Protein AF-A0A3N5N5E0-F1 (afdb_monomer)

Radius of gyration: 31.62 Å; Cα contacts (8 Å, |Δi|>4): 584; chains: 1; bounding box: 67×62×107 Å

Structure (mmCIF, N/CA/C/O backbone):
data_AF-A0A3N5N5E0-F1
#
_entry.id   AF-A0A3N5N5E0-F1
#
loop_
_atom_site.group_PDB
_atom_site.id
_atom_site.type_symbol
_atom_site.label_atom_id
_atom_site.label_alt_id
_atom_site.label_comp_id
_atom_site.label_asym_id
_atom_site.label_entity_id
_atom_site.label_seq_id
_atom_site.pdbx_PDB_ins_code
_atom_site.Cartn_x
_atom_site.Cartn_y
_atom_site.Cartn_z
_atom_site.occupancy
_atom_site.B_iso_or_equiv
_atom_site.auth_seq_id
_atom_site.auth_comp_id
_atom_site.auth_asym_id
_atom_site.auth_atom_id
_atom_site.pdbx_PDB_model_num
ATOM 1 N N . SER A 1 1 ? -25.313 -12.800 37.491 1.00 44.38 1 SER A N 1
ATOM 2 C CA . SER A 1 1 ? -25.465 -11.420 37.995 1.00 44.38 1 SER A CA 1
ATOM 3 C C . SER A 1 1 ? -24.892 -10.556 36.918 1.00 44.38 1 SER A C 1
ATOM 5 O O . SER A 1 1 ? -23.682 -10.343 36.860 1.00 44.38 1 SER A O 1
ATOM 7 N N . ASP A 1 2 ? -25.757 -10.240 35.976 1.00 50.78 2 ASP A N 1
ATOM 8 C CA . ASP A 1 2 ? -25.314 -9.967 34.625 1.00 50.78 2 ASP A CA 1
ATOM 9 C C . ASP A 1 2 ? -25.146 -8.459 34.544 1.00 50.78 2 ASP A C 1
ATOM 11 O O . ASP A 1 2 ? -26.066 -7.701 34.854 1.00 50.78 2 ASP A O 1
ATOM 15 N N . LEU A 1 3 ? -23.913 -8.036 34.278 1.00 52.44 3 LEU A N 1
ATOM 16 C CA . LEU A 1 3 ? -23.626 -6.629 34.055 1.00 52.44 3 LEU A CA 1
ATOM 17 C C . LEU A 1 3 ? -24.372 -6.211 32.779 1.00 52.44 3 LEU A C 1
ATOM 19 O O . LEU A 1 3 ? -24.419 -7.017 31.843 1.00 52.44 3 LEU A O 1
ATOM 23 N N . PRO A 1 4 ? -24.956 -5.001 32.724 1.00 64.19 4 PRO A N 1
ATOM 24 C CA . PRO A 1 4 ? -25.517 -4.497 31.478 1.00 64.19 4 PRO A CA 1
ATOM 25 C C . PRO A 1 4 ? -24.413 -4.513 30.420 1.00 64.19 4 PRO A C 1
ATOM 27 O O . PRO A 1 4 ? -23.311 -4.015 30.666 1.00 64.19 4 PRO A O 1
ATOM 30 N N . LEU A 1 5 ? -24.686 -5.134 29.272 1.00 68.12 5 LEU A N 1
ATOM 31 C CA . LEU A 1 5 ? -23.737 -5.114 28.168 1.00 68.12 5 LEU A CA 1
ATOM 32 C C . LEU A 1 5 ? -23.727 -3.723 27.538 1.00 68.12 5 LEU A C 1
ATOM 34 O O . LEU A 1 5 ? -24.764 -3.069 27.438 1.00 68.12 5 LEU A O 1
ATOM 38 N N . PHE A 1 6 ? -22.547 -3.307 27.098 1.00 80.94 6 PHE A N 1
ATOM 39 C CA . PHE A 1 6 ? -22.326 -2.078 26.355 1.00 80.94 6 PHE A CA 1
ATOM 40 C C . PHE A 1 6 ? -21.604 -2.428 25.056 1.00 80.94 6 PHE A C 1
ATOM 42 O O . PHE A 1 6 ? -20.565 -3.091 25.092 1.00 80.94 6 PHE A O 1
ATOM 49 N N . LEU A 1 7 ? -22.168 -2.010 23.924 1.00 80.31 7 LEU A N 1
ATOM 50 C CA . LEU A 1 7 ? -21.530 -2.099 22.612 1.00 80.31 7 LEU A CA 1
ATOM 51 C C . LEU A 1 7 ? -20.986 -0.719 22.242 1.00 80.31 7 LEU A C 1
ATOM 53 O O . LEU A 1 7 ? -21.734 0.123 21.745 1.00 80.31 7 LEU A O 1
ATOM 57 N N . SER A 1 8 ? -19.695 -0.500 22.498 1.00 83.69 8 SER A N 1
ATOM 58 C CA . SER A 1 8 ? -19.000 0.711 22.059 1.00 83.69 8 SER A CA 1
ATOM 59 C C . SER A 1 8 ? -18.765 0.719 20.549 1.00 83.69 8 SER A C 1
ATOM 61 O O . SER A 1 8 ? -18.654 -0.326 19.898 1.00 83.69 8 SER A O 1
ATOM 63 N N . SER A 1 9 ? -18.628 1.923 20.008 1.00 81.81 9 SER A N 1
ATOM 64 C CA . SER A 1 9 ? -18.068 2.197 18.685 1.00 81.81 9 SER A CA 1
ATOM 65 C C . SER A 1 9 ? -16.726 1.480 18.476 1.00 81.81 9 SER A C 1
ATOM 67 O O . SER A 1 9 ? -16.577 0.783 17.471 1.00 81.81 9 SER A O 1
ATOM 69 N N . ASP A 1 10 ? -15.814 1.524 19.458 1.00 76.56 10 ASP A N 1
ATOM 70 C CA . ASP A 1 10 ? -14.522 0.812 19.428 1.00 76.56 10 ASP A CA 1
ATOM 71 C C . ASP A 1 10 ? -14.670 -0.686 19.132 1.00 76.56 10 ASP A C 1
ATOM 73 O O . ASP A 1 10 ? -13.928 -1.243 18.325 1.00 76.56 10 ASP A O 1
ATOM 77 N N . PHE A 1 11 ? -15.629 -1.364 19.777 1.00 82.75 11 PHE A N 1
ATOM 78 C CA . PHE A 1 11 ? -15.836 -2.801 19.585 1.00 82.75 11 PHE A CA 1
ATOM 79 C C . PHE A 1 11 ? -16.288 -3.115 18.152 1.00 82.75 11 PHE A C 1
ATOM 81 O O . PHE A 1 11 ? -15.843 -4.105 17.564 1.00 82.75 11 PHE A O 1
ATOM 88 N N . ILE A 1 12 ? -17.135 -2.262 17.574 1.00 83.81 12 ILE A N 1
ATOM 89 C CA . ILE A 1 12 ? -17.619 -2.403 16.198 1.00 83.81 12 ILE A CA 1
ATOM 90 C C . ILE A 1 12 ? -16.506 -2.097 15.185 1.00 83.81 12 ILE A C 1
ATOM 92 O O . ILE A 1 12 ? -16.313 -2.875 14.249 1.00 83.81 12 ILE A O 1
ATOM 96 N N . LEU A 1 13 ? -15.730 -1.030 15.398 1.00 79.62 13 LEU A N 1
ATOM 97 C CA . LEU A 1 13 ? -14.600 -0.650 14.542 1.00 79.62 13 LEU A CA 1
ATOM 98 C C . LEU A 1 13 ? -13.456 -1.675 14.603 1.00 79.62 13 LEU A C 1
ATOM 100 O O . LEU A 1 13 ? -12.920 -2.055 13.567 1.00 79.62 13 LEU A O 1
ATOM 104 N N . ASN A 1 14 ? -13.142 -2.212 15.784 1.00 80.69 14 ASN A N 1
ATOM 105 C CA . ASN A 1 14 ? -12.187 -3.311 15.935 1.00 80.69 14 ASN A CA 1
ATOM 106 C C . ASN A 1 14 ? -12.689 -4.610 15.274 1.00 80.69 14 ASN A C 1
ATOM 108 O O . ASN A 1 14 ? -11.905 -5.341 14.671 1.00 80.69 14 ASN A O 1
ATOM 112 N N . SER A 1 15 ? -13.994 -4.898 15.349 1.00 82.00 15 SER A N 1
ATOM 113 C CA . SER A 1 15 ? -14.588 -6.054 14.659 1.00 82.00 15 SER A CA 1
ATOM 114 C C . SER A 1 15 ? -14.522 -5.906 13.135 1.00 82.00 15 SER A C 1
ATOM 116 O O . SER A 1 15 ? -14.235 -6.887 12.445 1.00 82.00 15 SER A O 1
ATOM 118 N N . LEU A 1 16 ? -14.723 -4.689 12.614 1.00 83.50 16 LEU A N 1
ATOM 119 C CA . LEU A 1 16 ? -14.482 -4.368 11.207 1.00 83.50 16 LEU A CA 1
ATOM 120 C C . LEU A 1 16 ? -13.003 -4.548 10.847 1.00 83.50 16 LEU A C 1
ATOM 122 O O . LEU A 1 16 ? -12.717 -5.279 9.909 1.00 83.50 16 LEU A O 1
ATOM 126 N N . HIS A 1 17 ? -12.072 -3.963 11.607 1.00 82.69 17 HIS A N 1
ATOM 127 C CA . HIS A 1 17 ? -10.628 -4.077 11.365 1.00 82.69 17 HIS A CA 1
ATOM 128 C C . HIS A 1 17 ? -10.161 -5.538 11.257 1.00 82.69 17 HIS A C 1
ATOM 130 O O . HIS A 1 17 ? -9.522 -5.896 10.270 1.00 82.69 17 HIS A O 1
ATOM 136 N N . ILE A 1 18 ? -10.519 -6.391 12.224 1.00 82.56 18 ILE A N 1
ATOM 137 C CA . ILE A 1 18 ? -10.147 -7.817 12.218 1.00 82.56 18 ILE A CA 1
ATOM 138 C C . ILE A 1 18 ? -10.719 -8.535 10.989 1.00 82.56 18 ILE A C 1
ATOM 140 O O . ILE A 1 18 ? -10.051 -9.375 10.389 1.00 82.56 18 ILE A O 1
ATOM 144 N N . SER A 1 19 ? -11.956 -8.208 10.610 1.00 86.06 19 SER A N 1
ATOM 145 C CA . SER A 1 19 ? -12.615 -8.839 9.463 1.00 86.06 19 SER A CA 1
ATOM 146 C C . SER A 1 19 ? -12.040 -8.339 8.136 1.00 86.06 19 SER A C 1
ATOM 148 O O . SER A 1 19 ? -11.884 -9.127 7.214 1.00 86.06 19 SER A O 1
ATOM 150 N N . TYR A 1 20 ? -11.667 -7.061 8.055 1.00 82.75 20 TYR A N 1
ATOM 151 C CA . TYR A 1 20 ? -11.003 -6.456 6.903 1.00 82.75 20 TYR A CA 1
ATOM 152 C C . TYR A 1 20 ? -9.589 -7.026 6.701 1.00 82.75 20 TYR A C 1
ATOM 154 O O . TYR A 1 20 ? -9.275 -7.428 5.587 1.00 82.75 20 TYR A O 1
ATOM 162 N N . ASP A 1 21 ? -8.776 -7.154 7.765 1.00 84.94 21 ASP A N 1
ATOM 163 C CA . ASP A 1 21 ? -7.447 -7.804 7.720 1.00 84.94 21 ASP A CA 1
ATOM 164 C C . ASP A 1 21 ? -7.563 -9.240 7.182 1.00 84.94 21 ASP A C 1
ATOM 166 O O . ASP A 1 21 ? -6.821 -9.635 6.287 1.00 84.94 21 ASP A O 1
ATOM 170 N N . ALA A 1 22 ? -8.549 -10.003 7.670 1.00 88.62 22 ALA A N 1
ATOM 171 C CA . ALA A 1 22 ? -8.792 -11.377 7.233 1.00 88.62 22 ALA A CA 1
ATOM 172 C C . ALA A 1 22 ? -9.351 -11.487 5.799 1.00 88.62 22 ALA A C 1
ATOM 174 O O . ALA A 1 22 ? -8.981 -12.412 5.073 1.00 88.62 22 ALA A O 1
ATOM 175 N N . ILE A 1 23 ? -10.236 -10.574 5.381 1.00 89.56 23 ILE A N 1
ATOM 176 C CA . ILE A 1 23 ? -10.806 -10.554 4.024 1.00 89.56 23 ILE A CA 1
ATOM 177 C C . ILE A 1 23 ? -9.738 -10.150 3.006 1.00 89.56 23 ILE A C 1
ATOM 179 O O . ILE A 1 23 ? -9.569 -10.873 2.027 1.00 89.56 23 ILE A O 1
ATOM 183 N N . LEU A 1 24 ? -8.977 -9.080 3.266 1.00 90.19 24 LEU A N 1
ATOM 184 C CA . LEU A 1 24 ? -7.860 -8.644 2.424 1.00 90.19 24 LEU A CA 1
ATOM 185 C C . LEU A 1 24 ? -6.827 -9.767 2.268 1.00 90.19 24 LEU A C 1
ATOM 187 O O . LEU A 1 24 ? -6.624 -10.233 1.150 1.00 90.19 24 LEU A O 1
ATOM 191 N N . GLN A 1 25 ? -6.316 -10.309 3.383 1.00 92.00 25 GLN A N 1
ATOM 192 C CA . GLN A 1 25 ? -5.363 -11.424 3.365 1.00 92.00 25 GLN A CA 1
ATOM 193 C C . GLN A 1 25 ? -5.886 -12.614 2.538 1.00 92.00 25 GLN A C 1
ATOM 195 O O . GLN A 1 25 ? -5.121 -13.264 1.828 1.00 92.00 25 GLN A O 1
ATOM 200 N N . THR A 1 26 ? -7.187 -12.925 2.621 1.00 91.81 26 THR A N 1
ATOM 201 C CA . THR A 1 26 ? -7.771 -14.067 1.897 1.00 91.81 26 THR A CA 1
ATOM 202 C C . THR A 1 26 ? -7.996 -13.787 0.411 1.00 91.81 26 THR A C 1
ATOM 204 O O . THR A 1 26 ? -7.828 -14.700 -0.395 1.00 91.81 26 THR A O 1
ATOM 207 N N . ILE A 1 27 ? -8.331 -12.551 0.029 1.00 92.31 27 ILE A N 1
ATOM 208 C CA . ILE A 1 27 ? -8.353 -12.116 -1.377 1.00 92.31 27 ILE A CA 1
ATOM 209 C C . ILE A 1 27 ? -6.934 -12.176 -1.962 1.00 92.31 27 ILE A C 1
ATOM 211 O O . ILE A 1 27 ? -6.751 -12.617 -3.096 1.00 92.31 27 ILE A O 1
ATOM 215 N N . GLU A 1 28 ? -5.922 -11.811 -1.176 1.00 94.44 28 GLU A N 1
ATOM 216 C CA . GLU A 1 28 ? -4.527 -11.844 -1.605 1.00 94.44 28 GLU A CA 1
ATOM 217 C C . GLU A 1 28 ? -4.046 -13.270 -1.891 1.00 94.44 28 GLU A C 1
ATOM 219 O O . GLU A 1 28 ? -3.716 -13.560 -3.041 1.00 94.44 28 GLU A O 1
ATOM 224 N N . TRP A 1 29 ? -4.098 -14.197 -0.924 1.00 92.88 29 TRP A N 1
ATOM 225 C CA . TRP A 1 29 ? -3.582 -15.560 -1.154 1.00 92.88 29 TRP A CA 1
ATOM 226 C C . TRP A 1 29 ? -4.458 -16.430 -2.075 1.00 92.88 29 TRP A C 1
ATOM 228 O O . TRP A 1 29 ? -3.954 -17.388 -2.658 1.00 92.88 29 TRP A O 1
ATOM 238 N N . GLN A 1 30 ? -5.761 -16.140 -2.233 1.00 92.44 30 GLN A N 1
ATOM 239 C CA . GLN A 1 30 ? -6.630 -16.909 -3.147 1.00 92.44 30 GLN A CA 1
ATOM 240 C C . GLN A 1 30 ? -6.727 -16.342 -4.567 1.00 92.44 30 GLN A C 1
ATOM 242 O O . GLN A 1 30 ? -7.196 -17.065 -5.446 1.00 92.44 30 GLN A O 1
ATOM 247 N N . PHE A 1 31 ? -6.346 -15.081 -4.803 1.00 93.81 31 PHE A N 1
ATOM 248 C CA . PHE A 1 31 ? -6.585 -14.423 -6.092 1.00 93.81 31 PHE A CA 1
ATOM 249 C C . PHE A 1 31 ? -5.458 -13.483 -6.523 1.00 93.81 31 PHE A C 1
ATOM 251 O O . PHE A 1 31 ? -4.919 -13.666 -7.610 1.00 93.81 31 PHE A O 1
ATOM 258 N N . LEU A 1 32 ? -5.058 -12.506 -5.702 1.00 95.44 32 LEU A N 1
ATOM 259 C CA . LEU A 1 32 ? -4.087 -11.496 -6.153 1.00 95.44 32 LEU A CA 1
ATOM 260 C C . LEU A 1 32 ? -2.662 -12.048 -6.298 1.00 95.44 32 LEU A C 1
ATOM 262 O O . LEU A 1 32 ? -1.991 -11.700 -7.264 1.00 95.44 32 LEU A O 1
ATOM 266 N N . GLU A 1 33 ? -2.216 -12.930 -5.400 1.00 96.06 33 GLU A N 1
ATOM 267 C CA . GLU A 1 33 ? -0.920 -13.617 -5.509 1.00 96.06 33 GLU A CA 1
ATOM 268 C C . GLU A 1 33 ? -0.872 -14.565 -6.730 1.00 96.06 33 GLU A C 1
ATOM 270 O O . GLU A 1 33 ? 0.043 -14.406 -7.542 1.00 96.06 33 GLU A O 1
ATOM 275 N N . PRO A 1 34 ? -1.858 -15.463 -6.962 1.00 95.69 34 PRO A N 1
ATOM 276 C CA . PRO A 1 34 ? -1.948 -16.243 -8.200 1.00 95.69 34 PRO A CA 1
ATOM 277 C C . PRO A 1 34 ? -1.981 -15.400 -9.485 1.00 95.69 34 PRO A C 1
ATOM 279 O O . PRO A 1 34 ? -1.170 -15.634 -10.380 1.00 95.69 34 PRO A O 1
ATOM 282 N N . ASN A 1 35 ? -2.865 -14.398 -9.572 1.00 96.38 35 ASN A N 1
ATOM 283 C CA . ASN A 1 35 ? -3.021 -13.572 -10.776 1.00 96.38 35 ASN A CA 1
ATOM 284 C C . ASN A 1 35 ? -1.742 -12.776 -11.087 1.00 96.38 35 ASN A C 1
ATOM 286 O O . ASN A 1 35 ? -1.358 -12.646 -12.252 1.00 96.38 35 ASN A O 1
ATOM 290 N N . LEU A 1 36 ? -1.069 -12.259 -10.049 1.00 98.12 36 LEU A N 1
ATOM 291 C CA . LEU A 1 36 ? 0.218 -11.575 -10.176 1.00 98.12 36 LEU A CA 1
ATOM 292 C C . LEU A 1 36 ? 1.308 -12.525 -10.681 1.00 98.12 36 LEU A C 1
ATOM 294 O O . LEU A 1 36 ? 2.105 -12.142 -11.534 1.00 98.12 36 LEU A O 1
ATOM 298 N N . LEU A 1 37 ? 1.346 -13.758 -10.171 1.00 98.19 37 LEU A N 1
ATOM 299 C CA . LEU A 1 37 ? 2.342 -14.745 -10.572 1.00 98.19 37 LEU A CA 1
ATOM 300 C C . LEU A 1 37 ? 2.159 -15.173 -12.037 1.00 98.19 37 LEU A C 1
ATOM 302 O O . LEU A 1 37 ? 3.135 -15.211 -12.785 1.00 98.19 37 LEU A O 1
ATOM 306 N N . GLU A 1 38 ? 0.919 -15.421 -12.473 1.00 98.44 38 GLU A N 1
ATOM 307 C CA . GLU A 1 38 ? 0.594 -15.696 -13.882 1.00 98.44 38 GLU A CA 1
ATOM 308 C C . GLU A 1 38 ? 1.004 -14.531 -14.800 1.00 98.44 38 GLU A C 1
ATOM 310 O O . GLU A 1 38 ? 1.672 -14.750 -15.813 1.00 98.44 38 GLU A O 1
ATOM 315 N N . LEU A 1 39 ? 0.693 -13.289 -14.405 1.00 98.69 39 LEU A N 1
ATOM 316 C CA . LEU A 1 39 ? 1.082 -12.076 -15.129 1.00 98.69 39 LEU A CA 1
ATOM 317 C C . LEU A 1 39 ? 2.609 -11.923 -15.241 1.00 98.69 39 LEU A C 1
ATOM 319 O O . LEU A 1 39 ? 3.126 -11.667 -16.328 1.00 98.69 39 LEU A O 1
ATOM 323 N N . LEU A 1 40 ? 3.349 -12.098 -14.142 1.00 98.69 40 LEU A N 1
ATOM 324 C CA . LEU A 1 40 ? 4.808 -11.957 -14.137 1.00 98.69 40 LEU A CA 1
ATOM 325 C C . LEU A 1 40 ? 5.499 -13.046 -14.972 1.00 98.69 40 LEU A C 1
ATOM 327 O O . LEU A 1 40 ? 6.450 -12.736 -15.694 1.00 98.69 40 LEU A O 1
ATOM 331 N N . HIS A 1 41 ? 5.000 -14.289 -14.949 1.00 98.69 41 HIS A N 1
ATOM 332 C CA . HIS A 1 41 ? 5.460 -15.344 -15.865 1.00 98.69 41 HIS A CA 1
ATOM 333 C C . HIS A 1 41 ? 5.176 -14.982 -17.326 1.00 98.69 41 HIS A C 1
ATOM 335 O O . HIS A 1 41 ? 6.085 -15.066 -18.154 1.00 98.69 41 HIS A O 1
ATOM 341 N N . ALA A 1 42 ? 3.962 -14.520 -17.647 1.00 98.69 42 ALA A N 1
ATOM 342 C CA . ALA A 1 42 ? 3.594 -14.114 -19.003 1.00 98.69 42 ALA A CA 1
ATOM 343 C C . ALA A 1 42 ? 4.472 -12.962 -19.522 1.00 98.69 42 ALA A C 1
ATOM 345 O O . ALA A 1 42 ? 4.967 -13.024 -20.648 1.00 98.69 42 ALA A O 1
ATOM 346 N N . MET A 1 43 ? 4.737 -11.942 -18.699 1.00 98.69 43 MET A N 1
ATOM 347 C CA . MET A 1 43 ? 5.636 -10.836 -19.050 1.00 98.69 43 MET A CA 1
ATOM 348 C C . MET A 1 43 ? 7.085 -11.305 -19.245 1.00 98.69 43 MET A C 1
ATOM 350 O O . MET A 1 43 ? 7.722 -10.921 -20.226 1.00 98.69 43 MET A O 1
ATOM 354 N N . TYR A 1 44 ? 7.603 -12.170 -18.366 1.00 98.50 44 TYR A N 1
ATOM 355 C CA . TYR A 1 44 ? 8.964 -12.713 -18.473 1.00 98.50 44 TYR A CA 1
ATOM 356 C C . TYR A 1 44 ? 9.151 -13.588 -19.723 1.00 98.50 44 TYR A C 1
ATOM 358 O O . TYR A 1 44 ? 10.185 -13.502 -20.395 1.00 98.50 44 TYR A O 1
ATOM 366 N N . ASP A 1 45 ? 8.151 -14.400 -20.081 1.00 98.25 45 ASP A N 1
ATOM 367 C CA . ASP A 1 45 ? 8.191 -15.215 -21.297 1.00 98.25 45 ASP A CA 1
ATOM 368 C C . ASP A 1 45 ? 7.919 -14.427 -22.581 1.00 98.25 45 ASP A C 1
ATOM 370 O O . ASP A 1 45 ? 8.524 -14.741 -23.612 1.00 98.25 45 ASP A O 1
ATOM 374 N N . HIS A 1 46 ? 7.103 -13.370 -22.528 1.00 98.06 46 HIS A N 1
ATOM 375 C CA . HIS A 1 46 ? 6.858 -12.500 -23.676 1.00 98.06 46 HIS A CA 1
ATOM 376 C C . HIS A 1 46 ? 8.018 -11.526 -23.947 1.00 98.06 46 HIS A C 1
ATOM 378 O O . HIS A 1 46 ? 8.297 -11.236 -25.111 1.00 98.06 46 HIS A O 1
ATOM 384 N N . PHE A 1 47 ? 8.743 -11.055 -22.923 1.00 97.81 47 PHE A N 1
ATOM 385 C CA . PHE A 1 47 ? 9.779 -10.016 -23.052 1.00 97.81 47 PHE A CA 1
ATOM 386 C C . PHE A 1 47 ? 10.747 -10.171 -24.256 1.00 97.81 47 PHE A C 1
ATOM 388 O O . PHE A 1 47 ? 10.959 -9.186 -24.969 1.00 97.81 47 PHE A O 1
ATOM 395 N N . PRO A 1 48 ? 11.288 -11.368 -24.588 1.00 96.94 48 PRO A N 1
ATOM 396 C CA . PRO A 1 48 ? 12.143 -11.560 -25.767 1.00 96.94 48 PRO A CA 1
ATOM 397 C C . PRO A 1 48 ? 11.509 -11.188 -27.117 1.00 96.94 48 PRO A C 1
ATOM 399 O O . PRO A 1 48 ? 12.244 -10.931 -28.073 1.00 96.94 48 PRO A O 1
ATOM 402 N N . VAL A 1 49 ? 10.175 -11.189 -27.224 1.00 96.38 49 VAL A N 1
ATOM 403 C CA . VAL A 1 49 ? 9.429 -10.807 -28.434 1.00 96.38 49 VAL A CA 1
ATOM 404 C C . VAL A 1 49 ? 9.479 -9.290 -28.622 1.00 96.38 49 VAL A C 1
ATOM 406 O O . VAL A 1 49 ? 9.918 -8.832 -29.678 1.00 96.38 49 VAL A O 1
ATOM 409 N N . VAL A 1 50 ? 9.146 -8.522 -27.579 1.00 95.44 50 VAL A N 1
ATOM 410 C CA . VAL A 1 50 ? 9.258 -7.051 -27.565 1.00 95.44 50 VAL A CA 1
ATOM 411 C C . VAL A 1 50 ? 10.716 -6.616 -27.738 1.00 95.44 50 VAL A C 1
ATOM 413 O O . VAL A 1 50 ? 11.036 -5.834 -28.635 1.00 95.44 50 VAL A O 1
ATOM 416 N N . ALA A 1 51 ? 11.647 -7.206 -26.981 1.00 94.44 51 ALA A N 1
ATOM 417 C CA . ALA A 1 51 ? 13.077 -6.917 -27.105 1.00 94.44 51 ALA A CA 1
ATOM 418 C C . ALA A 1 51 ? 13.626 -7.185 -28.523 1.00 94.44 51 ALA A C 1
ATOM 420 O O . ALA A 1 51 ? 14.544 -6.501 -28.983 1.00 94.44 51 ALA A O 1
ATOM 421 N N . ALA A 1 52 ? 13.059 -8.151 -29.259 1.00 94.75 52 ALA A N 1
ATOM 422 C CA . ALA A 1 52 ? 13.440 -8.418 -30.645 1.00 94.75 52 ALA A CA 1
ATOM 423 C C . ALA A 1 52 ? 12.986 -7.331 -31.639 1.00 94.75 52 ALA A C 1
ATOM 425 O O . ALA A 1 52 ? 13.629 -7.202 -32.684 1.00 94.75 52 ALA A O 1
ATOM 426 N N . GLN A 1 53 ? 11.949 -6.540 -31.327 1.00 94.19 53 GLN A N 1
ATOM 427 C CA . GLN A 1 53 ? 11.517 -5.403 -32.155 1.00 94.19 53 GLN A CA 1
ATOM 428 C C . GLN A 1 53 ? 12.579 -4.292 -32.154 1.00 94.19 53 GLN A C 1
ATOM 430 O O . GLN A 1 53 ? 12.980 -3.786 -33.205 1.00 94.19 53 GLN A O 1
ATOM 435 N N . TYR A 1 54 ? 13.096 -3.971 -30.966 1.00 94.12 54 TYR A N 1
ATOM 436 C CA . TYR A 1 54 ? 14.010 -2.849 -30.739 1.00 94.12 54 TYR A CA 1
ATOM 437 C C . TYR A 1 54 ? 15.482 -3.149 -31.063 1.00 94.12 54 TYR A C 1
ATOM 439 O O . TYR A 1 54 ? 16.240 -2.236 -31.383 1.00 94.12 54 TYR A O 1
ATOM 447 N N . ARG A 1 55 ? 15.875 -4.430 -31.111 1.00 90.62 55 ARG A N 1
ATOM 448 C CA . ARG A 1 55 ? 17.255 -4.935 -31.312 1.00 90.62 55 ARG A CA 1
ATOM 449 C C . ARG A 1 55 ? 18.021 -4.426 -32.551 1.00 90.62 55 ARG A C 1
ATOM 451 O O . ARG A 1 55 ? 19.198 -4.740 -32.721 1.00 90.62 55 ARG A O 1
ATOM 458 N N . SER A 1 56 ? 17.373 -3.707 -33.466 1.00 93.12 56 SER A N 1
ATOM 459 C CA . SER A 1 56 ? 18.036 -3.087 -34.624 1.00 93.12 56 SER A CA 1
ATOM 460 C C . SER A 1 56 ? 18.615 -1.692 -34.344 1.00 93.12 56 SER A C 1
ATOM 462 O O . SER A 1 56 ? 19.380 -1.187 -35.168 1.00 93.12 56 SER A O 1
ATOM 464 N N . ASP A 1 57 ? 18.298 -1.097 -33.192 1.00 95.56 57 ASP A N 1
ATOM 465 C CA . ASP A 1 57 ? 18.711 0.244 -32.783 1.00 95.56 57 ASP A CA 1
ATOM 466 C C . ASP A 1 57 ? 19.274 0.208 -31.353 1.00 95.56 57 ASP A C 1
ATOM 468 O O . ASP A 1 57 ? 18.536 0.135 -30.374 1.00 95.56 57 ASP A O 1
ATOM 472 N N . SER A 1 58 ? 20.602 0.277 -31.225 1.00 94.94 58 SER A N 1
ATOM 473 C CA . SER A 1 58 ? 21.305 0.123 -29.941 1.00 94.94 58 SER A CA 1
ATOM 474 C C . SER A 1 58 ? 21.022 1.234 -28.923 1.00 94.94 58 SER A C 1
ATOM 476 O O . SER A 1 58 ? 21.521 1.190 -27.803 1.00 94.94 58 SER A O 1
ATOM 478 N N . ARG A 1 59 ? 20.235 2.256 -29.285 1.00 95.69 59 ARG A N 1
ATOM 479 C CA . ARG A 1 59 ? 19.756 3.283 -28.347 1.00 95.69 59 ARG A CA 1
ATOM 480 C C . ARG A 1 59 ? 18.703 2.753 -27.365 1.00 95.69 59 ARG A C 1
ATOM 482 O O . ARG A 1 59 ? 18.417 3.428 -26.384 1.00 95.69 59 ARG A O 1
ATOM 489 N N . PHE A 1 60 ? 18.151 1.564 -27.616 1.00 96.38 60 PHE A N 1
ATOM 490 C CA . PHE A 1 60 ? 17.261 0.862 -26.688 1.00 96.38 60 PHE A CA 1
ATOM 491 C C . PHE A 1 60 ? 17.981 -0.140 -25.773 1.00 96.38 60 PHE A C 1
ATOM 493 O O . PHE A 1 60 ? 17.344 -0.627 -24.846 1.00 96.38 60 PHE A O 1
ATOM 500 N N . ASP A 1 61 ? 19.261 -0.467 -26.008 1.00 94.94 61 ASP A N 1
ATOM 501 C CA . ASP A 1 61 ? 19.930 -1.599 -25.339 1.00 94.94 61 ASP A CA 1
ATOM 502 C C . ASP A 1 61 ? 19.916 -1.468 -23.800 1.00 94.94 61 ASP A C 1
ATOM 504 O O . ASP A 1 61 ? 19.568 -2.426 -23.108 1.00 94.94 61 ASP A O 1
ATOM 508 N N . ASP A 1 62 ? 20.207 -0.272 -23.270 1.00 95.00 62 ASP A N 1
ATOM 509 C CA . ASP A 1 62 ? 20.166 0.019 -21.827 1.00 95.00 62 ASP A CA 1
ATOM 510 C C . ASP A 1 62 ? 18.740 -0.112 -21.254 1.00 95.00 62 ASP A C 1
ATOM 512 O O . ASP A 1 62 ? 18.525 -0.817 -20.270 1.00 95.00 62 ASP A O 1
ATOM 516 N N . ALA A 1 63 ? 17.750 0.519 -21.898 1.00 96.31 63 ALA A N 1
ATOM 517 C CA . ALA A 1 63 ? 16.356 0.514 -21.447 1.00 96.31 63 ALA A CA 1
ATOM 518 C C . ALA A 1 63 ? 15.715 -0.885 -21.531 1.00 96.31 63 ALA A C 1
ATOM 520 O O . ALA A 1 63 ? 14.948 -1.275 -20.654 1.00 96.31 63 ALA A O 1
ATOM 521 N N . ALA A 1 64 ? 16.059 -1.679 -22.548 1.00 96.94 64 ALA A N 1
ATOM 522 C CA . ALA A 1 64 ? 15.643 -3.075 -22.639 1.00 96.94 64 ALA A CA 1
ATOM 523 C C . ALA A 1 64 ? 16.281 -3.924 -21.524 1.00 96.94 64 ALA A C 1
ATOM 525 O O . ALA A 1 64 ? 15.602 -4.761 -20.934 1.00 96.94 64 ALA A O 1
ATOM 526 N N . GLY A 1 65 ? 17.556 -3.683 -21.193 1.00 96.81 65 GLY A N 1
ATOM 527 C CA . GLY A 1 65 ? 18.225 -4.321 -20.056 1.00 96.81 65 GLY A CA 1
ATOM 528 C C . GLY A 1 65 ? 17.591 -3.977 -18.702 1.00 96.81 65 GLY A C 1
ATOM 529 O O . GLY A 1 65 ? 17.520 -4.841 -17.828 1.00 96.81 65 GLY A O 1
ATOM 530 N N . ASP A 1 66 ? 17.082 -2.752 -18.545 1.00 97.25 66 ASP A N 1
ATOM 531 C CA . ASP A 1 66 ? 16.361 -2.306 -17.347 1.00 97.25 66 ASP A CA 1
ATOM 532 C C . ASP A 1 66 ? 14.998 -2.994 -17.186 1.00 97.25 66 ASP A C 1
ATOM 534 O O . ASP A 1 66 ? 14.659 -3.434 -16.087 1.00 97.25 66 ASP A O 1
ATOM 538 N N . VAL A 1 67 ? 14.233 -3.139 -18.273 1.00 98.25 67 VAL A N 1
ATOM 539 C CA . VAL A 1 67 ? 12.930 -3.832 -18.266 1.00 98.25 67 VAL A CA 1
ATOM 540 C C . VAL A 1 67 ? 13.094 -5.332 -17.997 1.00 98.25 67 VAL A C 1
ATOM 542 O O . VAL A 1 67 ? 12.377 -5.894 -17.169 1.00 98.25 67 VAL A O 1
ATOM 545 N N . ASP A 1 68 ? 14.083 -5.970 -18.629 1.00 98.31 68 ASP A N 1
ATOM 546 C CA . ASP A 1 68 ? 14.457 -7.370 -18.387 1.00 98.31 68 ASP A CA 1
ATOM 547 C C . ASP A 1 68 ? 14.841 -7.609 -16.916 1.00 98.31 68 ASP A C 1
ATOM 549 O O . ASP A 1 68 ? 14.381 -8.568 -16.292 1.00 98.31 68 ASP A O 1
ATOM 553 N N . LEU A 1 69 ? 15.630 -6.698 -16.332 1.00 98.44 69 LEU A N 1
ATOM 554 C CA . LEU A 1 69 ? 15.987 -6.702 -14.913 1.00 98.44 69 LEU A CA 1
ATOM 555 C C . LEU A 1 69 ? 14.756 -6.509 -14.011 1.00 98.44 69 LEU A C 1
ATOM 557 O O . LEU A 1 69 ? 14.593 -7.265 -13.055 1.00 98.44 69 LEU A O 1
ATOM 561 N N . TYR A 1 70 ? 13.887 -5.538 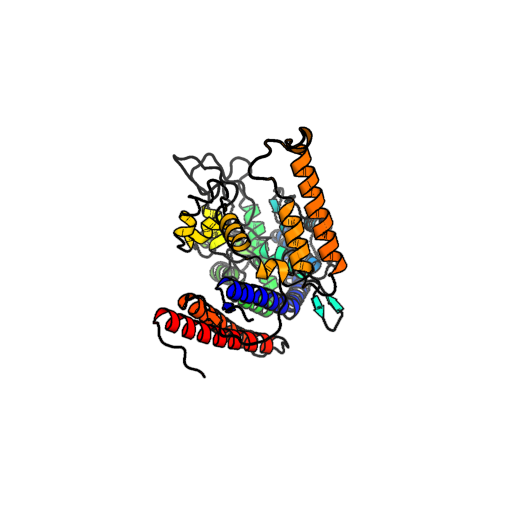-14.313 1.00 98.62 70 TYR A N 1
ATOM 562 C CA . TYR A 1 70 ? 12.690 -5.230 -13.522 1.00 98.62 70 TYR A CA 1
ATOM 563 C C . TYR A 1 70 ? 11.736 -6.424 -13.431 1.00 98.62 70 TYR A C 1
ATOM 565 O O . TYR A 1 70 ? 11.313 -6.785 -12.332 1.00 98.62 70 TYR A O 1
ATOM 573 N N . ILE A 1 71 ? 11.445 -7.068 -14.566 1.00 98.62 71 ILE A N 1
ATOM 574 C CA . ILE A 1 71 ? 10.566 -8.244 -14.627 1.00 98.62 71 ILE A CA 1
ATOM 575 C C . ILE A 1 71 ? 11.225 -9.444 -13.928 1.00 98.62 71 ILE A C 1
ATOM 577 O O . ILE A 1 71 ? 10.578 -10.132 -13.139 1.00 98.62 71 ILE A O 1
ATOM 581 N N . SER A 1 72 ? 12.523 -9.674 -14.162 1.00 98.69 72 SER A N 1
ATOM 582 C CA . SER A 1 72 ? 13.250 -10.809 -13.571 1.00 98.69 72 SER A CA 1
ATOM 583 C C . SER A 1 72 ? 13.356 -10.714 -12.047 1.00 98.69 72 SER A C 1
ATOM 585 O O . SER A 1 72 ? 13.205 -11.723 -11.359 1.00 98.69 72 SER A O 1
ATOM 587 N N . VAL A 1 73 ? 13.568 -9.512 -11.499 1.00 98.69 73 VAL A N 1
ATOM 588 C CA . VAL A 1 73 ? 13.563 -9.273 -10.045 1.00 98.69 73 VAL A CA 1
ATOM 589 C C . VAL A 1 73 ? 12.156 -9.444 -9.469 1.00 98.69 73 VAL A C 1
ATOM 591 O O . VAL A 1 73 ? 12.005 -10.162 -8.483 1.00 98.69 73 VAL A O 1
ATOM 594 N N . ALA A 1 74 ? 11.123 -8.871 -10.098 1.00 98.56 74 ALA A N 1
ATOM 595 C CA . ALA A 1 74 ? 9.737 -9.019 -9.645 1.00 98.56 74 ALA A CA 1
ATOM 596 C C . ALA A 1 74 ? 9.314 -10.496 -9.542 1.00 98.56 74 ALA A C 1
ATOM 598 O O . ALA A 1 74 ? 8.824 -10.934 -8.500 1.00 98.56 74 ALA A O 1
ATOM 599 N N . LEU A 1 75 ? 9.565 -11.278 -10.598 1.00 98.69 75 LEU A N 1
ATOM 600 C CA . LEU A 1 75 ? 9.225 -12.700 -10.646 1.00 98.69 75 LEU A CA 1
ATOM 601 C C . LEU A 1 75 ? 10.087 -13.538 -9.683 1.00 98.69 75 LEU A C 1
ATOM 603 O O . LEU A 1 75 ? 9.569 -14.446 -9.037 1.00 98.69 75 LEU A O 1
ATOM 607 N N . SER A 1 76 ? 11.369 -13.197 -9.506 1.00 98.69 76 SER A N 1
ATOM 608 C CA . SER A 1 76 ? 12.237 -13.855 -8.513 1.00 98.69 76 SER A CA 1
ATOM 609 C C . SER A 1 76 ? 11.763 -13.639 -7.074 1.00 98.69 76 SER A C 1
ATOM 611 O O . SER A 1 76 ? 11.852 -14.550 -6.253 1.00 98.69 76 SER A O 1
ATOM 613 N N . LEU A 1 77 ? 11.240 -12.449 -6.755 1.00 98.44 77 LEU A N 1
ATOM 614 C CA . LEU A 1 77 ? 10.672 -12.143 -5.437 1.00 98.44 77 LEU A CA 1
ATOM 615 C C . LEU A 1 77 ? 9.313 -12.828 -5.214 1.00 98.44 77 LEU A C 1
ATOM 617 O O . LEU A 1 77 ? 9.016 -13.208 -4.083 1.00 98.44 77 LEU A O 1
ATOM 621 N N . ALA A 1 78 ? 8.518 -13.019 -6.273 1.00 97.94 78 ALA A N 1
ATOM 622 C CA . ALA A 1 78 ? 7.243 -13.737 -6.216 1.00 97.94 78 ALA A CA 1
ATOM 623 C C . ALA A 1 78 ? 7.429 -15.258 -6.033 1.00 97.94 78 ALA A C 1
ATOM 625 O O . ALA A 1 78 ? 6.722 -15.874 -5.238 1.00 97.94 78 ALA A O 1
ATOM 626 N N . GLU A 1 79 ? 8.406 -15.864 -6.715 1.00 97.19 79 GLU A N 1
ATOM 627 C CA . GLU A 1 79 ? 8.697 -17.302 -6.601 1.00 97.19 79 GLU A CA 1
ATOM 628 C C . GLU A 1 79 ? 9.628 -17.655 -5.426 1.00 97.19 79 GLU A C 1
ATOM 630 O O . GLU A 1 79 ? 9.613 -18.796 -4.965 1.00 97.19 79 GLU A O 1
ATOM 635 N N . ASP A 1 80 ? 10.417 -16.710 -4.894 1.00 95.50 80 ASP A N 1
ATOM 636 C CA . ASP A 1 80 ? 11.591 -16.984 -4.030 1.00 95.50 80 ASP A CA 1
ATOM 637 C C . ASP A 1 80 ? 12.604 -17.934 -4.714 1.00 95.50 80 ASP A C 1
ATOM 639 O O . ASP A 1 80 ? 13.261 -18.769 -4.090 1.00 95.50 80 ASP A O 1
ATOM 643 N N . GLU A 1 81 ? 12.724 -17.809 -6.040 1.00 96.69 81 GLU A N 1
ATOM 644 C CA . GLU A 1 81 ? 13.686 -18.532 -6.876 1.00 96.69 81 GLU A CA 1
ATOM 645 C C . GLU A 1 81 ? 14.546 -17.551 -7.686 1.00 96.69 81 GLU A C 1
ATOM 647 O O . GLU A 1 81 ? 14.129 -16.444 -8.010 1.00 96.69 81 GLU A O 1
ATOM 652 N N . LYS A 1 82 ? 15.779 -17.946 -8.038 1.00 97.00 82 LYS A N 1
ATOM 653 C CA . LYS A 1 82 ? 16.696 -17.087 -8.805 1.00 97.00 82 LYS A CA 1
ATOM 654 C C . LYS A 1 82 ? 16.389 -17.148 -10.304 1.00 97.00 82 LYS A C 1
ATOM 656 O O . LYS A 1 82 ? 16.949 -17.984 -11.019 1.00 97.00 82 LYS A O 1
ATOM 661 N N . ILE A 1 83 ? 15.552 -16.229 -10.777 1.00 97.75 83 ILE A N 1
ATOM 662 C CA . ILE A 1 83 ? 15.144 -16.110 -12.179 1.00 97.75 83 ILE A CA 1
ATOM 663 C C . ILE A 1 83 ? 15.930 -14.955 -12.813 1.00 97.75 83 ILE A C 1
ATOM 665 O O . ILE A 1 83 ? 15.784 -13.793 -12.453 1.00 97.75 83 ILE A O 1
ATOM 669 N N . LEU A 1 84 ? 16.853 -15.299 -13.714 1.00 97.62 84 LEU A N 1
ATOM 670 C CA . LEU A 1 84 ? 17.848 -14.361 -14.239 1.00 97.62 84 LEU A CA 1
ATOM 671 C C . LEU A 1 84 ? 17.336 -13.522 -15.424 1.00 97.62 84 LEU A C 1
ATOM 673 O O . LEU A 1 84 ? 16.643 -14.077 -16.278 1.00 97.62 84 LEU A O 1
ATOM 677 N N . PRO A 1 85 ? 17.793 -12.259 -15.563 1.00 96.88 85 PRO A N 1
ATOM 678 C CA . PRO A 1 85 ? 17.634 -11.492 -16.798 1.00 96.88 85 PRO A CA 1
ATOM 679 C C . PRO A 1 85 ? 18.172 -12.256 -18.018 1.00 96.88 85 PRO A C 1
ATOM 681 O O . PRO A 1 85 ? 19.214 -12.920 -17.958 1.00 96.88 85 PRO A O 1
ATOM 684 N N . ARG A 1 86 ? 17.446 -12.167 -19.137 1.00 92.06 86 ARG A N 1
ATOM 685 C CA . ARG A 1 86 ? 17.747 -12.853 -20.407 1.00 92.06 86 ARG A CA 1
ATOM 686 C C . ARG A 1 86 ? 18.738 -12.062 -21.283 1.00 92.06 86 ARG A C 1
ATOM 688 O O . ARG A 1 86 ? 19.348 -12.640 -22.186 1.00 92.06 86 ARG A O 1
ATOM 695 N N . TYR A 1 87 ? 18.894 -10.764 -21.016 1.00 85.88 87 TYR A N 1
ATOM 696 C CA . TYR A 1 87 ? 19.685 -9.777 -21.764 1.00 85.88 87 TYR A CA 1
ATOM 697 C C . TYR A 1 87 ? 20.471 -8.816 -20.846 1.00 85.88 87 TYR A C 1
ATOM 699 O O . TYR A 1 87 ? 21.568 -8.395 -21.215 1.00 85.88 87 TYR A O 1
ATOM 707 N N . GLY A 1 88 ? 19.924 -8.471 -19.676 1.00 80.44 88 GLY A N 1
ATOM 708 C CA . GLY A 1 88 ? 20.534 -7.598 -18.672 1.00 80.44 88 GLY A CA 1
ATOM 709 C C . GLY A 1 88 ? 21.689 -8.240 -17.888 1.00 80.44 88 GLY A C 1
ATOM 710 O O . GLY A 1 88 ? 21.999 -9.425 -18.019 1.00 80.44 88 GLY A O 1
ATOM 711 N N . SER A 1 89 ? 22.354 -7.441 -17.047 1.00 88.69 89 SER A N 1
ATOM 712 C CA . SER A 1 89 ? 23.499 -7.896 -16.244 1.00 88.69 89 SER A CA 1
ATOM 713 C C . SER A 1 89 ? 23.065 -8.776 -15.067 1.00 88.69 89 SER A C 1
ATOM 715 O O . SER A 1 89 ? 22.284 -8.364 -14.206 1.00 88.69 89 SER A O 1
ATOM 717 N N . VAL A 1 90 ? 23.653 -9.974 -14.986 1.00 95.12 90 VAL A N 1
ATOM 718 C CA . VAL A 1 90 ? 23.507 -10.893 -13.844 1.00 95.12 90 VAL A CA 1
ATOM 719 C C . VAL A 1 90 ? 24.124 -10.293 -12.576 1.00 95.12 90 VAL A C 1
ATOM 721 O O . VAL A 1 90 ? 23.611 -10.498 -11.481 1.00 95.12 90 VAL A O 1
ATOM 724 N N . GLU A 1 91 ? 25.192 -9.509 -12.721 1.00 95.81 91 GLU A N 1
ATOM 725 C CA . GLU A 1 91 ? 25.848 -8.793 -11.628 1.00 95.81 91 GLU A CA 1
ATOM 726 C C . GLU A 1 91 ? 24.929 -7.721 -11.027 1.00 95.81 91 GLU A C 1
ATOM 728 O O . GLU A 1 91 ? 24.818 -7.643 -9.806 1.00 95.81 91 GLU A O 1
ATOM 733 N N . LYS A 1 92 ? 24.221 -6.945 -11.864 1.00 96.12 92 LYS A N 1
ATOM 734 C CA . LYS A 1 92 ? 23.231 -5.954 -11.408 1.00 96.12 92 LYS A CA 1
ATOM 735 C C . LYS A 1 92 ? 21.978 -6.619 -10.824 1.00 96.12 92 LYS A C 1
ATOM 737 O O . LYS A 1 92 ? 21.460 -6.134 -9.823 1.00 96.12 92 LYS A O 1
ATOM 742 N N . TYR A 1 93 ? 21.532 -7.749 -11.379 1.00 98.19 93 TYR A N 1
ATOM 743 C CA . TYR A 1 93 ? 20.495 -8.581 -10.752 1.00 98.19 93 TYR A CA 1
ATOM 744 C C . TYR A 1 93 ? 20.910 -9.015 -9.338 1.00 98.19 93 TYR A C 1
ATOM 746 O O . TYR A 1 93 ? 20.152 -8.829 -8.387 1.00 98.19 93 TYR A O 1
ATOM 754 N N . ASP A 1 94 ? 22.127 -9.543 -9.170 1.00 98.06 94 ASP A N 1
ATOM 755 C CA . ASP A 1 94 ? 22.606 -9.973 -7.856 1.00 98.06 94 ASP A CA 1
ATOM 756 C C . ASP A 1 94 ? 22.809 -8.782 -6.904 1.00 98.06 94 ASP A C 1
ATOM 758 O O . ASP A 1 94 ? 22.508 -8.900 -5.720 1.00 98.06 94 ASP A O 1
ATOM 762 N N . GLU A 1 95 ? 23.249 -7.619 -7.386 1.00 97.56 95 GLU A N 1
ATOM 763 C CA . GLU A 1 95 ? 23.311 -6.375 -6.604 1.00 97.56 95 GLU A CA 1
ATOM 764 C C . GLU A 1 95 ? 21.931 -5.970 -6.054 1.00 97.56 95 GLU A C 1
ATOM 766 O O . GLU A 1 95 ? 21.791 -5.732 -4.853 1.00 97.56 95 GLU A O 1
ATOM 771 N N . VAL A 1 96 ? 20.902 -5.962 -6.909 1.00 97.94 96 VAL A N 1
ATOM 772 C CA . VAL A 1 96 ? 19.522 -5.609 -6.540 1.00 97.94 96 VAL A CA 1
ATOM 773 C C . VAL A 1 96 ? 18.913 -6.626 -5.572 1.00 97.94 96 VAL A C 1
ATOM 775 O O . VAL A 1 96 ? 18.359 -6.231 -4.546 1.00 97.94 96 VAL A O 1
ATOM 778 N N . MET A 1 97 ? 19.057 -7.928 -5.832 1.00 98.19 97 MET A N 1
ATOM 779 C CA . MET A 1 97 ? 18.525 -8.968 -4.941 1.00 98.19 97 MET A CA 1
ATOM 780 C C . MET A 1 97 ? 19.223 -8.969 -3.573 1.00 98.19 97 MET A C 1
ATOM 782 O O . MET A 1 97 ? 18.563 -9.146 -2.549 1.00 98.19 97 MET A O 1
ATOM 786 N N . ASN A 1 98 ? 20.536 -8.705 -3.520 1.00 97.94 98 ASN A N 1
ATOM 787 C CA . ASN A 1 98 ? 21.242 -8.526 -2.248 1.00 97.94 98 ASN A CA 1
ATOM 788 C C . ASN A 1 98 ? 20.776 -7.264 -1.499 1.00 97.94 98 ASN A C 1
ATOM 790 O O . ASN A 1 98 ? 20.699 -7.296 -0.274 1.00 97.94 98 ASN A O 1
ATOM 794 N N . ALA A 1 99 ? 20.439 -6.174 -2.198 1.00 97.69 99 ALA A N 1
ATOM 795 C CA . ALA A 1 99 ? 19.905 -4.962 -1.574 1.00 97.69 99 ALA A CA 1
ATOM 796 C C . ALA A 1 99 ? 18.488 -5.172 -1.006 1.00 97.69 99 ALA A C 1
ATOM 798 O O . ALA A 1 99 ? 18.232 -4.813 0.145 1.00 97.69 99 ALA A O 1
ATOM 799 N N . ALA A 1 100 ? 17.604 -5.841 -1.755 1.00 96.62 100 ALA A N 1
ATOM 800 C CA . ALA A 1 100 ? 16.267 -6.221 -1.293 1.00 96.62 100 ALA A CA 1
ATOM 801 C C . ALA A 1 100 ? 16.307 -7.168 -0.077 1.00 96.62 100 ALA A C 1
ATOM 803 O O . ALA A 1 100 ? 15.506 -7.020 0.844 1.00 96.62 100 ALA A O 1
ATOM 804 N N . ALA A 1 101 ? 17.274 -8.091 -0.032 1.00 96.38 101 ALA A N 1
ATOM 805 C CA . ALA A 1 101 ? 17.506 -8.979 1.111 1.00 96.38 101 ALA A CA 1
ATOM 806 C C . ALA A 1 101 ? 18.238 -8.311 2.298 1.00 96.38 101 ALA A C 1
ATOM 808 O O . ALA A 1 101 ? 18.240 -8.858 3.400 1.00 96.38 101 ALA A O 1
ATOM 809 N N . ALA A 1 102 ? 18.874 -7.150 2.097 1.00 96.56 102 ALA A N 1
ATOM 810 C CA . ALA A 1 102 ? 19.550 -6.391 3.155 1.00 96.56 102 ALA A CA 1
ATOM 811 C C . ALA A 1 102 ? 18.609 -5.456 3.938 1.00 96.56 102 ALA A C 1
ATOM 813 O O . ALA A 1 102 ? 18.980 -5.008 5.028 1.00 96.56 102 ALA A O 1
ATOM 814 N N . GLU A 1 103 ? 17.424 -5.169 3.384 1.00 94.56 103 GLU A N 1
ATOM 815 C CA . GLU A 1 103 ? 16.329 -4.407 4.008 1.00 94.56 103 GLU A CA 1
ATOM 816 C C . GLU A 1 103 ? 16.769 -3.036 4.567 1.00 94.56 103 GLU A C 1
ATOM 818 O O . GLU A 1 103 ? 16.422 -2.636 5.679 1.00 94.56 103 GLU A O 1
ATOM 823 N N . GLN A 1 104 ? 17.581 -2.307 3.793 1.00 94.19 104 GLN A N 1
ATOM 824 C CA . GLN A 1 104 ? 18.227 -1.052 4.200 1.00 94.19 104 GLN A CA 1
ATOM 825 C C . GLN A 1 104 ? 18.170 0.025 3.108 1.00 94.19 104 GLN A C 1
ATOM 827 O O . GLN A 1 104 ? 17.857 -0.243 1.951 1.00 94.19 104 GLN A O 1
ATOM 832 N N . MET A 1 105 ? 18.509 1.262 3.478 1.00 92.06 105 MET A N 1
ATOM 833 C CA . MET A 1 105 ? 18.756 2.333 2.514 1.00 92.06 105 MET A CA 1
ATOM 834 C C . MET A 1 105 ? 20.035 2.030 1.720 1.00 92.06 105 MET A C 1
ATOM 836 O O . MET A 1 105 ? 21.096 1.850 2.321 1.00 92.06 105 MET A O 1
ATOM 840 N N . VAL A 1 106 ? 19.953 1.998 0.389 1.00 95.25 106 VAL A N 1
ATOM 841 C CA . VAL A 1 106 ? 21.091 1.721 -0.503 1.00 95.25 106 VAL A CA 1
ATOM 842 C C . VAL A 1 106 ? 21.215 2.818 -1.559 1.00 95.25 106 VAL A C 1
ATOM 844 O O . VAL A 1 106 ? 20.225 3.256 -2.140 1.00 95.25 106 VAL A O 1
ATOM 847 N N . GLU A 1 107 ? 22.447 3.254 -1.819 1.00 94.19 107 GLU A N 1
ATOM 848 C CA . GLU A 1 107 ? 22.786 4.081 -2.980 1.00 94.19 107 GLU A CA 1
ATOM 849 C C . GLU A 1 107 ? 23.277 3.179 -4.117 1.00 94.19 107 GLU A C 1
ATOM 851 O O . GLU A 1 107 ? 24.292 2.499 -3.959 1.00 94.19 107 GLU A O 1
ATOM 856 N N . MET A 1 108 ? 22.562 3.157 -5.247 1.00 94.88 108 MET A N 1
ATOM 857 C CA . MET A 1 108 ? 22.921 2.336 -6.412 1.00 94.88 108 MET A CA 1
ATOM 858 C C . MET A 1 108 ? 22.489 2.956 -7.743 1.00 94.88 108 MET A C 1
ATOM 860 O O . MET A 1 108 ? 21.470 3.640 -7.827 1.00 94.88 108 MET A O 1
ATOM 864 N N . GLU A 1 109 ? 23.239 2.681 -8.808 1.00 94.19 109 GLU A N 1
ATOM 865 C CA . GLU A 1 109 ? 22.813 2.966 -10.182 1.00 94.19 109 GLU A CA 1
ATOM 866 C C . GLU A 1 109 ? 21.714 1.967 -10.589 1.00 94.19 109 GLU A C 1
ATOM 868 O O . GLU A 1 109 ? 22.002 0.790 -10.823 1.00 94.19 109 GLU A O 1
ATOM 873 N N . LEU A 1 110 ? 20.456 2.415 -10.646 1.00 94.94 110 LEU A N 1
ATOM 874 C CA . LEU A 1 110 ? 19.304 1.617 -11.082 1.00 94.94 110 LEU A CA 1
ATOM 875 C C . LEU A 1 110 ? 18.517 2.404 -12.133 1.00 94.94 110 LEU A C 1
ATOM 877 O O . LEU A 1 110 ? 17.934 3.444 -11.824 1.00 94.94 110 LEU A O 1
ATOM 881 N N . PHE A 1 111 ? 18.513 1.889 -13.363 1.00 94.75 111 PHE A N 1
ATOM 882 C CA . PHE A 1 111 ? 17.924 2.520 -14.555 1.00 94.75 111 PHE A CA 1
ATOM 883 C C . PHE A 1 111 ? 18.580 3.870 -14.927 1.00 94.75 111 PHE A C 1
ATOM 885 O O . PHE A 1 111 ? 18.005 4.713 -15.611 1.00 94.75 111 PHE A O 1
ATOM 892 N N . THR A 1 112 ? 19.821 4.067 -14.474 1.00 92.19 112 THR A N 1
ATOM 893 C CA . THR A 1 112 ? 20.657 5.262 -14.662 1.00 92.19 112 THR A CA 1
ATOM 894 C C . THR A 1 112 ? 22.067 4.871 -15.121 1.00 92.19 112 THR A C 1
ATOM 896 O O . THR A 1 112 ? 22.467 3.709 -15.017 1.00 92.19 112 THR A O 1
ATOM 899 N N . SER A 1 113 ? 22.835 5.844 -15.625 1.00 85.44 113 SER A N 1
ATOM 900 C CA . SER A 1 113 ? 24.233 5.666 -16.049 1.00 85.44 113 SER A CA 1
ATOM 901 C C . SER A 1 113 ? 25.139 6.646 -15.294 1.00 85.44 113 SER A C 1
ATOM 903 O O . SER A 1 113 ? 25.265 7.801 -15.691 1.00 85.44 113 SER A O 1
ATOM 905 N N . GLY A 1 114 ? 25.772 6.207 -14.204 1.00 84.31 114 GLY A N 1
ATOM 906 C CA . GLY A 1 114 ? 26.660 7.033 -13.372 1.00 84.31 114 GLY A CA 1
ATOM 907 C C . GLY A 1 114 ? 25.982 7.835 -12.251 1.00 84.31 114 GLY A C 1
ATOM 908 O O . GLY A 1 114 ? 26.670 8.559 -11.528 1.00 84.31 114 GLY A O 1
ATOM 909 N N . ARG A 1 115 ? 24.656 7.713 -12.074 1.00 91.00 115 ARG A N 1
ATOM 910 C CA . ARG A 1 115 ? 23.894 8.335 -10.974 1.00 91.00 115 ARG A CA 1
ATOM 911 C C . ARG A 1 115 ? 23.408 7.287 -9.981 1.00 91.00 115 ARG A C 1
ATOM 913 O O . ARG A 1 115 ? 22.490 6.525 -10.285 1.00 91.00 115 ARG A O 1
ATOM 920 N N . ASN A 1 116 ? 23.945 7.328 -8.764 1.00 91.56 116 ASN A N 1
ATOM 921 C CA . ASN A 1 116 ? 23.384 6.592 -7.635 1.00 91.56 116 ASN A CA 1
ATOM 922 C C . ASN A 1 116 ? 22.018 7.171 -7.240 1.00 91.56 116 ASN A C 1
ATOM 924 O O . ASN A 1 116 ? 21.922 8.327 -6.828 1.00 91.56 116 ASN A O 1
ATOM 928 N N . ARG A 1 117 ? 20.971 6.349 -7.315 1.00 91.06 117 ARG A N 1
ATOM 929 C CA . ARG A 1 117 ? 19.656 6.614 -6.725 1.00 91.06 117 ARG A CA 1
ATOM 930 C C . ARG A 1 117 ? 19.662 6.156 -5.266 1.00 91.06 117 ARG A C 1
ATOM 932 O O . ARG A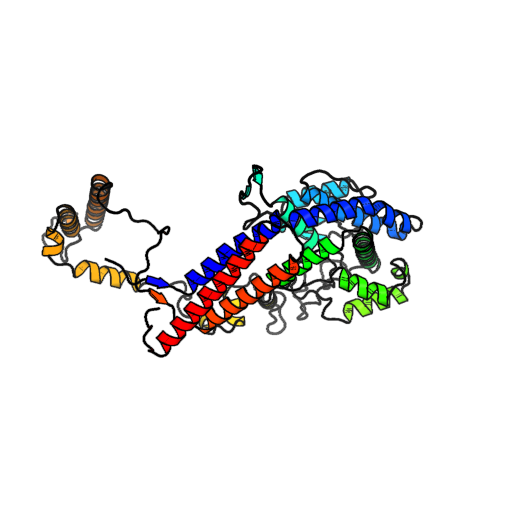 1 117 ? 20.240 5.118 -4.948 1.00 91.06 117 ARG A O 1
ATOM 939 N N . LYS A 1 118 ? 18.999 6.911 -4.387 1.00 90.19 118 LYS A N 1
ATOM 940 C CA . LYS A 1 118 ? 18.775 6.552 -2.978 1.00 90.19 118 LYS A CA 1
ATOM 941 C C . LYS A 1 118 ? 17.508 5.702 -2.874 1.00 90.19 118 LYS A C 1
ATOM 943 O O . LYS A 1 118 ? 16.406 6.237 -2.939 1.00 90.19 118 LYS A O 1
ATOM 948 N N . ILE A 1 119 ? 17.665 4.388 -2.729 1.00 92.50 119 ILE A N 1
ATOM 949 C CA . ILE A 1 119 ? 16.554 3.429 -2.714 1.00 92.50 119 ILE A CA 1
ATOM 950 C C . ILE A 1 119 ? 16.385 2.853 -1.309 1.00 92.50 119 ILE A C 1
ATOM 952 O O . ILE A 1 119 ? 17.318 2.313 -0.715 1.00 92.50 119 ILE A O 1
ATOM 956 N N . ASP A 1 120 ? 15.173 2.972 -0.781 1.00 90.19 120 ASP A N 1
ATOM 957 C CA . ASP A 1 120 ? 14.801 2.457 0.531 1.00 90.19 120 ASP A CA 1
ATOM 958 C C . ASP A 1 120 ? 14.269 1.021 0.427 1.00 90.19 120 ASP A C 1
ATOM 960 O O . ASP A 1 120 ? 13.062 0.800 0.267 1.00 90.19 120 ASP A O 1
ATOM 964 N N . PHE A 1 121 ? 15.172 0.043 0.552 1.00 93.62 121 PHE A N 1
ATOM 965 C CA . PHE A 1 121 ? 14.798 -1.368 0.623 1.00 93.62 121 PHE A CA 1
ATOM 966 C C . PHE A 1 121 ? 14.283 -1.788 2.012 1.00 93.62 121 PHE A C 1
ATOM 968 O O . PHE A 1 121 ? 13.815 -2.914 2.153 1.00 93.62 121 PHE A O 1
ATOM 975 N N . SER A 1 122 ? 14.268 -0.919 3.037 1.00 90.56 122 SER A N 1
ATOM 976 C CA . SER A 1 122 ? 13.685 -1.279 4.348 1.00 90.56 122 SER A CA 1
ATOM 977 C C . SER A 1 122 ? 12.163 -1.472 4.300 1.00 90.56 122 SER A C 1
ATOM 979 O O . SER A 1 122 ? 11.574 -2.108 5.173 1.00 90.56 122 SER A O 1
ATOM 981 N N . GLN A 1 123 ? 11.507 -1.013 3.228 1.00 88.62 123 GLN A N 1
ATOM 982 C CA . GLN A 1 123 ? 10.102 -1.335 2.978 1.00 88.62 123 GLN A CA 1
ATOM 983 C C . GLN A 1 123 ? 9.868 -2.785 2.530 1.00 88.62 123 GLN A C 1
ATOM 985 O O . GLN A 1 123 ? 8.726 -3.230 2.566 1.00 88.62 123 GLN A O 1
ATOM 990 N N . PHE A 1 124 ? 10.912 -3.535 2.156 1.00 93.81 124 PHE A N 1
ATOM 991 C CA . PHE A 1 124 ? 10.795 -4.944 1.761 1.00 93.81 124 PHE A CA 1
ATOM 992 C C . PHE A 1 124 ? 10.667 -5.892 2.966 1.00 93.81 124 PHE A C 1
ATOM 994 O O . PHE A 1 124 ? 10.325 -7.054 2.759 1.00 93.81 124 PHE A O 1
ATOM 1001 N N . THR A 1 125 ? 10.874 -5.419 4.206 1.00 92.88 125 THR A N 1
ATOM 1002 C CA . THR A 1 125 ? 10.647 -6.191 5.442 1.00 92.88 125 THR A CA 1
ATOM 1003 C C . THR A 1 125 ? 9.163 -6.572 5.601 1.00 92.88 125 THR A C 1
ATOM 1005 O O . THR A 1 125 ? 8.336 -5.683 5.848 1.00 92.88 125 THR A O 1
ATOM 1008 N N . PRO A 1 126 ? 8.791 -7.867 5.532 1.00 91.94 126 PRO A N 1
ATOM 1009 C CA . PRO A 1 126 ? 7.401 -8.300 5.638 1.00 91.94 126 PRO A CA 1
ATOM 1010 C C . PRO A 1 126 ? 6.827 -8.053 7.036 1.00 91.94 126 PRO A C 1
ATOM 1012 O O . PRO A 1 126 ? 7.449 -8.343 8.062 1.00 91.94 126 PRO A O 1
ATOM 1015 N N . ARG A 1 127 ? 5.615 -7.493 7.075 1.00 87.31 127 ARG A N 1
ATOM 1016 C CA . ARG A 1 127 ? 4.983 -6.922 8.277 1.00 87.31 127 ARG A CA 1
ATOM 1017 C C . ARG A 1 127 ? 3.465 -7.135 8.279 1.00 87.31 127 ARG A C 1
ATOM 1019 O O . ARG A 1 127 ? 2.929 -7.763 7.375 1.00 87.31 127 ARG A O 1
ATOM 1026 N N . GLY A 1 128 ? 2.755 -6.634 9.291 1.00 87.69 128 GLY A N 1
ATOM 1027 C CA . GLY A 1 128 ? 1.288 -6.726 9.347 1.00 87.69 128 GLY A CA 1
ATOM 1028 C C . GLY A 1 128 ? 0.794 -8.174 9.413 1.00 87.69 128 GLY A C 1
ATOM 1029 O O . GLY A 1 128 ? 1.076 -8.872 10.386 1.00 87.69 128 GLY A O 1
ATOM 1030 N N . HIS A 1 129 ? 0.043 -8.621 8.402 1.00 89.56 129 HIS A N 1
ATOM 1031 C CA . HIS A 1 129 ? -0.369 -10.020 8.263 1.00 89.56 129 HIS A CA 1
ATOM 1032 C C . HIS A 1 129 ? 0.510 -10.849 7.313 1.00 89.56 129 HIS A C 1
ATOM 1034 O O . HIS A 1 129 ? 0.391 -12.073 7.315 1.00 89.56 129 HIS A O 1
ATOM 1040 N N . TYR A 1 130 ? 1.389 -10.223 6.521 1.00 93.12 130 TYR A N 1
ATOM 1041 C CA . TYR A 1 130 ? 2.147 -10.905 5.464 1.00 93.12 130 TYR A CA 1
ATOM 1042 C C . TYR A 1 130 ? 3.143 -11.939 6.020 1.00 93.12 130 TYR A C 1
ATOM 1044 O O . TYR A 1 130 ? 3.378 -12.969 5.393 1.00 93.12 130 TYR A O 1
ATOM 1052 N N . ASN A 1 131 ? 3.654 -11.701 7.234 1.00 90.19 131 ASN A N 1
ATOM 1053 C CA . ASN A 1 131 ? 4.556 -12.591 7.980 1.00 90.19 131 ASN A CA 1
ATOM 1054 C C . ASN A 1 131 ? 3.842 -13.518 8.997 1.00 90.19 131 ASN A C 1
ATOM 1056 O O . ASN A 1 131 ? 4.487 -14.102 9.870 1.00 90.19 131 ASN A O 1
ATOM 1060 N N . LYS A 1 132 ? 2.506 -13.649 8.925 1.00 90.75 132 LYS A N 1
ATOM 1061 C CA . LYS A 1 132 ? 1.726 -14.595 9.747 1.00 90.75 132 LYS A CA 1
ATOM 1062 C C . LYS A 1 132 ? 1.577 -15.937 9.017 1.00 90.75 132 LYS A C 1
ATOM 1064 O O . LYS A 1 132 ? 1.347 -15.966 7.812 1.00 90.75 132 LYS A O 1
ATOM 1069 N N . GLU A 1 133 ? 1.618 -17.044 9.761 1.00 94.31 133 GLU A N 1
ATOM 1070 C CA . GLU A 1 133 ? 1.270 -18.375 9.242 1.00 94.31 133 GLU A CA 1
ATOM 1071 C C . GLU A 1 133 ? -0.221 -18.456 8.853 1.00 94.31 133 GLU A C 1
ATOM 1073 O O . GLU A 1 133 ? -1.102 -18.259 9.693 1.00 94.31 133 GLU A O 1
ATOM 1078 N N . ILE A 1 134 ? -0.505 -18.808 7.595 1.00 92.19 134 ILE A N 1
ATOM 1079 C CA . ILE A 1 134 ? -1.848 -19.097 7.076 1.00 92.19 134 ILE A CA 1
ATOM 1080 C C . ILE A 1 134 ? -1.990 -20.618 6.935 1.00 92.19 134 ILE A C 1
ATOM 1082 O O . ILE A 1 134 ? -1.264 -21.255 6.169 1.00 92.19 134 ILE A O 1
ATOM 1086 N N . TYR A 1 135 ? -2.936 -21.220 7.660 1.00 89.44 135 TYR A N 1
ATOM 1087 C CA . TYR A 1 135 ? -3.175 -22.668 7.624 1.00 89.44 135 TYR A CA 1
ATOM 1088 C C . TYR A 1 135 ? -4.189 -23.046 6.537 1.00 89.44 135 TYR A C 1
ATOM 1090 O O . TYR A 1 135 ? -5.394 -22.856 6.702 1.00 89.44 135 TYR A O 1
ATOM 1098 N N . THR A 1 136 ? -3.706 -23.631 5.440 1.00 86.50 136 THR A N 1
ATOM 1099 C CA . THR A 1 136 ? -4.535 -24.136 4.333 1.00 86.50 136 THR A CA 1
ATOM 1100 C C . THR A 1 136 ? -4.716 -25.657 4.411 1.00 86.50 136 THR A C 1
ATOM 1102 O O . THR A 1 136 ? -4.058 -26.353 5.186 1.00 86.50 136 THR A O 1
ATOM 1105 N N . THR A 1 137 ? -5.574 -26.217 3.554 1.00 83.06 137 THR A N 1
ATOM 1106 C CA . THR A 1 137 ? -5.691 -27.676 3.374 1.00 83.06 137 THR A CA 1
ATOM 1107 C C . THR A 1 137 ? -4.466 -28.319 2.711 1.00 83.06 137 THR A C 1
ATOM 1109 O O . THR A 1 137 ? -4.317 -29.538 2.800 1.00 83.06 137 THR A O 1
ATOM 1112 N N . GLY A 1 138 ? -3.594 -27.533 2.065 1.00 83.56 138 GLY A N 1
ATOM 1113 C CA . GLY A 1 138 ? -2.335 -27.996 1.468 1.00 83.56 138 GLY A CA 1
ATOM 1114 C C . GLY A 1 138 ? -1.127 -27.930 2.412 1.00 83.56 138 GLY A C 1
ATOM 1115 O O . GLY A 1 138 ? -0.140 -28.626 2.185 1.00 83.56 138 GLY A O 1
ATOM 1116 N N . GLY A 1 139 ? -1.207 -27.129 3.478 1.00 90.31 139 GLY A N 1
ATOM 1117 C CA . GLY A 1 139 ? -0.112 -26.863 4.413 1.00 90.31 139 GLY A CA 1
ATOM 1118 C C . GLY A 1 139 ? -0.144 -25.430 4.952 1.00 90.31 139 GLY A C 1
ATOM 1119 O O . GLY A 1 139 ? -1.107 -24.694 4.733 1.00 90.31 139 GLY A O 1
ATOM 1120 N N . THR A 1 140 ? 0.916 -25.033 5.653 1.00 92.44 140 THR A N 1
ATOM 1121 C CA . THR A 1 140 ? 1.114 -23.644 6.092 1.00 92.44 140 THR A CA 1
ATOM 1122 C C . THR A 1 140 ? 1.786 -22.829 4.988 1.00 92.44 140 THR A C 1
ATOM 1124 O O . THR A 1 140 ? 2.777 -23.292 4.424 1.00 92.44 140 THR A O 1
ATOM 1127 N N . ILE A 1 141 ? 1.282 -21.624 4.718 1.00 94.56 141 ILE A N 1
ATOM 1128 C CA . ILE A 1 141 ? 1.887 -20.632 3.810 1.00 94.56 141 ILE A CA 1
ATOM 1129 C C . ILE A 1 141 ? 2.067 -19.281 4.526 1.00 94.56 141 ILE A C 1
ATOM 1131 O O . ILE A 1 141 ? 1.516 -19.076 5.610 1.00 94.56 141 ILE A O 1
ATOM 1135 N N . THR A 1 142 ? 2.820 -18.363 3.922 1.00 95.75 142 THR A N 1
ATOM 1136 C CA . THR A 1 142 ? 2.904 -16.938 4.293 1.00 95.75 142 THR A CA 1
ATOM 1137 C C . THR A 1 142 ? 2.869 -16.099 3.012 1.00 95.75 142 THR A C 1
ATOM 1139 O O . THR A 1 142 ? 3.176 -16.617 1.941 1.00 95.75 142 THR A O 1
ATOM 1142 N N . LEU A 1 143 ? 2.523 -14.812 3.111 1.00 96.25 143 LEU A N 1
ATOM 1143 C CA . LEU A 1 143 ? 2.467 -13.884 1.967 1.00 96.25 143 LEU A CA 1
ATOM 1144 C C . LEU A 1 143 ? 3.747 -13.035 1.835 1.00 96.25 143 LEU A C 1
ATOM 1146 O O . LEU A 1 143 ? 3.735 -11.960 1.240 1.00 96.25 143 LEU A O 1
ATOM 1150 N N . GLU A 1 144 ? 4.873 -13.481 2.401 1.00 97.06 144 GLU A N 1
ATOM 1151 C CA . GLU A 1 144 ? 6.127 -12.712 2.369 1.00 97.06 144 GLU A CA 1
ATOM 1152 C C . GLU A 1 144 ? 6.688 -12.538 0.949 1.00 97.06 144 GLU A C 1
ATOM 1154 O O . GLU A 1 144 ? 7.297 -11.508 0.660 1.00 97.06 144 GLU A O 1
ATOM 1159 N N . LYS A 1 145 ? 6.450 -13.512 0.059 1.00 96.81 145 LYS A N 1
ATOM 1160 C CA . LYS A 1 145 ? 6.856 -13.454 -1.354 1.00 96.81 145 LYS A CA 1
ATOM 1161 C C . LYS A 1 145 ? 6.043 -12.414 -2.120 1.00 96.81 145 LYS A C 1
ATOM 1163 O O . LYS A 1 145 ? 6.603 -11.444 -2.627 1.00 96.81 145 LYS A O 1
ATOM 1168 N N . TYR A 1 146 ? 4.715 -12.563 -2.100 1.00 97.00 146 TYR A N 1
ATOM 1169 C CA . TYR A 1 146 ? 3.765 -11.589 -2.636 1.00 97.00 146 TYR A CA 1
ATOM 1170 C C . TYR A 1 146 ? 4.042 -10.171 -2.125 1.00 97.00 146 TYR A C 1
ATOM 1172 O O . TYR A 1 146 ? 4.149 -9.246 -2.927 1.00 97.00 146 TYR A O 1
ATOM 1180 N N . PHE A 1 147 ? 4.271 -9.999 -0.818 1.00 96.69 147 PHE A N 1
ATOM 1181 C CA . PHE A 1 147 ? 4.633 -8.704 -0.239 1.00 96.69 147 PHE A CA 1
ATOM 1182 C C . PHE A 1 147 ? 5.907 -8.119 -0.865 1.00 96.69 147 PHE A C 1
ATOM 1184 O O . PHE A 1 147 ? 5.905 -6.960 -1.272 1.00 96.69 147 PHE A O 1
ATOM 1191 N N . ARG A 1 148 ? 6.993 -8.897 -0.989 1.00 97.94 148 ARG A N 1
ATOM 1192 C CA . ARG A 1 148 ? 8.251 -8.416 -1.591 1.00 97.94 148 ARG A CA 1
ATOM 1193 C C . ARG A 1 148 ? 8.102 -8.106 -3.086 1.00 97.94 148 ARG A C 1
ATOM 1195 O O . ARG A 1 148 ? 8.665 -7.112 -3.542 1.00 97.94 148 ARG A O 1
ATOM 1202 N N . ALA A 1 149 ? 7.327 -8.897 -3.828 1.00 98.06 149 ALA A N 1
ATOM 1203 C CA . ALA A 1 149 ? 7.024 -8.645 -5.238 1.00 98.06 149 ALA A CA 1
ATOM 1204 C C . ALA A 1 149 ? 6.183 -7.368 -5.427 1.00 98.06 149 ALA A C 1
ATOM 1206 O O . ALA A 1 149 ? 6.558 -6.494 -6.207 1.00 98.06 149 ALA A O 1
ATOM 1207 N N . MET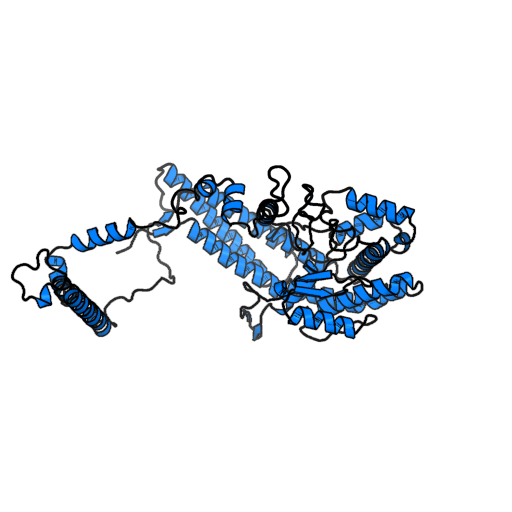 A 1 150 ? 5.109 -7.197 -4.649 1.00 96.50 150 MET A N 1
ATOM 1208 C CA . MET A 1 150 ? 4.301 -5.970 -4.635 1.00 96.50 150 MET A CA 1
ATOM 1209 C C . MET A 1 150 ? 5.121 -4.744 -4.216 1.00 96.50 150 MET A C 1
ATOM 1211 O O . MET A 1 150 ? 5.007 -3.684 -4.830 1.00 96.50 150 MET A O 1
ATOM 1215 N N . MET A 1 151 ? 6.001 -4.885 -3.219 1.00 94.94 151 MET A N 1
ATOM 1216 C CA . MET A 1 151 ? 6.898 -3.806 -2.800 1.00 94.94 151 MET A CA 1
ATOM 1217 C C . MET A 1 151 ? 7.907 -3.415 -3.884 1.00 94.94 151 MET A C 1
ATOM 1219 O O . MET A 1 151 ? 8.236 -2.236 -3.987 1.00 94.94 151 MET A O 1
ATOM 1223 N N . TRP A 1 152 ? 8.368 -4.351 -4.720 1.00 97.69 152 TRP A N 1
ATOM 1224 C CA . TRP A 1 152 ? 9.150 -4.018 -5.913 1.00 97.69 152 TRP A CA 1
ATOM 1225 C C . TRP A 1 152 ? 8.302 -3.230 -6.923 1.00 97.69 152 TRP A C 1
ATOM 1227 O O . TRP A 1 152 ? 8.661 -2.109 -7.284 1.00 97.69 152 TRP A O 1
ATOM 1237 N N . LEU A 1 153 ? 7.147 -3.773 -7.316 1.00 97.00 153 LEU A N 1
ATOM 1238 C CA . LEU A 1 153 ? 6.306 -3.238 -8.395 1.00 97.00 153 LEU A CA 1
ATOM 1239 C C . LEU A 1 153 ? 5.663 -1.872 -8.088 1.00 97.00 153 LEU A C 1
ATOM 1241 O O . LEU A 1 153 ? 5.449 -1.081 -9.009 1.00 97.00 153 LEU A O 1
ATOM 1245 N N . GLY A 1 154 ? 5.387 -1.585 -6.810 1.00 92.06 154 GLY A N 1
ATOM 1246 C CA . GLY A 1 154 ? 4.773 -0.331 -6.357 1.00 92.06 154 GLY A CA 1
ATOM 1247 C C . GLY A 1 154 ? 5.729 0.732 -5.814 1.00 92.06 154 GLY A C 1
ATOM 1248 O O . GLY A 1 154 ? 5.305 1.874 -5.607 1.00 92.06 154 GLY A O 1
ATOM 1249 N N . ARG A 1 155 ? 7.011 0.402 -5.597 1.00 90.69 155 ARG A N 1
ATOM 1250 C CA . ARG A 1 155 ? 8.030 1.351 -5.100 1.00 90.69 155 ARG A CA 1
ATOM 1251 C C . ARG A 1 155 ? 9.101 1.688 -6.129 1.00 90.69 155 ARG A C 1
ATOM 1253 O O . ARG A 1 155 ? 9.540 2.835 -6.170 1.00 90.69 155 ARG A O 1
ATOM 1260 N N . ILE A 1 156 ? 9.526 0.717 -6.936 1.00 95.19 156 ILE A N 1
ATOM 1261 C CA . ILE A 1 156 ? 10.561 0.928 -7.949 1.00 95.19 156 ILE A CA 1
ATOM 1262 C C . ILE A 1 156 ? 9.925 1.516 -9.201 1.00 95.19 156 ILE A C 1
ATOM 1264 O O . ILE A 1 156 ? 9.055 0.909 -9.823 1.00 95.19 156 ILE A O 1
ATOM 1268 N N . ASP A 1 157 ? 10.382 2.713 -9.548 1.00 94.00 157 ASP A N 1
ATOM 1269 C CA . ASP A 1 157 ? 9.775 3.566 -10.553 1.00 94.00 157 ASP A CA 1
ATOM 1270 C C . ASP A 1 157 ? 10.735 3.984 -11.670 1.00 94.00 157 ASP A C 1
ATOM 1272 O O . ASP A 1 157 ? 11.959 4.106 -11.496 1.00 94.00 157 ASP A O 1
ATOM 1276 N N . PHE A 1 158 ? 10.117 4.266 -12.816 1.00 96.88 158 PHE A N 1
ATOM 1277 C CA . PHE A 1 158 ? 10.721 4.973 -13.934 1.00 96.88 158 PHE A CA 1
ATOM 1278 C C . PHE A 1 158 ? 10.305 6.447 -13.844 1.00 96.88 158 PHE A C 1
ATOM 1280 O O . PHE A 1 158 ? 9.124 6.778 -13.957 1.00 96.88 158 PHE A O 1
ATOM 1287 N N . LEU A 1 159 ? 11.267 7.339 -13.601 1.00 94.94 159 LEU A N 1
ATOM 1288 C CA . LEU A 1 159 ? 11.005 8.777 -13.488 1.00 94.94 159 LEU A CA 1
ATOM 1289 C C . LEU A 1 159 ? 10.862 9.384 -14.884 1.00 94.94 159 LEU A C 1
ATOM 1291 O O . LEU A 1 159 ? 11.813 9.385 -15.664 1.00 94.94 159 LEU A O 1
ATOM 1295 N N . LEU A 1 160 ? 9.672 9.894 -15.197 1.00 95.31 160 LEU A N 1
ATOM 1296 C CA . LEU A 1 160 ? 9.373 10.487 -16.500 1.00 95.31 160 LEU A CA 1
ATOM 1297 C C . LEU A 1 160 ? 9.693 11.986 -16.538 1.00 95.31 160 LEU A C 1
ATOM 1299 O O . LEU A 1 160 ? 9.998 12.509 -17.607 1.00 95.31 160 LEU A O 1
ATOM 1303 N N . THR A 1 161 ? 9.682 12.662 -15.386 1.00 94.00 161 THR A N 1
ATOM 1304 C CA . THR A 1 161 ? 10.205 14.028 -15.214 1.00 94.00 161 THR A CA 1
ATOM 1305 C C . THR A 1 161 ? 11.239 14.075 -14.083 1.00 94.00 161 THR A C 1
ATOM 1307 O O . THR A 1 161 ? 11.376 13.126 -13.308 1.00 94.00 161 THR A O 1
ATOM 1310 N N . ALA A 1 162 ? 12.021 15.157 -14.011 1.00 90.81 162 ALA A N 1
ATOM 1311 C CA . ALA A 1 162 ? 13.046 15.317 -12.981 1.00 90.81 162 ALA A CA 1
ATOM 1312 C C . ALA A 1 162 ? 12.426 15.508 -11.577 1.00 90.81 162 ALA A C 1
ATOM 1314 O O . ALA A 1 162 ? 11.405 16.190 -11.461 1.00 90.81 162 ALA A O 1
ATOM 1315 N N . PRO A 1 163 ? 13.033 14.948 -10.512 1.00 87.38 163 PRO A N 1
ATOM 1316 C CA . PRO A 1 163 ? 12.700 15.297 -9.130 1.00 87.38 163 PRO A CA 1
ATOM 1317 C C . PRO A 1 163 ? 13.148 16.734 -8.789 1.00 87.38 163 PRO A C 1
ATOM 1319 O O . PRO A 1 163 ? 13.893 17.329 -9.572 1.00 87.38 163 PRO A O 1
ATOM 1322 N N . PRO A 1 164 ? 12.753 17.281 -7.619 1.00 82.19 164 PRO A N 1
ATOM 1323 C CA . PRO A 1 164 ? 13.177 18.605 -7.166 1.00 82.19 164 PRO A CA 1
ATOM 1324 C C . PRO A 1 164 ? 14.688 18.858 -7.283 1.00 82.19 164 PRO A C 1
ATOM 1326 O O . PRO A 1 164 ? 15.508 18.035 -6.863 1.00 82.19 164 PRO A O 1
ATOM 1329 N N . GLU A 1 165 ? 15.049 20.031 -7.811 1.00 81.12 165 GLU A N 1
ATOM 1330 C CA . GLU A 1 165 ? 16.429 20.528 -7.807 1.00 81.12 165 GLU A CA 1
ATOM 1331 C C . GLU A 1 165 ? 16.936 20.672 -6.360 1.00 81.12 165 GLU A C 1
ATOM 1333 O O . GLU A 1 165 ? 16.216 21.139 -5.472 1.00 81.12 165 GLU A O 1
ATOM 1338 N N . ASN A 1 166 ? 18.188 20.279 -6.104 1.00 81.31 166 ASN A N 1
ATOM 1339 C CA . ASN A 1 166 ? 18.813 20.443 -4.792 1.00 81.31 166 ASN A CA 1
ATOM 1340 C C . ASN A 1 166 ? 20.324 20.722 -4.913 1.00 81.31 166 ASN A C 1
ATOM 1342 O O . ASN A 1 166 ? 20.981 20.175 -5.795 1.00 81.31 166 ASN A O 1
ATOM 1346 N N . PRO A 1 167 ? 20.924 21.533 -4.019 1.00 80.12 167 PRO A N 1
ATOM 1347 C CA . PRO A 1 167 ? 22.302 22.018 -4.164 1.00 80.12 167 PRO A CA 1
ATOM 1348 C C . PRO A 1 167 ? 23.399 20.975 -3.864 1.00 80.12 167 PRO A C 1
ATOM 1350 O O . PRO A 1 167 ? 24.573 21.343 -3.746 1.00 80.12 167 PRO A O 1
ATOM 1353 N N . TRP A 1 168 ? 23.049 19.694 -3.699 1.00 83.62 168 TRP A N 1
ATOM 1354 C CA . TRP A 1 168 ? 23.974 18.622 -3.306 1.00 83.62 168 TRP A CA 1
ATOM 1355 C C . TRP A 1 168 ? 24.097 17.487 -4.325 1.00 83.62 168 TRP A C 1
ATOM 1357 O O . TRP A 1 168 ? 25.060 16.720 -4.257 1.00 83.62 168 TRP A O 1
ATOM 1367 N N . GLU A 1 169 ? 23.170 17.391 -5.274 1.00 84.62 169 GLU A N 1
ATOM 1368 C CA . GLU A 1 169 ? 23.154 16.395 -6.343 1.00 84.62 169 GLU A CA 1
ATOM 1369 C C . GLU A 1 169 ? 23.136 17.113 -7.704 1.00 84.62 169 GLU A C 1
ATOM 1371 O O . GLU A 1 169 ? 22.618 18.222 -7.800 1.00 84.62 169 GLU A O 1
ATOM 1376 N N . PRO A 1 170 ? 23.732 16.545 -8.768 1.00 87.06 170 PRO A N 1
ATOM 1377 C CA . PRO A 1 170 ? 23.662 17.152 -10.094 1.00 87.06 170 PRO A CA 1
ATOM 1378 C C . PRO A 1 170 ? 22.242 17.043 -10.664 1.00 87.06 170 PRO A C 1
ATOM 1380 O O . PRO A 1 170 ? 21.582 16.020 -10.470 1.00 87.06 170 PRO A O 1
ATOM 1383 N N . ASP A 1 171 ? 21.809 18.038 -11.434 1.00 89.19 171 ASP A N 1
ATOM 1384 C CA . ASP A 1 171 ? 20.522 18.027 -12.143 1.00 89.19 171 ASP A CA 1
ATOM 1385 C C . ASP A 1 171 ? 20.371 16.765 -13.015 1.00 89.19 171 ASP A C 1
ATOM 1387 O O . ASP A 1 171 ? 21.365 16.216 -13.504 1.00 89.19 171 ASP A O 1
ATOM 1391 N N . TRP A 1 172 ? 19.145 16.268 -13.201 1.00 91.31 172 TRP A N 1
ATOM 1392 C CA . TRP A 1 172 ? 18.879 15.107 -14.065 1.00 91.31 172 TRP A CA 1
ATOM 1393 C C . TRP A 1 172 ? 19.041 15.480 -15.539 1.00 91.31 172 TRP A C 1
ATOM 1395 O O . TRP A 1 172 ? 18.432 16.446 -16.004 1.00 91.31 172 TRP A O 1
ATOM 1405 N N . THR A 1 173 ? 19.849 14.724 -16.289 1.00 92.12 173 THR A N 1
ATOM 1406 C CA . THR A 1 173 ? 20.075 15.043 -17.707 1.00 92.12 173 THR A CA 1
ATOM 1407 C C . THR A 1 173 ? 18.925 14.533 -18.590 1.00 92.12 173 THR A C 1
ATOM 1409 O O . THR A 1 173 ? 18.250 13.559 -18.233 1.00 92.12 173 THR A O 1
ATOM 1412 N N . PRO A 1 174 ? 18.695 15.142 -19.772 1.00 90.88 174 PRO A N 1
ATOM 1413 C CA . PRO A 1 174 ? 17.702 14.648 -20.724 1.00 90.88 174 PRO A CA 1
ATOM 1414 C C . PRO A 1 174 ? 17.928 13.187 -21.127 1.00 90.88 174 PRO A C 1
ATOM 1416 O O . PRO A 1 174 ? 16.963 12.466 -21.343 1.00 90.88 174 PRO A O 1
ATOM 1419 N N . GLU A 1 175 ? 19.181 12.728 -21.190 1.00 91.44 175 GLU A N 1
ATOM 1420 C CA . GLU A 1 175 ? 19.536 11.341 -21.508 1.00 91.44 175 GLU A CA 1
ATOM 1421 C C . GLU A 1 175 ? 19.147 10.355 -20.392 1.00 91.44 175 GLU A C 1
ATOM 1423 O O . GLU A 1 175 ? 18.711 9.242 -20.689 1.00 91.44 175 GLU A O 1
ATOM 1428 N N . GLU A 1 176 ? 19.256 10.755 -19.120 1.00 93.75 176 GLU A N 1
ATOM 1429 C CA . GLU A 1 176 ? 18.816 9.936 -17.979 1.00 93.75 176 GLU A CA 1
ATOM 1430 C C . GLU A 1 176 ? 17.289 9.788 -17.953 1.00 93.75 176 GLU A C 1
ATOM 1432 O O . GLU A 1 176 ? 16.773 8.679 -17.800 1.00 93.75 176 GLU A O 1
ATOM 1437 N N . LEU A 1 177 ? 16.564 10.892 -18.167 1.00 94.62 177 LEU A N 1
ATOM 1438 C CA . LEU A 1 177 ? 15.102 10.878 -18.275 1.00 94.62 177 LEU A CA 1
ATOM 1439 C C . LEU A 1 177 ? 14.636 10.106 -19.516 1.00 94.62 177 LEU A C 1
ATOM 1441 O O . LEU A 1 177 ? 13.694 9.326 -19.433 1.00 94.62 177 LEU A O 1
ATOM 1445 N N . LEU A 1 178 ? 15.320 10.253 -20.654 1.00 95.94 178 LEU A N 1
ATOM 1446 C CA . LEU A 1 178 ? 15.028 9.504 -21.876 1.00 95.94 178 LEU A CA 1
ATOM 1447 C C . LEU A 1 178 ? 15.178 7.990 -21.664 1.00 95.94 178 LEU A C 1
ATOM 1449 O O . LEU A 1 178 ? 14.292 7.240 -22.066 1.00 95.94 178 LEU A O 1
ATOM 1453 N N . ARG A 1 179 ? 16.248 7.527 -20.999 1.00 95.81 179 ARG A N 1
ATOM 1454 C CA . ARG A 1 179 ? 16.418 6.104 -20.649 1.00 95.81 179 ARG A CA 1
ATOM 1455 C C . ARG A 1 179 ? 15.247 5.597 -19.800 1.00 95.81 179 ARG A C 1
ATOM 1457 O O . ARG A 1 179 ? 14.678 4.553 -20.115 1.00 95.81 179 ARG A O 1
ATOM 1464 N N . MET A 1 180 ? 14.850 6.363 -18.784 1.00 96.69 180 MET A N 1
ATOM 1465 C CA . MET A 1 180 ? 13.717 6.037 -17.912 1.00 96.69 180 MET A CA 1
ATOM 1466 C C . MET A 1 180 ? 12.378 5.994 -18.664 1.00 96.69 180 MET A C 1
ATOM 1468 O O . MET A 1 180 ? 11.626 5.032 -18.520 1.00 96.69 180 MET A O 1
ATOM 1472 N N . GLN A 1 181 ? 12.094 6.986 -19.511 1.00 97.56 181 GLN A N 1
ATOM 1473 C CA . GLN A 1 181 ? 10.879 7.037 -20.333 1.00 97.56 181 GLN A CA 1
ATOM 1474 C C . GLN A 1 181 ? 10.812 5.880 -21.340 1.00 97.56 181 GLN A C 1
ATOM 1476 O O . GLN A 1 181 ? 9.752 5.284 -21.523 1.00 97.56 181 GLN A O 1
ATOM 1481 N N . LEU A 1 182 ? 11.937 5.522 -21.967 1.00 97.75 182 LEU A N 1
ATOM 1482 C CA . LEU A 1 182 ? 12.018 4.354 -22.846 1.00 97.75 182 LEU A CA 1
ATOM 14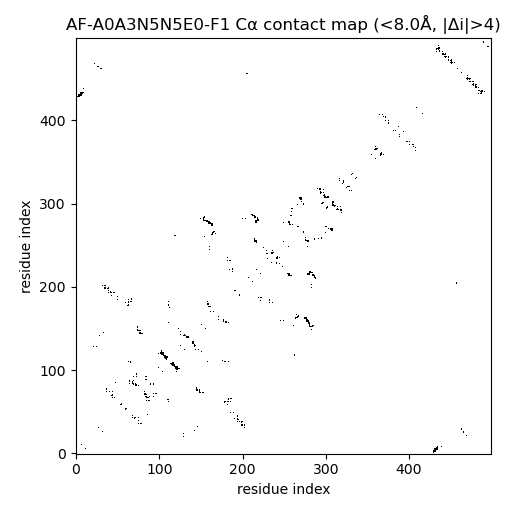83 C C . LEU A 1 182 ? 11.781 3.054 -22.065 1.00 97.75 182 LEU A C 1
ATOM 1485 O O . LEU A 1 182 ? 11.031 2.206 -22.540 1.00 97.75 182 LEU A O 1
ATOM 1489 N N . GLY A 1 183 ? 12.348 2.915 -20.862 1.00 97.62 183 GLY A N 1
ATOM 1490 C CA . GLY A 1 183 ? 12.098 1.772 -19.977 1.00 97.62 183 GLY A CA 1
ATOM 1491 C C . GLY A 1 183 ? 10.621 1.635 -19.596 1.00 97.62 183 GLY A C 1
ATOM 1492 O O . GLY A 1 183 ? 10.047 0.559 -19.741 1.00 97.62 183 GLY A O 1
ATOM 1493 N N . ALA A 1 184 ? 9.972 2.740 -19.217 1.00 98.25 184 ALA A N 1
ATOM 1494 C CA . ALA A 1 184 ? 8.539 2.781 -18.929 1.00 98.25 184 ALA A CA 1
ATOM 1495 C C . ALA A 1 184 ? 7.681 2.342 -20.129 1.00 98.25 184 ALA A C 1
ATOM 1497 O O . ALA A 1 184 ? 6.804 1.490 -19.985 1.00 98.25 184 ALA A O 1
ATOM 1498 N N . LEU A 1 185 ? 7.955 2.880 -21.325 1.00 98.25 185 LEU A N 1
ATOM 1499 C CA . LEU A 1 185 ? 7.217 2.530 -22.543 1.00 98.25 185 LEU A CA 1
ATOM 1500 C C . LEU A 1 185 ? 7.425 1.065 -22.953 1.00 98.25 185 LEU A C 1
ATOM 1502 O O . LEU A 1 185 ? 6.453 0.400 -23.301 1.00 98.25 185 LEU A O 1
ATOM 1506 N N . LEU A 1 186 ? 8.655 0.543 -22.879 1.00 97.94 186 LEU A N 1
ATOM 1507 C CA . LEU A 1 186 ? 8.948 -0.859 -23.201 1.00 97.94 186 LEU A CA 1
ATOM 1508 C C . LEU A 1 186 ? 8.335 -1.825 -22.173 1.00 97.94 186 LEU A C 1
ATOM 1510 O O . LEU A 1 186 ? 7.818 -2.868 -22.566 1.00 97.94 186 LEU A O 1
ATOM 1514 N N . LEU A 1 187 ? 8.335 -1.486 -20.878 1.00 98.50 187 LEU A N 1
ATOM 1515 C CA . LEU A 1 187 ? 7.643 -2.274 -19.850 1.00 98.50 187 LEU A CA 1
ATOM 1516 C C . LEU A 1 187 ? 6.127 -2.300 -20.095 1.00 98.50 187 LEU A C 1
ATOM 1518 O O . LEU A 1 187 ? 5.508 -3.357 -19.975 1.00 98.50 187 LEU A O 1
ATOM 1522 N N . ASN A 1 188 ? 5.541 -1.164 -20.487 1.00 98.06 188 ASN A N 1
ATOM 1523 C CA . ASN A 1 188 ? 4.115 -1.081 -20.797 1.00 98.06 188 ASN A CA 1
ATOM 1524 C C . ASN A 1 188 ? 3.756 -1.848 -22.088 1.00 98.06 188 ASN A C 1
ATOM 1526 O O . ASN A 1 188 ? 2.723 -2.507 -22.142 1.00 98.06 188 ASN A O 1
ATOM 1530 N N . GLU A 1 189 ? 4.623 -1.848 -23.106 1.00 98.00 189 GLU A N 1
ATOM 1531 C CA . GLU A 1 189 ? 4.452 -2.683 -24.309 1.00 98.00 189 GLU A CA 1
ATOM 1532 C C . GLU A 1 189 ? 4.428 -4.180 -23.955 1.00 98.00 189 GLU A C 1
ATOM 1534 O O . GLU A 1 189 ? 3.507 -4.892 -24.350 1.00 98.00 189 GLU A O 1
ATOM 1539 N N . VAL A 1 190 ? 5.374 -4.649 -23.129 1.00 98.31 190 VAL A N 1
ATOM 1540 C CA . VAL A 1 190 ? 5.419 -6.047 -22.651 1.00 98.31 190 VAL A CA 1
ATOM 1541 C C . VAL A 1 190 ? 4.163 -6.412 -21.862 1.00 98.31 190 VAL A C 1
ATOM 1543 O O . VAL A 1 190 ? 3.616 -7.494 -22.053 1.00 98.31 190 VAL A O 1
ATOM 1546 N N . LEU A 1 191 ? 3.695 -5.516 -20.992 1.00 98.31 191 LEU A N 1
ATOM 1547 C CA . LEU A 1 191 ? 2.484 -5.694 -20.192 1.00 98.31 191 LEU A CA 1
ATOM 1548 C C . LEU A 1 191 ? 1.224 -5.832 -21.064 1.00 98.31 191 LEU A C 1
ATOM 1550 O O . LEU A 1 191 ? 0.410 -6.721 -20.823 1.00 98.31 191 LEU A O 1
ATOM 1554 N N . TYR A 1 192 ? 1.075 -5.006 -22.103 1.00 98.00 192 TYR A N 1
ATOM 1555 C CA . TYR A 1 192 ? -0.075 -5.083 -23.008 1.00 98.00 192 TYR A CA 1
ATOM 1556 C C . TYR A 1 192 ? -0.021 -6.301 -23.949 1.00 98.00 192 TYR A C 1
ATOM 1558 O O . TYR A 1 192 ? -1.060 -6.920 -24.187 1.00 98.00 192 TYR A O 1
ATOM 1566 N N . ASP A 1 193 ? 1.162 -6.683 -24.442 1.00 97.75 193 ASP A N 1
ATOM 1567 C CA . ASP A 1 193 ? 1.312 -7.779 -25.413 1.00 97.75 193 ASP A CA 1
ATOM 1568 C C . ASP A 1 193 ? 1.475 -9.177 -24.768 1.00 97.75 193 ASP A C 1
ATOM 1570 O O . ASP A 1 193 ? 1.303 -10.190 -25.455 1.00 97.75 193 ASP A O 1
ATOM 1574 N N . CYS A 1 194 ? 1.745 -9.280 -23.455 1.00 97.88 194 CYS A N 1
ATOM 1575 C CA . CYS A 1 194 ? 1.930 -10.575 -22.776 1.00 97.88 194 CYS A CA 1
ATOM 1576 C C . CYS A 1 194 ? 0.685 -11.481 -22.769 1.00 97.88 194 CYS A C 1
ATOM 1578 O O . CYS A 1 194 ? 0.826 -12.699 -22.668 1.00 97.88 194 CYS A O 1
ATOM 1580 N N . GLY A 1 195 ? -0.511 -10.901 -22.909 1.00 97.94 195 GLY A N 1
ATOM 1581 C CA . GLY A 1 195 ? -1.798 -11.604 -22.933 1.00 97.94 195 GLY A CA 1
ATOM 1582 C C . GLY A 1 195 ? -2.578 -11.576 -21.615 1.00 97.94 195 GLY A C 1
ATOM 1583 O O . GLY A 1 195 ? -3.801 -11.664 -21.658 1.00 97.94 195 GLY A O 1
ATOM 1584 N N . GLU A 1 196 ? -1.912 -11.360 -20.477 1.00 97.88 196 GLU A N 1
ATOM 1585 C CA . GLU A 1 196 ? -2.518 -11.419 -19.132 1.00 97.88 196 GLU A CA 1
ATOM 1586 C C . GLU A 1 196 ? -2.831 -10.032 -18.528 1.00 97.88 196 GLU A C 1
ATOM 1588 O O . GLU A 1 196 ? -2.964 -9.878 -17.315 1.00 97.88 196 GLU A O 1
ATOM 1593 N N . LEU A 1 197 ? -2.989 -8.997 -19.364 1.00 97.19 197 LEU A N 1
ATOM 1594 C CA . LEU A 1 197 ? -3.306 -7.623 -18.933 1.00 97.19 197 LEU A CA 1
ATOM 1595 C C . LEU A 1 197 ? -4.561 -7.541 -18.038 1.00 97.19 197 LEU A C 1
ATOM 1597 O O . LEU A 1 197 ? -4.637 -6.698 -17.145 1.00 97.19 197 LEU A O 1
ATOM 1601 N N . ASP A 1 198 ? -5.537 -8.428 -18.233 1.00 96.44 198 ASP A N 1
ATOM 1602 C CA . ASP A 1 198 ? -6.750 -8.450 -17.411 1.00 96.44 198 ASP A CA 1
ATOM 1603 C C . ASP A 1 198 ? -6.488 -8.951 -15.972 1.00 96.44 198 ASP A C 1
ATOM 1605 O O . ASP A 1 198 ? -7.238 -8.586 -15.065 1.00 96.44 198 ASP A O 1
ATOM 1609 N N . ASN A 1 199 ? -5.398 -9.689 -15.714 1.00 96.94 199 ASN A N 1
ATOM 1610 C CA . ASN A 1 199 ? -4.957 -10.008 -14.349 1.00 96.94 199 ASN A CA 1
ATOM 1611 C C . ASN A 1 199 ? -4.406 -8.765 -13.628 1.00 96.94 199 ASN A C 1
ATOM 1613 O O . ASN A 1 199 ? -4.688 -8.592 -12.441 1.00 96.94 199 ASN A O 1
ATOM 1617 N N . LEU A 1 200 ? -3.714 -7.860 -14.340 1.00 96.38 200 LEU A N 1
ATOM 1618 C CA . LEU A 1 200 ? -3.347 -6.546 -13.796 1.00 96.38 200 LEU A CA 1
ATOM 1619 C C . LEU A 1 200 ? -4.604 -5.722 -13.490 1.00 96.38 200 LEU A C 1
ATOM 1621 O O . LEU A 1 200 ? -4.748 -5.227 -12.378 1.00 96.38 200 LEU A O 1
ATOM 1625 N N . ARG A 1 201 ? -5.540 -5.618 -14.445 1.00 96.00 201 ARG A N 1
ATOM 1626 C CA . ARG A 1 201 ? -6.779 -4.839 -14.262 1.00 96.00 201 ARG A CA 1
ATOM 1627 C C . ARG A 1 201 ? -7.599 -5.300 -13.065 1.00 96.00 201 ARG A C 1
ATOM 1629 O O . ARG A 1 201 ? -8.074 -4.460 -12.316 1.00 96.00 201 ARG A O 1
ATOM 1636 N N . LYS A 1 202 ? -7.738 -6.613 -12.860 1.00 94.12 202 LYS A N 1
ATOM 1637 C CA . LYS A 1 202 ? -8.424 -7.180 -11.685 1.00 94.12 202 LYS A CA 1
ATOM 1638 C C . LYS A 1 202 ? -7.716 -6.837 -10.374 1.00 94.12 202 LYS A C 1
ATOM 1640 O O . LYS A 1 202 ? -8.385 -6.604 -9.371 1.00 94.12 202 LYS A O 1
ATOM 1645 N N . HIS A 1 203 ? -6.382 -6.827 -10.369 1.00 94.00 203 HIS A N 1
ATOM 1646 C CA . HIS A 1 203 ? -5.587 -6.431 -9.203 1.00 94.00 203 HIS A CA 1
ATOM 1647 C C . HIS A 1 203 ? -5.820 -4.952 -8.876 1.00 94.00 203 HIS A C 1
ATOM 1649 O O . HIS A 1 203 ? -6.252 -4.613 -7.775 1.00 94.00 203 HIS A O 1
ATOM 1655 N N . GLU A 1 204 ? -5.678 -4.101 -9.889 1.00 92.06 204 GLU A N 1
ATOM 1656 C CA . GLU A 1 204 ? -5.898 -2.660 -9.814 1.00 92.06 204 GLU A CA 1
ATOM 1657 C C . GLU A 1 204 ? -7.335 -2.279 -9.429 1.00 92.06 204 GLU A C 1
ATOM 1659 O O . GLU A 1 204 ? -7.519 -1.442 -8.549 1.00 92.06 204 GLU A O 1
ATOM 1664 N N . GLU A 1 205 ? -8.359 -2.927 -9.993 1.00 93.00 205 GLU A N 1
ATOM 1665 C CA . GLU A 1 205 ? -9.770 -2.705 -9.648 1.00 93.00 205 GLU A CA 1
ATOM 1666 C C . GLU A 1 205 ? -10.045 -3.028 -8.167 1.00 93.00 205 GLU A C 1
ATOM 1668 O O . GLU A 1 205 ? -10.690 -2.244 -7.465 1.00 93.00 205 GLU A O 1
ATOM 1673 N N . ILE A 1 206 ? -9.510 -4.147 -7.663 1.00 90.62 206 ILE A N 1
ATOM 1674 C CA . ILE A 1 206 ? -9.685 -4.579 -6.269 1.00 90.62 206 ILE A CA 1
ATOM 1675 C C . ILE A 1 206 ? -8.934 -3.665 -5.300 1.00 90.62 206 ILE A C 1
ATOM 1677 O O . ILE A 1 206 ? -9.532 -3.179 -4.338 1.00 90.62 206 ILE A O 1
ATOM 1681 N N . ILE A 1 207 ? -7.647 -3.398 -5.537 1.00 87.56 207 ILE A N 1
ATOM 1682 C CA . ILE A 1 207 ? -6.848 -2.553 -4.641 1.00 87.56 207 ILE A CA 1
ATOM 1683 C C . ILE A 1 207 ? -7.334 -1.098 -4.681 1.00 87.56 207 ILE A C 1
ATOM 1685 O O . ILE A 1 207 ? -7.425 -0.467 -3.627 1.00 87.56 207 ILE A O 1
ATOM 1689 N N . THR A 1 208 ? -7.746 -0.586 -5.845 1.00 86.75 208 THR A N 1
ATOM 1690 C CA . THR A 1 208 ? -8.317 0.766 -5.959 1.00 86.75 208 THR A CA 1
ATOM 1691 C C . THR A 1 208 ? -9.634 0.900 -5.200 1.00 86.75 208 THR A C 1
ATOM 1693 O O . THR A 1 208 ? -9.850 1.906 -4.523 1.00 86.75 208 THR A O 1
ATOM 1696 N N . PHE A 1 209 ? -10.501 -0.118 -5.245 1.00 86.44 209 PHE A N 1
ATOM 1697 C CA . PHE A 1 209 ? -11.735 -0.125 -4.459 1.00 86.44 209 PHE A CA 1
ATOM 1698 C C . PHE A 1 209 ? -11.480 -0.243 -2.946 1.00 86.44 209 PHE A C 1
ATOM 1700 O O . PHE A 1 209 ? -12.162 0.408 -2.154 1.00 86.44 209 PHE A O 1
ATOM 1707 N N . MET A 1 210 ? -10.522 -1.080 -2.533 1.00 82.12 210 MET A N 1
ATOM 1708 C CA . MET A 1 210 ? -10.254 -1.345 -1.114 1.00 82.12 210 MET A CA 1
ATOM 1709 C C . MET A 1 210 ? -9.441 -0.242 -0.422 1.00 82.12 210 MET A C 1
ATOM 1711 O O . MET A 1 210 ? -9.645 -0.007 0.769 1.00 82.12 210 MET A O 1
ATOM 1715 N N . VAL A 1 211 ? -8.521 0.418 -1.136 1.00 81.94 211 VAL A N 1
ATOM 1716 C CA . VAL A 1 211 ? -7.511 1.318 -0.548 1.00 81.94 211 VAL A CA 1
ATOM 1717 C C . VAL A 1 211 ? -7.655 2.763 -1.035 1.00 81.94 211 VAL A C 1
ATOM 1719 O O . VAL A 1 211 ? -7.660 3.679 -0.215 1.00 81.94 211 VAL A O 1
ATOM 1722 N N . GLY A 1 212 ? -7.784 2.975 -2.347 1.00 79.00 212 GLY A N 1
ATOM 1723 C CA . GLY A 1 212 ? -7.826 4.299 -2.977 1.00 79.00 212 GLY A CA 1
ATOM 1724 C C . GLY A 1 212 ? -7.153 4.319 -4.358 1.00 79.00 212 GLY A C 1
ATOM 1725 O O . GLY A 1 212 ? -6.535 3.328 -4.739 1.00 79.00 212 GLY A O 1
ATOM 1726 N N . PRO A 1 213 ? -7.257 5.425 -5.118 1.00 82.31 213 PRO A N 1
ATOM 1727 C CA . PRO A 1 213 ? -6.614 5.571 -6.429 1.00 82.31 213 PRO A CA 1
ATOM 1728 C C . PRO A 1 213 ? -5.087 5.662 -6.311 1.00 82.31 213 PRO A C 1
ATOM 1730 O O . PRO A 1 213 ? -4.556 5.882 -5.226 1.00 82.31 213 PRO A O 1
ATOM 1733 N N . ASP A 1 214 ? -4.367 5.534 -7.421 1.00 84.56 214 ASP A N 1
ATOM 1734 C CA . ASP A 1 214 ? -2.916 5.735 -7.473 1.00 84.56 214 ASP A CA 1
ATOM 1735 C C . ASP A 1 214 ? -2.459 7.158 -7.136 1.00 84.56 214 ASP A C 1
ATOM 1737 O O . ASP A 1 214 ? -3.192 8.136 -7.279 1.00 84.56 214 ASP A O 1
ATOM 1741 N N . ASP A 1 215 ? -1.189 7.254 -6.735 1.00 83.06 215 ASP A N 1
ATOM 1742 C CA . ASP A 1 215 ? -0.437 8.508 -6.615 1.00 83.06 215 ASP A CA 1
ATOM 1743 C C . ASP A 1 215 ? 0.787 8.517 -7.559 1.00 83.06 215 ASP A C 1
ATOM 1745 O O . ASP A 1 215 ? 1.887 8.941 -7.210 1.00 83.06 215 ASP A O 1
ATOM 1749 N N . ASN A 1 216 ? 0.628 7.932 -8.748 1.00 90.56 216 ASN A N 1
ATOM 1750 C CA . ASN A 1 216 ? 1.649 7.794 -9.791 1.00 90.56 216 ASN A CA 1
ATOM 1751 C C . ASN A 1 216 ? 0.987 7.531 -11.150 1.00 90.56 216 ASN A C 1
ATOM 1753 O O . ASN A 1 216 ? -0.096 6.952 -11.184 1.00 90.56 216 ASN A O 1
ATOM 1757 N N . LEU A 1 217 ? 1.674 7.838 -12.254 1.00 94.06 217 LEU A N 1
ATOM 1758 C CA . LEU A 1 217 ? 1.182 7.512 -13.593 1.00 94.06 217 LEU A CA 1
ATOM 1759 C C . LEU A 1 217 ? 1.039 5.990 -13.748 1.00 94.06 217 LEU A C 1
ATOM 1761 O O . LEU A 1 217 ? 2.012 5.248 -13.577 1.00 94.06 217 LEU A O 1
ATOM 1765 N N . THR A 1 218 ? -0.168 5.543 -14.086 1.00 95.00 218 THR A N 1
ATOM 1766 C CA . THR A 1 218 ? -0.519 4.124 -14.245 1.00 95.00 218 THR A CA 1
ATOM 1767 C C . THR A 1 218 ? -0.196 3.580 -15.647 1.00 95.00 218 THR A C 1
ATOM 1769 O O . THR A 1 218 ? 0.018 4.351 -16.592 1.00 95.00 218 THR A O 1
ATOM 1772 N N . PRO A 1 219 ? -0.201 2.244 -15.840 1.00 96.69 219 PRO A N 1
ATOM 1773 C CA . PRO A 1 219 ? -0.096 1.615 -17.160 1.00 96.69 219 PRO A CA 1
ATOM 1774 C C . PRO A 1 219 ? -1.132 2.089 -18.184 1.00 96.69 219 PRO A C 1
ATOM 1776 O O . PRO A 1 219 ? -0.773 2.304 -19.345 1.00 96.69 219 PRO A O 1
ATOM 1779 N N . GLU A 1 220 ? -2.389 2.305 -17.776 1.00 95.25 220 GLU A N 1
ATOM 1780 C CA . GLU A 1 220 ? -3.443 2.740 -18.702 1.00 95.25 220 GLU A CA 1
ATOM 1781 C C . GLU A 1 220 ? -3.301 4.220 -19.090 1.00 95.25 220 GLU A C 1
ATOM 1783 O O . GLU A 1 220 ? -3.447 4.560 -20.265 1.00 95.25 220 GLU A O 1
ATOM 1788 N N . GLU A 1 221 ? -2.916 5.096 -18.157 1.00 95.19 221 GLU A N 1
ATOM 1789 C CA . GLU A 1 221 ? -2.653 6.510 -18.458 1.00 95.19 221 GLU A CA 1
ATOM 1790 C C . GLU A 1 221 ? -1.393 6.697 -19.307 1.00 95.19 221 GLU A C 1
ATOM 1792 O O . GLU A 1 221 ? -1.407 7.476 -20.260 1.00 95.19 221 GLU A O 1
ATOM 1797 N N . LEU A 1 222 ? -0.314 5.950 -19.027 1.00 96.31 222 LEU A N 1
ATOM 1798 C CA . LEU A 1 222 ? 0.871 5.944 -19.888 1.00 96.31 222 LEU A CA 1
ATOM 1799 C C . LEU A 1 222 ? 0.524 5.433 -21.294 1.00 96.31 222 LEU A C 1
ATOM 1801 O O . LEU A 1 222 ? 1.085 5.927 -22.278 1.00 96.31 222 LEU A O 1
ATOM 1805 N N . LYS A 1 223 ? -0.406 4.476 -21.420 1.00 95.88 223 LYS A N 1
ATOM 1806 C CA . LYS A 1 223 ? -0.873 3.985 -22.723 1.00 95.88 223 LYS A CA 1
ATOM 1807 C C . LYS A 1 223 ? -1.670 5.049 -23.479 1.00 95.88 223 LYS A C 1
ATOM 1809 O O . LYS A 1 223 ? -1.351 5.305 -24.636 1.00 95.88 223 LYS A O 1
ATOM 1814 N N . ASP A 1 224 ? -2.635 5.709 -22.838 1.00 94.88 224 ASP A N 1
ATOM 1815 C CA . ASP A 1 224 ? -3.427 6.775 -23.471 1.00 94.88 224 ASP A CA 1
ATOM 1816 C C . ASP A 1 224 ? -2.558 7.981 -23.872 1.00 94.88 224 ASP A C 1
ATOM 1818 O O . ASP A 1 224 ? -2.630 8.462 -25.007 1.00 94.88 224 ASP A O 1
ATOM 1822 N N . LEU A 1 225 ? -1.662 8.414 -22.977 1.00 94.25 225 LEU A N 1
ATOM 1823 C CA . LEU A 1 225 ? -0.709 9.495 -23.225 1.00 94.25 225 LEU A CA 1
ATOM 1824 C C . LEU A 1 225 ? 0.228 9.173 -24.398 1.00 94.25 225 LEU A C 1
ATOM 1826 O O . LEU A 1 225 ? 0.478 10.038 -25.246 1.00 94.25 225 LEU A O 1
ATOM 1830 N N . SER A 1 226 ? 0.757 7.947 -24.457 1.00 94.62 226 SER A N 1
ATOM 1831 C CA . SER A 1 226 ? 1.671 7.536 -25.528 1.00 94.62 226 SER A CA 1
ATOM 1832 C C . SER A 1 226 ? 0.955 7.331 -26.863 1.00 94.62 226 SER A C 1
ATOM 1834 O O . SER A 1 226 ? 1.447 7.857 -27.858 1.00 94.62 226 SER A O 1
ATOM 1836 N N . ASP A 1 227 ? -0.228 6.708 -26.906 1.00 94.00 227 ASP A N 1
ATOM 1837 C CA . ASP A 1 227 ? -1.014 6.534 -28.141 1.00 94.00 227 ASP A CA 1
ATOM 1838 C C . ASP A 1 227 ? -1.451 7.876 -28.764 1.00 94.00 227 ASP A C 1
ATOM 1840 O O . ASP A 1 227 ? -1.545 7.999 -29.988 1.00 94.00 227 ASP A O 1
ATOM 1844 N N . HIS A 1 228 ? -1.690 8.905 -27.942 1.00 91.62 228 HIS A N 1
ATOM 1845 C CA . HIS A 1 228 ? -2.041 10.249 -28.413 1.00 91.62 228 HIS A CA 1
ATOM 1846 C C . HIS A 1 228 ? -0.838 11.131 -28.798 1.00 91.62 228 HIS A C 1
ATOM 1848 O O . HIS A 1 228 ? -1.035 12.156 -29.459 1.00 91.62 228 HIS A O 1
ATOM 1854 N N . THR A 1 229 ? 0.389 10.766 -28.404 1.00 90.25 229 THR A N 1
ATOM 1855 C CA . THR A 1 229 ? 1.586 11.626 -28.548 1.00 90.25 229 THR A CA 1
ATOM 1856 C C . THR A 1 229 ? 2.681 11.013 -29.427 1.00 90.25 229 THR A C 1
ATOM 1858 O O . THR A 1 229 ? 3.434 11.746 -30.070 1.00 90.25 229 THR A O 1
ATOM 1861 N N . LEU A 1 230 ? 2.779 9.683 -29.485 1.00 93.62 230 LEU A N 1
ATOM 1862 C CA . LEU A 1 230 ? 3.867 8.926 -30.105 1.00 93.62 230 LEU A CA 1
ATOM 1863 C C . LEU A 1 230 ? 3.313 7.918 -31.129 1.00 93.62 230 LEU A C 1
ATOM 1865 O O . LEU A 1 230 ? 2.208 7.408 -31.001 1.00 93.62 230 LEU A O 1
ATOM 1869 N N . SER A 1 231 ? 4.118 7.578 -32.137 1.00 89.88 231 SER A N 1
ATOM 1870 C CA . SER A 1 231 ? 3.871 6.438 -33.043 1.00 89.88 231 SER A CA 1
ATOM 1871 C C . SER A 1 231 ? 4.708 5.196 -32.693 1.00 89.88 231 SER A C 1
ATOM 1873 O O . SER A 1 231 ? 4.688 4.204 -33.418 1.00 89.88 231 SER A O 1
ATOM 1875 N N . GLY A 1 232 ? 5.465 5.274 -31.595 1.00 91.31 232 GLY A N 1
ATOM 1876 C CA . GLY A 1 232 ? 6.360 4.253 -31.056 1.00 91.31 232 GLY A CA 1
ATOM 1877 C C . GLY A 1 232 ? 7.448 4.899 -30.190 1.00 91.31 232 GLY A C 1
ATOM 1878 O O . GLY A 1 232 ? 7.781 6.071 -30.384 1.00 91.31 232 GLY A O 1
ATOM 1879 N N . ALA A 1 233 ? 8.034 4.150 -29.251 1.00 93.50 233 ALA A N 1
ATOM 1880 C CA . ALA A 1 233 ? 8.978 4.687 -28.260 1.00 93.50 233 ALA A CA 1
ATOM 1881 C C . ALA A 1 233 ? 10.184 5.429 -28.882 1.00 93.50 233 ALA A C 1
ATOM 1883 O O . ALA A 1 233 ? 10.643 6.443 -28.359 1.00 93.50 233 ALA A O 1
ATOM 1884 N N . GLY A 1 234 ? 10.631 5.006 -30.071 1.00 94.00 234 GLY A N 1
ATOM 1885 C CA . GLY A 1 234 ? 11.720 5.650 -30.819 1.00 94.00 234 GLY A CA 1
ATOM 1886 C C . GLY A 1 234 ? 11.444 7.082 -31.297 1.00 94.00 234 GLY A C 1
ATOM 1887 O O . GLY A 1 234 ? 12.357 7.735 -31.802 1.00 94.00 234 GLY A O 1
ATOM 1888 N N . ASN A 1 235 ? 10.222 7.603 -31.135 1.00 94.94 235 ASN A N 1
ATOM 1889 C CA . ASN A 1 235 ? 9.948 9.024 -31.338 1.00 94.94 235 ASN A CA 1
ATOM 1890 C C . ASN A 1 235 ? 10.585 9.919 -30.262 1.00 94.94 235 ASN A C 1
ATOM 1892 O O . ASN A 1 235 ? 10.883 11.070 -30.566 1.00 94.94 235 ASN A O 1
ATOM 1896 N N . LEU A 1 236 ? 10.873 9.410 -29.057 1.00 95.88 236 LEU A N 1
ATOM 1897 C CA . LEU A 1 236 ? 11.530 10.192 -27.997 1.00 95.88 236 LEU A CA 1
ATOM 1898 C C . LEU A 1 236 ? 12.999 10.544 -28.309 1.00 95.88 236 LEU A C 1
ATOM 1900 O O . LEU A 1 236 ? 13.598 11.361 -27.619 1.00 95.88 236 LEU A O 1
ATOM 1904 N N . PHE A 1 237 ? 13.581 9.989 -29.378 1.00 96.00 237 PHE A N 1
ATOM 1905 C CA . PHE A 1 237 ? 14.882 10.429 -29.897 1.00 96.00 237 PHE A CA 1
ATOM 1906 C C . PHE A 1 237 ? 14.822 11.717 -30.739 1.00 96.00 237 PHE A C 1
ATOM 1908 O O . PHE A 1 237 ? 15.870 12.208 -31.163 1.00 96.00 237 PHE A O 1
ATOM 1915 N N . ASP A 1 238 ? 13.628 12.232 -31.041 1.00 95.38 238 ASP A N 1
ATOM 1916 C CA . ASP A 1 238 ? 13.439 13.540 -31.665 1.00 95.38 238 ASP A CA 1
ATOM 1917 C C . ASP A 1 238 ? 13.192 14.602 -30.585 1.00 95.38 238 ASP A C 1
ATOM 1919 O O . ASP A 1 238 ? 12.235 14.511 -29.820 1.00 95.38 238 ASP A O 1
ATOM 1923 N N . GLU A 1 239 ? 14.039 15.632 -30.546 1.00 93.19 239 GLU A N 1
ATOM 1924 C CA . GLU A 1 239 ? 14.030 16.691 -29.523 1.00 93.19 239 GLU A CA 1
ATOM 1925 C C . GLU A 1 239 ? 12.680 17.430 -29.437 1.00 93.19 239 GLU A C 1
ATOM 1927 O O . GLU A 1 239 ? 12.235 17.793 -28.349 1.00 93.19 239 GLU A O 1
ATOM 1932 N N . THR A 1 240 ? 11.985 17.605 -30.570 1.00 94.12 240 THR A N 1
ATOM 1933 C CA . THR A 1 240 ? 10.666 18.264 -30.596 1.00 94.12 240 THR A CA 1
ATOM 1934 C C . THR A 1 240 ? 9.587 17.365 -29.994 1.00 94.12 240 THR A C 1
ATOM 1936 O O . THR A 1 240 ? 8.732 17.835 -29.244 1.00 94.12 240 THR A O 1
ATOM 1939 N N . THR A 1 241 ? 9.634 16.067 -30.291 1.00 94.12 241 THR A N 1
ATOM 1940 C CA . THR A 1 241 ? 8.657 15.087 -29.807 1.00 94.12 241 THR A CA 1
ATOM 1941 C C . THR A 1 241 ? 8.890 14.729 -28.336 1.00 94.12 241 THR A C 1
ATOM 1943 O O . THR A 1 241 ? 7.928 14.635 -27.579 1.00 94.12 241 THR A O 1
ATOM 1946 N N . PHE A 1 242 ? 10.151 14.635 -27.898 1.00 94.12 242 PHE A N 1
ATOM 1947 C CA . PHE A 1 242 ? 10.530 14.549 -26.484 1.00 94.12 242 PHE A CA 1
ATOM 1948 C C . PHE A 1 242 ? 10.056 15.782 -25.701 1.00 94.12 242 PHE A C 1
ATOM 1950 O O . PHE A 1 242 ? 9.422 15.642 -24.658 1.00 94.12 242 PHE A O 1
ATOM 1957 N N . GLY A 1 243 ? 10.279 16.990 -26.235 1.00 92.88 243 GLY A N 1
ATOM 1958 C CA . GLY A 1 243 ? 9.790 18.234 -25.634 1.00 92.88 243 GLY A CA 1
ATOM 1959 C C . GLY A 1 243 ? 8.264 18.275 -25.493 1.00 92.88 243 GLY A C 1
ATOM 1960 O O . GLY A 1 243 ? 7.762 18.666 -24.443 1.00 92.88 243 GLY A O 1
ATOM 1961 N N . LEU A 1 244 ? 7.523 17.805 -26.503 1.00 92.56 244 LEU A N 1
ATOM 1962 C CA . LEU A 1 244 ? 6.062 17.690 -26.446 1.00 92.56 244 LEU A CA 1
ATOM 1963 C C . LEU A 1 244 ? 5.595 16.637 -25.426 1.00 92.56 244 LEU A C 1
ATOM 1965 O O . LEU A 1 244 ? 4.625 16.874 -24.711 1.00 92.56 244 LEU A O 1
ATOM 1969 N N . PHE A 1 245 ? 6.273 15.491 -25.332 1.00 93.88 245 PHE A N 1
ATOM 1970 C CA . PHE A 1 245 ? 5.969 14.459 -24.336 1.00 93.88 245 PHE A CA 1
ATOM 1971 C C . PHE A 1 245 ? 6.209 14.981 -22.909 1.00 93.88 245 PHE A C 1
ATOM 1973 O O . PHE A 1 245 ? 5.344 14.836 -22.047 1.00 93.88 245 PHE A O 1
ATOM 1980 N N . MET A 1 246 ? 7.313 15.702 -22.688 1.00 92.12 246 MET A N 1
ATOM 1981 C CA . MET A 1 246 ? 7.592 16.416 -21.437 1.00 92.12 246 MET A CA 1
ATOM 1982 C C . MET A 1 246 ? 6.551 17.502 -21.129 1.00 92.12 246 MET A C 1
ATOM 1984 O O . MET A 1 246 ? 6.113 17.603 -19.984 1.00 92.12 246 MET A O 1
ATOM 1988 N N . GLU A 1 247 ? 6.109 18.292 -22.115 1.00 91.00 247 GLU A N 1
ATOM 1989 C CA . GLU A 1 247 ? 5.015 19.259 -21.929 1.00 91.00 247 GLU A CA 1
ATOM 1990 C C . GLU A 1 247 ? 3.739 18.544 -21.462 1.00 91.00 247 GLU A C 1
ATOM 1992 O O . GLU A 1 247 ? 3.114 18.978 -20.500 1.00 91.00 247 GLU A O 1
ATOM 1997 N N . LYS A 1 248 ? 3.387 17.412 -22.087 1.00 91.25 248 LYS A N 1
ATOM 1998 C CA . LYS A 1 248 ? 2.192 16.630 -21.740 1.00 91.25 248 LYS A CA 1
ATOM 1999 C C . LYS A 1 248 ? 2.247 16.004 -20.349 1.00 91.25 248 LYS A C 1
ATOM 2001 O O . LYS A 1 248 ? 1.245 16.070 -19.643 1.00 91.25 248 LYS A O 1
ATOM 2006 N N . LEU A 1 249 ? 3.393 15.453 -19.946 1.00 90.44 249 LEU A N 1
ATOM 2007 C CA . LEU A 1 249 ? 3.598 14.910 -18.598 1.00 90.44 249 LEU A CA 1
ATOM 2008 C C . LEU A 1 249 ? 3.384 15.982 -17.516 1.00 90.44 249 LEU A C 1
ATOM 2010 O O . LEU A 1 249 ? 2.759 15.705 -16.502 1.00 90.44 249 LEU A O 1
ATOM 2014 N N . ASN A 1 250 ? 3.843 17.214 -17.755 1.00 85.38 250 ASN A N 1
ATOM 2015 C CA . ASN A 1 250 ? 3.695 18.337 -16.820 1.00 85.38 250 ASN A CA 1
ATOM 2016 C C . ASN A 1 250 ? 2.376 19.129 -16.994 1.00 85.38 250 ASN A C 1
ATOM 2018 O O . ASN A 1 250 ? 2.201 20.160 -16.348 1.00 85.38 250 ASN A O 1
ATOM 2022 N N . ALA A 1 251 ? 1.466 18.699 -17.877 1.00 81.25 251 ALA A N 1
ATOM 2023 C CA . ALA A 1 251 ? 0.223 19.418 -18.188 1.00 81.25 251 ALA A CA 1
ATOM 2024 C C . ALA A 1 251 ? -1.026 18.880 -17.465 1.00 81.25 251 ALA A C 1
ATOM 2026 O O . ALA A 1 251 ? -2.109 19.430 -17.679 1.00 81.25 251 ALA A O 1
ATOM 2027 N N . SER A 1 252 ? -0.901 17.832 -16.640 1.00 73.94 252 SER A N 1
ATOM 2028 C CA . SER A 1 252 ? -1.991 17.339 -15.790 1.00 73.94 252 SER A CA 1
ATOM 2029 C C . SER A 1 252 ? -1.527 17.043 -14.365 1.00 73.94 252 SER A C 1
ATOM 2031 O O . SER A 1 252 ? -0.583 16.280 -14.164 1.00 73.94 252 SER A O 1
ATOM 2033 N N . ASP A 1 253 ? -2.258 17.576 -13.384 1.00 70.12 253 ASP A N 1
ATOM 2034 C CA . ASP A 1 253 ? -2.097 17.264 -11.955 1.00 70.12 253 ASP A CA 1
ATOM 2035 C C . ASP A 1 253 ? -2.494 15.804 -11.626 1.00 70.12 253 ASP A C 1
ATOM 2037 O O . ASP A 1 253 ? -2.180 15.286 -10.548 1.00 70.12 253 ASP A O 1
ATOM 2041 N N . ASP A 1 254 ? -3.176 15.126 -12.557 1.00 70.06 254 ASP A N 1
ATOM 2042 C CA . ASP A 1 254 ? -3.562 13.715 -12.438 1.00 70.06 254 ASP A CA 1
ATOM 2043 C C . ASP A 1 254 ? -2.341 12.781 -12.556 1.00 70.06 254 ASP A C 1
ATOM 2045 O O . ASP A 1 254 ? -2.277 11.767 -11.871 1.00 70.06 254 ASP A O 1
ATOM 2049 N N . TYR A 1 255 ? -1.324 13.160 -13.344 1.00 78.06 255 TYR A N 1
ATOM 2050 C CA . TYR A 1 255 ? -0.095 12.370 -13.538 1.00 78.06 255 TYR A CA 1
ATOM 2051 C C . TYR A 1 255 ? 0.959 12.592 -12.435 1.00 78.06 255 TYR A C 1
ATOM 2053 O O . TYR A 1 255 ? 1.951 11.861 -12.355 1.00 78.06 255 TYR A O 1
ATOM 2061 N N . GLY A 1 256 ? 0.788 13.628 -11.609 1.00 69.31 256 GLY A N 1
ATOM 2062 C CA . GLY A 1 256 ? 1.720 13.997 -10.545 1.00 69.31 256 GLY A CA 1
ATOM 2063 C C . GLY A 1 256 ? 1.466 13.238 -9.241 1.00 69.31 256 GLY A C 1
ATOM 2064 O O . GLY A 1 256 ? 0.329 13.180 -8.760 1.00 69.31 256 GLY A O 1
ATOM 2065 N N . GLN A 1 257 ? 2.543 12.726 -8.631 1.00 79.62 257 GLN A N 1
ATOM 2066 C CA . GLN A 1 257 ? 2.498 12.214 -7.257 1.00 79.62 257 GLN A CA 1
ATOM 2067 C C . GLN A 1 257 ? 2.292 13.375 -6.272 1.00 79.62 257 GLN A C 1
ATOM 2069 O O . GLN A 1 257 ? 2.933 14.423 -6.393 1.00 79.62 257 GLN A O 1
ATOM 2074 N N . LYS A 1 258 ? 1.407 13.192 -5.294 1.00 77.56 258 LYS A N 1
ATOM 2075 C CA . LYS A 1 258 ? 1.043 14.188 -4.273 1.00 77.56 258 LYS A CA 1
ATOM 2076 C C . LYS A 1 258 ? 1.751 13.908 -2.945 1.00 77.56 258 LYS A C 1
ATOM 2078 O O . LYS A 1 258 ? 1.949 14.824 -2.155 1.00 77.56 258 LYS A O 1
ATOM 2083 N N . ILE A 1 259 ? 2.166 12.663 -2.714 1.00 76.94 259 ILE A N 1
ATOM 2084 C CA . ILE A 1 259 ? 2.848 12.186 -1.510 1.00 76.94 259 ILE A CA 1
ATOM 2085 C C . ILE A 1 259 ? 4.274 11.767 -1.884 1.00 76.94 259 ILE A C 1
ATOM 2087 O O . ILE A 1 259 ? 4.481 10.838 -2.668 1.00 76.94 259 ILE A O 1
ATOM 2091 N N . MET A 1 260 ? 5.279 12.410 -1.276 1.00 75.38 260 MET A N 1
ATOM 2092 C CA . MET A 1 260 ? 6.700 12.093 -1.483 1.00 75.38 260 MET A CA 1
ATOM 2093 C C . MET A 1 260 ? 7.050 10.701 -0.927 1.00 75.38 260 MET A C 1
ATOM 2095 O O . MET A 1 260 ? 7.534 10.543 0.192 1.00 75.38 260 MET A O 1
ATOM 2099 N N . SER A 1 261 ? 6.789 9.671 -1.732 1.00 73.00 261 SER A N 1
ATOM 2100 C CA . SER A 1 261 ? 6.933 8.263 -1.343 1.00 73.00 261 SER A CA 1
ATOM 2101 C C . SER A 1 261 ? 8.372 7.745 -1.477 1.00 73.00 261 SER A C 1
ATOM 2103 O O . SER A 1 261 ? 8.725 6.734 -0.862 1.00 73.00 261 SER A O 1
ATOM 2105 N N . ASN A 1 262 ? 9.206 8.441 -2.257 1.00 73.31 262 ASN A N 1
ATOM 2106 C CA . ASN A 1 262 ? 10.630 8.172 -2.472 1.00 73.31 262 ASN A CA 1
ATOM 2107 C C . ASN A 1 262 ? 11.503 9.240 -1.787 1.00 73.31 262 ASN A C 1
ATOM 2109 O O . ASN A 1 262 ? 11.080 10.378 -1.609 1.00 73.31 262 ASN A O 1
ATOM 2113 N N . PHE A 1 263 ? 12.731 8.878 -1.397 1.00 77.75 263 PHE A N 1
ATOM 2114 C CA . PHE A 1 263 ? 13.649 9.817 -0.746 1.00 77.75 263 PHE A CA 1
ATOM 2115 C C . PHE A 1 263 ? 14.295 10.754 -1.774 1.00 77.75 263 PHE A C 1
ATOM 2117 O O . PHE A 1 263 ? 15.107 10.317 -2.592 1.00 77.75 263 PHE A O 1
ATOM 2124 N N . PHE A 1 264 ? 14.003 12.048 -1.664 1.00 78.38 264 PHE A N 1
ATOM 2125 C CA . PHE A 1 264 ? 14.683 13.121 -2.388 1.00 78.38 264 PHE A CA 1
ATOM 2126 C C . PHE A 1 264 ? 15.296 14.115 -1.395 1.00 78.38 264 PHE A C 1
ATOM 2128 O O . PHE A 1 264 ? 14.771 14.311 -0.297 1.00 78.38 264 PHE A O 1
ATOM 2135 N N . TYR A 1 265 ? 16.398 14.767 -1.771 1.00 77.94 265 TYR A N 1
ATOM 2136 C CA . TYR A 1 265 ? 16.810 15.989 -1.085 1.00 77.94 265 TYR A CA 1
ATOM 2137 C C . TYR A 1 265 ? 15.987 17.170 -1.605 1.00 77.94 265 TYR A C 1
ATOM 2139 O O . TYR A 1 265 ? 15.789 17.314 -2.807 1.00 77.94 265 TYR A O 1
ATOM 2147 N N . VAL A 1 266 ? 15.565 18.037 -0.687 1.00 78.06 266 VAL A N 1
ATOM 2148 C CA . VAL A 1 266 ? 14.916 19.322 -0.974 1.00 78.06 266 VAL A CA 1
ATOM 2149 C C . VAL A 1 266 ? 15.817 20.422 -0.418 1.00 78.06 266 VAL A C 1
ATOM 2151 O O . VAL A 1 266 ? 16.339 20.279 0.691 1.00 78.06 266 VAL A O 1
ATOM 2154 N N . ASP A 1 267 ? 16.019 21.512 -1.160 1.00 80.06 267 ASP A N 1
ATOM 2155 C CA . ASP A 1 267 ? 16.824 22.640 -0.681 1.00 80.06 267 ASP A CA 1
ATOM 2156 C C . ASP A 1 267 ? 16.134 23.332 0.526 1.00 80.06 267 ASP A C 1
ATOM 2158 O O . ASP A 1 267 ? 14.986 23.777 0.411 1.00 80.06 267 ASP A O 1
ATOM 2162 N N . PRO A 1 268 ? 16.786 23.429 1.703 1.00 77.75 268 PRO A N 1
ATOM 2163 C CA . PRO A 1 268 ? 16.246 24.106 2.882 1.00 77.75 268 PRO A CA 1
ATOM 2164 C C . PRO A 1 268 ? 16.396 25.635 2.835 1.00 77.75 268 PRO A C 1
ATOM 2166 O O . PRO A 1 268 ? 15.870 26.318 3.711 1.00 77.75 268 PRO A O 1
ATOM 2169 N N . MET A 1 269 ? 17.138 26.170 1.859 1.00 78.94 269 MET A N 1
ATOM 2170 C CA . MET A 1 269 ? 17.455 27.596 1.710 1.00 78.94 269 MET A CA 1
ATOM 2171 C C . MET A 1 269 ? 16.445 28.349 0.823 1.00 78.94 269 MET A C 1
ATOM 2173 O O . MET A 1 269 ? 16.584 29.559 0.638 1.00 78.94 269 MET A O 1
ATOM 2177 N N . THR A 1 270 ? 15.449 27.643 0.280 1.00 80.56 270 THR A N 1
ATOM 2178 C CA . THR A 1 270 ? 14.333 28.175 -0.519 1.00 80.56 270 THR A CA 1
ATOM 2179 C C . THR A 1 270 ? 12.995 27.855 0.150 1.00 80.56 270 THR A C 1
ATOM 2181 O O . THR A 1 270 ? 12.861 26.821 0.812 1.00 80.56 270 THR A O 1
ATOM 2184 N N . ASP A 1 271 ? 11.997 28.719 -0.033 1.00 75.94 271 ASP A N 1
ATOM 2185 C CA . ASP A 1 271 ? 10.614 28.505 0.403 1.00 75.94 271 ASP A CA 1
ATOM 2186 C C . ASP A 1 271 ? 9.789 27.650 -0.578 1.00 75.94 271 ASP A C 1
ATOM 2188 O O . ASP A 1 271 ? 8.732 27.150 -0.203 1.00 75.94 271 ASP A O 1
ATOM 2192 N N . ASP A 1 272 ? 10.303 27.399 -1.786 1.00 80.69 272 ASP A N 1
ATOM 2193 C CA . ASP A 1 272 ? 9.736 26.440 -2.743 1.00 80.69 272 ASP A CA 1
ATOM 2194 C C . ASP A 1 272 ? 9.925 24.985 -2.248 1.00 80.69 272 ASP A C 1
ATOM 2196 O O . ASP A 1 272 ? 11.066 24.558 -2.038 1.00 80.69 272 ASP A O 1
ATOM 2200 N N . PRO A 1 273 ? 8.860 24.193 -2.020 1.00 66.94 273 PRO A N 1
ATOM 2201 C CA . PRO A 1 273 ? 8.983 22.788 -1.625 1.00 66.94 273 PRO A CA 1
ATOM 2202 C C . PRO A 1 273 ? 9.372 21.854 -2.789 1.00 66.94 273 PRO A C 1
ATOM 2204 O O . PRO A 1 273 ? 9.709 20.695 -2.546 1.00 66.94 273 PRO A O 1
ATOM 2207 N N . GLY A 1 274 ? 9.343 22.346 -4.032 1.00 75.06 274 GLY A N 1
ATOM 2208 C CA . GLY A 1 274 ? 9.634 21.594 -5.247 1.00 75.06 274 GLY A CA 1
ATOM 2209 C C . GLY A 1 274 ? 8.459 20.746 -5.743 1.00 75.06 274 GLY A C 1
ATOM 2210 O O . GLY A 1 274 ? 7.724 20.127 -4.967 1.00 75.06 274 GLY A O 1
ATOM 2211 N N . ASN A 1 275 ? 8.315 20.679 -7.069 1.00 81.00 275 ASN A N 1
ATOM 2212 C CA . ASN A 1 275 ? 7.383 19.766 -7.728 1.00 81.00 275 ASN A CA 1
ATOM 2213 C C . ASN A 1 275 ? 7.920 18.332 -7.649 1.00 81.00 275 ASN A C 1
ATOM 2215 O O . ASN A 1 275 ? 9.059 18.070 -8.039 1.00 81.00 275 ASN A O 1
ATOM 2219 N N . LEU A 1 276 ? 7.100 17.397 -7.170 1.00 85.00 276 LEU A N 1
ATOM 2220 C CA . LEU A 1 276 ? 7.444 15.976 -7.179 1.00 85.00 276 LEU A CA 1
ATOM 2221 C C . LEU A 1 276 ? 7.382 15.429 -8.622 1.00 85.00 276 LEU A C 1
ATOM 2223 O O . LEU A 1 276 ? 6.561 15.896 -9.415 1.00 85.00 276 LEU A O 1
ATOM 2227 N N . PRO A 1 277 ? 8.236 14.458 -8.996 1.00 89.88 277 PRO A N 1
ATOM 2228 C CA . PRO A 1 277 ? 8.330 14.005 -10.380 1.00 89.88 277 PRO A CA 1
ATOM 2229 C C . PRO A 1 277 ? 7.116 13.170 -10.798 1.00 89.88 277 PRO A C 1
ATOM 2231 O O . PRO A 1 277 ? 6.546 12.425 -9.994 1.00 89.88 277 PRO A O 1
ATOM 2234 N N . VAL A 1 278 ? 6.792 13.194 -12.092 1.00 93.44 278 VAL A N 1
ATOM 2235 C CA . VAL A 1 278 ? 5.911 12.191 -12.697 1.00 93.44 278 VAL A CA 1
ATOM 2236 C C . VAL A 1 278 ? 6.660 10.861 -12.684 1.00 93.44 278 VAL A C 1
ATOM 2238 O O . VAL A 1 278 ? 7.716 10.707 -13.302 1.00 93.44 278 VAL A O 1
ATOM 2241 N N . SER A 1 279 ? 6.119 9.916 -11.927 1.00 92.81 279 SER A N 1
ATOM 2242 C CA . SER A 1 279 ? 6.695 8.606 -11.635 1.00 92.81 279 SER A CA 1
ATOM 2243 C C . SER A 1 279 ? 5.792 7.548 -12.263 1.00 92.81 279 SER A C 1
ATOM 2245 O O . SER A 1 279 ? 4.588 7.565 -12.016 1.00 92.81 279 SER A O 1
ATOM 2247 N N . PHE A 1 280 ? 6.347 6.665 -13.096 1.00 96.12 280 PHE A N 1
ATOM 2248 C CA . PHE A 1 280 ? 5.627 5.518 -13.652 1.00 96.12 280 PHE A CA 1
ATOM 2249 C C . PHE A 1 280 ? 5.916 4.256 -12.840 1.00 96.12 280 PHE A C 1
ATOM 2251 O O . PHE A 1 280 ? 7.084 3.925 -12.596 1.00 96.12 280 PHE A O 1
ATOM 2258 N N . LYS A 1 281 ? 4.850 3.540 -12.465 1.00 94.69 281 LYS A N 1
ATOM 2259 C CA . LYS A 1 281 ? 4.901 2.273 -11.722 1.00 94.69 281 LYS A CA 1
ATOM 2260 C C . LYS A 1 281 ? 3.861 1.296 -12.267 1.00 94.69 281 LYS A C 1
ATOM 2262 O O . LYS A 1 281 ? 2.834 1.714 -12.791 1.00 94.69 281 LYS A O 1
ATOM 2267 N N . MET A 1 282 ? 4.121 -0.003 -12.127 1.00 94.75 282 MET A N 1
ATOM 2268 C CA . MET A 1 282 ? 3.246 -1.045 -12.676 1.00 94.75 282 MET A CA 1
ATOM 2269 C C . MET A 1 282 ? 2.026 -1.339 -11.788 1.00 94.75 282 MET A C 1
ATOM 2271 O O . MET A 1 282 ? 0.939 -1.532 -12.318 1.00 94.75 282 MET A O 1
ATOM 2275 N N . LEU A 1 283 ? 2.206 -1.367 -10.462 1.00 92.06 283 LEU A N 1
ATOM 2276 C CA . LEU A 1 283 ? 1.144 -1.571 -9.462 1.00 92.06 283 LEU A CA 1
ATOM 2277 C C . LEU A 1 283 ? 1.368 -0.585 -8.312 1.00 92.06 283 LEU A C 1
ATOM 2279 O O . LEU A 1 283 ? 2.050 -0.900 -7.335 1.00 92.06 283 LEU A O 1
ATOM 2283 N N . GLY A 1 284 ? 0.908 0.653 -8.482 1.00 86.75 284 GLY A N 1
ATOM 2284 C CA . GLY A 1 284 ? 1.321 1.778 -7.645 1.00 86.75 284 GLY A CA 1
ATOM 2285 C C . GLY A 1 284 ? 0.885 1.696 -6.181 1.00 86.75 284 GLY A C 1
ATOM 2286 O O . GLY A 1 284 ? -0.136 1.107 -5.824 1.00 86.75 284 GLY A O 1
ATOM 2287 N N . GLN A 1 285 ? 1.662 2.346 -5.308 1.00 84.94 285 GLN A N 1
ATOM 2288 C CA . GLN A 1 285 ? 1.208 2.639 -3.947 1.00 84.94 285 GLN A CA 1
ATOM 2289 C C . GLN A 1 285 ? 0.088 3.687 -4.014 1.00 84.94 285 GLN A C 1
ATOM 2291 O O . GLN A 1 285 ? 0.264 4.752 -4.607 1.00 84.94 285 GLN A O 1
ATOM 2296 N N . LYS A 1 286 ? -1.065 3.364 -3.424 1.00 82.69 286 LYS A N 1
ATOM 2297 C CA . LYS A 1 286 ? -2.288 4.165 -3.535 1.00 82.69 286 LYS A CA 1
ATOM 2298 C C . LYS A 1 286 ? -2.260 5.415 -2.652 1.00 82.69 286 LYS A C 1
ATOM 2300 O O . LYS A 1 286 ? -1.702 5.403 -1.554 1.00 82.69 286 LYS A O 1
ATOM 2305 N N . PHE A 1 287 ? -2.898 6.479 -3.130 1.00 78.19 287 PHE A N 1
ATOM 2306 C CA . PHE A 1 287 ? -3.101 7.737 -2.427 1.00 78.19 287 PHE A CA 1
ATOM 2307 C C . PHE A 1 287 ? -3.967 7.527 -1.179 1.00 78.19 287 PHE A C 1
ATOM 2309 O O . PHE A 1 287 ? -5.133 7.135 -1.263 1.00 78.19 287 PHE A O 1
ATOM 2316 N N . LEU A 1 288 ? -3.409 7.860 -0.016 1.00 74.62 288 LEU A N 1
ATOM 2317 C CA . LEU A 1 288 ? -4.109 7.857 1.264 1.00 74.62 288 LEU A CA 1
ATOM 2318 C C . LEU A 1 288 ? -4.201 9.293 1.791 1.00 74.62 288 LEU A C 1
ATOM 2320 O O . LEU A 1 288 ? -3.189 9.970 1.967 1.00 74.62 288 LEU A O 1
ATOM 2324 N N . VAL A 1 289 ? -5.423 9.772 2.038 1.00 71.25 289 VAL A N 1
ATOM 2325 C CA . VAL A 1 289 ? -5.683 11.186 2.376 1.00 71.25 289 VAL A CA 1
ATOM 2326 C C . VAL A 1 289 ? -5.069 11.612 3.716 1.00 71.25 289 VAL A C 1
ATOM 2328 O O . VAL A 1 289 ? -4.640 12.754 3.860 1.00 71.25 289 VAL A O 1
ATOM 2331 N N . ASP A 1 290 ? -4.972 10.698 4.681 1.00 63.28 290 ASP A N 1
ATOM 2332 C CA . ASP A 1 290 ? -4.272 10.908 5.951 1.00 63.28 290 ASP A CA 1
ATOM 2333 C C . ASP A 1 290 ? -2.748 10.944 5.765 1.00 63.28 290 ASP A C 1
ATOM 2335 O O . ASP A 1 290 ? -2.076 11.780 6.360 1.00 63.28 290 ASP A O 1
ATOM 2339 N N . SER A 1 291 ? -2.207 10.118 4.867 1.00 71.81 291 SER A N 1
ATOM 2340 C CA . SER A 1 291 ? -0.790 10.147 4.485 1.00 71.81 291 SER A CA 1
ATOM 2341 C C . SER A 1 291 ? -0.418 11.422 3.719 1.00 71.81 291 SER A C 1
ATOM 2343 O O . SER A 1 291 ? 0.681 11.937 3.908 1.00 71.81 291 SER A O 1
ATOM 2345 N N . TYR A 1 292 ? -1.342 11.987 2.933 1.00 75.12 292 TYR A N 1
ATOM 2346 C CA . TYR A 1 292 ? -1.176 13.312 2.329 1.00 75.12 292 TYR A CA 1
ATOM 2347 C C . TYR A 1 292 ? -1.207 14.438 3.376 1.00 75.12 292 TYR A C 1
ATOM 2349 O O . TYR A 1 292 ? -0.343 15.316 3.368 1.00 75.12 292 TYR A O 1
ATOM 2357 N N . VAL A 1 293 ? -2.136 14.383 4.341 1.00 73.56 293 VAL A N 1
ATOM 2358 C CA . VAL A 1 293 ? -2.118 15.285 5.509 1.00 73.56 293 VAL A CA 1
ATOM 2359 C C . VAL A 1 293 ? -0.781 15.179 6.245 1.00 73.56 293 VAL A C 1
ATOM 2361 O O . VAL A 1 293 ? -0.196 16.203 6.581 1.00 73.56 293 VAL A O 1
ATOM 2364 N N . PHE A 1 294 ? -0.260 13.966 6.442 1.00 77.69 294 PHE A N 1
ATOM 2365 C CA . PHE A 1 294 ? 1.034 13.730 7.078 1.00 77.69 294 PHE A CA 1
ATOM 2366 C C . PHE A 1 294 ? 2.228 14.298 6.292 1.00 77.69 294 PHE A C 1
ATOM 2368 O O . PHE A 1 294 ? 3.152 14.803 6.932 1.00 77.69 294 PHE A O 1
ATOM 2375 N N . SER A 1 295 ? 2.229 14.267 4.952 1.00 75.81 295 SER A N 1
ATOM 2376 C CA . SER A 1 295 ? 3.285 14.916 4.157 1.00 75.81 295 SER A CA 1
ATOM 2377 C C . SER A 1 295 ? 3.208 16.445 4.209 1.00 75.81 295 SER A C 1
ATOM 2379 O O . SER A 1 295 ? 4.243 17.094 4.322 1.00 75.81 295 SER A O 1
ATOM 2381 N N . GLU A 1 296 ? 2.011 17.036 4.227 1.00 79.38 296 GLU A N 1
ATOM 2382 C CA . GLU A 1 296 ? 1.837 18.500 4.291 1.00 79.38 296 GLU A CA 1
ATOM 2383 C C . GLU A 1 296 ? 2.176 19.121 5.665 1.00 79.38 296 GLU A C 1
ATOM 2385 O O . GLU A 1 296 ? 2.288 20.341 5.791 1.00 79.38 296 GLU A O 1
ATOM 2390 N N . VAL A 1 297 ? 2.395 18.304 6.704 1.00 77.94 297 VAL A N 1
ATOM 2391 C CA . VAL A 1 297 ? 2.712 18.762 8.073 1.00 77.94 297 VAL A CA 1
ATOM 2392 C C . VAL A 1 297 ? 4.118 18.373 8.555 1.00 77.94 297 VAL A C 1
ATOM 2394 O O . VAL A 1 297 ? 4.342 18.254 9.764 1.00 77.94 297 VAL A O 1
ATOM 2397 N N . VAL A 1 298 ? 5.079 18.207 7.637 1.00 76.44 298 VAL A N 1
ATOM 2398 C CA . VAL A 1 298 ? 6.505 17.941 7.933 1.00 76.44 298 VAL A CA 1
ATOM 2399 C C . VAL A 1 298 ? 7.470 18.939 7.257 1.00 76.44 298 VAL A C 1
ATOM 2401 O O . VAL A 1 298 ? 7.061 19.914 6.630 1.00 76.44 298 VAL A O 1
ATOM 2404 N N . PHE A 1 299 ? 8.774 18.751 7.493 1.00 71.94 299 PHE A N 1
ATOM 2405 C CA . PHE A 1 299 ? 9.857 19.720 7.271 1.00 71.94 299 PHE A CA 1
ATOM 2406 C C . PHE A 1 299 ? 9.839 20.524 5.961 1.00 71.94 299 PHE A C 1
ATOM 2408 O O . PHE A 1 299 ? 10.029 21.740 6.009 1.00 71.94 299 PHE A O 1
ATOM 2415 N N . ASP A 1 300 ? 9.667 19.881 4.808 1.00 71.31 300 ASP A N 1
ATOM 2416 C CA . ASP A 1 300 ? 9.771 20.542 3.503 1.00 71.31 300 ASP A CA 1
ATOM 2417 C C . ASP A 1 300 ? 8.541 21.395 3.152 1.00 71.31 300 ASP A C 1
ATOM 2419 O O . ASP A 1 300 ? 8.660 22.297 2.322 1.00 71.31 300 ASP A O 1
ATOM 2423 N N . ARG A 1 301 ? 7.400 21.166 3.822 1.00 78.00 301 ARG A N 1
ATOM 2424 C CA . ARG A 1 301 ? 6.119 21.860 3.588 1.00 78.00 301 ARG A CA 1
ATOM 2425 C C . ARG A 1 301 ? 5.837 22.983 4.597 1.00 78.00 301 ARG A C 1
ATOM 2427 O O . ARG A 1 301 ? 5.187 23.970 4.255 1.00 78.00 301 ARG A O 1
ATOM 2434 N N . ILE A 1 302 ? 6.354 22.900 5.830 1.00 76.19 302 ILE A N 1
ATOM 2435 C CA . ILE A 1 302 ? 6.136 23.945 6.851 1.00 76.19 302 ILE A CA 1
ATOM 2436 C C . ILE A 1 302 ? 7.065 25.150 6.617 1.00 76.19 302 ILE A C 1
ATOM 2438 O O . ILE A 1 302 ? 8.196 25.184 7.108 1.00 76.19 302 ILE A O 1
ATOM 2442 N N . ILE A 1 303 ? 6.556 26.187 5.947 1.00 76.56 303 ILE A N 1
ATOM 2443 C CA . ILE A 1 303 ? 7.244 27.479 5.782 1.00 76.56 303 ILE A CA 1
ATOM 2444 C C . ILE A 1 303 ? 6.829 28.474 6.878 1.00 76.56 303 ILE A C 1
ATOM 2446 O O . ILE A 1 303 ? 5.645 28.766 7.060 1.00 76.56 303 ILE A O 1
ATOM 2450 N N . TYR A 1 304 ? 7.800 29.077 7.571 1.00 74.94 304 TYR A N 1
ATOM 2451 C CA . TYR A 1 304 ? 7.561 30.166 8.526 1.00 74.94 304 TYR A CA 1
ATOM 2452 C C . TYR A 1 304 ? 8.606 31.278 8.380 1.00 74.94 304 TYR A C 1
ATOM 2454 O O . TYR A 1 304 ? 9.804 31.034 8.417 1.00 74.94 304 TYR A O 1
ATOM 2462 N N . GLN A 1 305 ? 8.147 32.523 8.200 1.00 81.62 305 GLN A N 1
ATOM 2463 C CA . GLN A 1 305 ? 8.988 33.712 7.947 1.00 81.62 305 GLN A CA 1
ATOM 2464 C C . GLN A 1 305 ? 9.957 33.604 6.741 1.00 81.62 305 GLN A C 1
ATOM 2466 O O . GLN A 1 305 ? 10.839 34.448 6.602 1.00 81.62 305 GLN A O 1
ATOM 2471 N N . GLY A 1 306 ? 9.748 32.634 5.842 1.00 76.12 306 GLY A N 1
ATOM 2472 C CA . GLY A 1 306 ? 10.627 32.346 4.699 1.00 76.12 306 GLY A CA 1
ATOM 2473 C C . GLY A 1 306 ? 11.665 31.246 4.958 1.00 76.12 306 GLY A C 1
ATOM 2474 O O . GLY A 1 306 ? 12.541 31.045 4.127 1.00 76.12 306 GLY A O 1
ATOM 2475 N N . GLU A 1 307 ? 11.580 30.537 6.088 1.00 72.62 307 GLU A N 1
ATOM 2476 C CA . GLU A 1 307 ? 12.454 29.411 6.443 1.00 72.62 307 GLU A CA 1
ATOM 2477 C C . GLU A 1 307 ? 11.628 28.115 6.607 1.00 72.62 307 GLU A C 1
ATOM 2479 O O . GLU A 1 307 ? 10.499 28.151 7.107 1.00 72.62 307 GLU A O 1
ATOM 2484 N N . LYS A 1 308 ? 12.189 26.965 6.201 1.00 78.31 308 LYS A N 1
ATOM 2485 C CA . LYS A 1 308 ? 11.589 25.627 6.384 1.00 78.31 308 LYS A CA 1
ATOM 2486 C C . LYS A 1 308 ? 11.771 25.129 7.822 1.00 78.31 308 LYS A C 1
ATOM 2488 O O . LYS A 1 308 ? 12.882 25.131 8.356 1.00 78.31 308 LYS A O 1
ATOM 2493 N N . ILE A 1 309 ? 10.688 24.687 8.463 1.00 76.38 309 ILE A N 1
ATOM 2494 C CA . ILE A 1 309 ? 10.658 24.351 9.896 1.00 76.38 309 ILE A CA 1
ATOM 2495 C C . ILE A 1 309 ? 10.739 22.841 10.118 1.00 76.38 309 ILE A C 1
ATOM 2497 O O . ILE A 1 309 ? 9.826 22.094 9.782 1.00 76.38 309 ILE A O 1
ATOM 2501 N N . TRP A 1 310 ? 11.825 22.382 10.747 1.00 77.38 310 TRP A N 1
ATOM 2502 C CA . TRP A 1 310 ? 12.091 20.956 10.964 1.00 77.38 310 TRP A CA 1
ATOM 2503 C C . TRP A 1 310 ? 11.085 20.276 11.913 1.00 77.38 310 TRP A C 1
ATOM 2505 O O . TRP A 1 310 ? 11.276 20.237 13.133 1.00 77.38 310 TRP A O 1
ATOM 2515 N N . ARG A 1 311 ? 10.052 19.658 11.329 1.00 76.12 311 ARG A N 1
ATOM 2516 C CA . ARG A 1 311 ? 9.242 18.595 11.938 1.00 76.12 311 ARG A CA 1
ATOM 2517 C C . ARG A 1 311 ? 9.567 17.266 11.232 1.00 76.12 311 ARG A C 1
ATOM 2519 O O . ARG A 1 311 ? 9.262 17.144 10.049 1.00 76.12 311 ARG A O 1
ATOM 2526 N N . PRO A 1 312 ? 10.199 16.287 11.913 1.00 72.12 312 PRO A N 1
ATOM 2527 C CA . PRO A 1 312 ? 10.691 15.062 11.272 1.00 72.12 312 PRO A CA 1
ATOM 2528 C C . PRO A 1 312 ? 9.636 13.962 11.103 1.00 72.12 312 PRO A C 1
ATOM 2530 O O . PRO A 1 312 ? 9.872 13.024 10.352 1.00 72.12 312 PRO A O 1
ATOM 2533 N N . MET A 1 313 ? 8.523 14.026 11.841 1.00 74.06 313 MET A N 1
ATOM 2534 C CA . MET A 1 313 ? 7.420 13.064 11.771 1.00 74.06 313 MET A CA 1
ATOM 2535 C C . MET A 1 313 ? 6.082 13.762 12.079 1.00 74.06 313 MET A C 1
ATOM 2537 O O . MET A 1 313 ? 6.070 14.699 12.893 1.00 74.06 313 MET A O 1
ATOM 2541 N N . PRO A 1 314 ? 4.974 13.300 11.473 1.00 75.56 314 PRO A N 1
ATOM 2542 C CA . PRO A 1 314 ? 3.614 13.689 11.840 1.00 75.56 314 PRO A CA 1
ATOM 2543 C C . PRO A 1 314 ? 3.202 13.079 13.193 1.00 75.56 314 PRO A C 1
ATOM 2545 O O . PRO A 1 314 ? 3.947 12.311 13.807 1.00 75.56 314 PRO A O 1
ATOM 2548 N N . ASP A 1 315 ? 1.994 13.402 13.642 1.00 80.19 315 ASP A N 1
ATOM 2549 C CA . ASP A 1 315 ? 1.296 12.785 14.768 1.00 80.19 315 ASP A CA 1
ATOM 2550 C C . ASP A 1 315 ? -0.069 12.251 14.276 1.00 80.19 315 ASP A C 1
ATOM 2552 O O . ASP A 1 315 ? -0.729 12.936 13.493 1.00 80.19 315 ASP A O 1
ATOM 2556 N N . PRO A 1 316 ? -0.550 11.069 14.709 1.00 79.00 316 PRO A N 1
ATOM 2557 C CA . PRO A 1 316 ? -1.881 10.574 14.340 1.00 79.00 316 PRO A CA 1
ATOM 2558 C C . PRO A 1 316 ? -3.039 11.551 14.622 1.00 79.00 316 PRO A C 1
ATOM 2560 O O . PRO A 1 316 ? -4.079 11.477 13.963 1.00 79.00 316 PRO A O 1
ATOM 2563 N N . LEU A 1 317 ? -2.870 12.489 15.562 1.00 77.94 317 LEU A N 1
ATOM 2564 C CA . LEU A 1 317 ? -3.833 13.560 15.820 1.00 77.94 317 LEU A CA 1
ATOM 2565 C C . LEU A 1 317 ? -3.937 14.581 14.671 1.00 77.94 317 LEU A C 1
ATOM 2567 O O . LEU A 1 317 ? -5.011 15.160 14.517 1.00 77.94 317 LEU A O 1
ATOM 2571 N N . ASP A 1 318 ? -2.909 14.756 13.823 1.00 70.88 318 ASP A N 1
ATOM 2572 C CA . ASP A 1 318 ? -2.992 15.607 12.619 1.00 70.88 318 ASP A CA 1
ATOM 2573 C C . ASP A 1 318 ? -4.112 15.105 11.686 1.00 70.88 318 ASP A C 1
ATOM 2575 O O . ASP A 1 318 ? -4.946 15.883 11.221 1.00 70.88 318 ASP A O 1
ATOM 2579 N N . ALA A 1 319 ? -4.180 13.786 11.464 1.00 65.69 319 ALA A N 1
ATOM 2580 C CA . ALA A 1 319 ? -5.209 13.161 10.634 1.00 65.69 319 ALA A CA 1
ATOM 2581 C C . ALA A 1 319 ? -6.603 13.276 11.271 1.00 65.69 319 ALA A C 1
ATOM 2583 O O . ALA A 1 319 ? -7.579 13.565 10.579 1.00 65.69 319 ALA A O 1
ATOM 2584 N N . MET A 1 320 ? -6.716 13.111 12.594 1.00 75.00 320 MET A N 1
ATOM 2585 C CA . MET A 1 320 ? -7.998 13.273 13.294 1.00 75.00 320 MET A CA 1
ATOM 2586 C C . MET A 1 320 ? -8.494 14.727 13.258 1.00 75.00 320 MET A C 1
ATOM 2588 O O . MET A 1 320 ? -9.686 14.961 13.056 1.00 75.00 320 MET A O 1
ATOM 2592 N N . ALA A 1 321 ? -7.593 15.704 13.391 1.00 69.12 321 ALA A N 1
ATOM 2593 C CA . ALA A 1 321 ? -7.912 17.121 13.245 1.00 69.12 321 ALA A CA 1
ATOM 2594 C C . ALA A 1 321 ? -8.334 17.465 11.804 1.00 69.12 321 ALA A C 1
ATOM 2596 O O . ALA A 1 321 ? -9.346 18.138 11.610 1.00 69.12 321 ALA A O 1
ATOM 2597 N N . ALA A 1 322 ? -7.632 16.944 10.790 1.00 68.06 322 ALA A N 1
ATOM 2598 C CA . ALA A 1 322 ? -7.998 17.116 9.381 1.00 68.06 322 ALA A CA 1
ATOM 2599 C C . ALA A 1 322 ? -9.357 16.478 9.024 1.00 68.06 322 ALA A C 1
ATOM 2601 O O . ALA A 1 322 ? -10.088 17.006 8.187 1.00 68.06 322 ALA A O 1
ATOM 2602 N N . LEU A 1 323 ? -9.737 15.391 9.705 1.00 67.56 323 LEU A N 1
ATOM 2603 C CA . LEU A 1 323 ? -11.068 14.774 9.623 1.00 67.56 323 LEU A CA 1
ATOM 2604 C C . LEU A 1 323 ? -12.153 15.519 10.436 1.00 67.56 323 LEU A C 1
ATOM 2606 O O . LEU A 1 323 ? -13.294 15.059 10.502 1.00 67.56 323 LEU A O 1
ATOM 2610 N N . GLY A 1 324 ? -11.833 16.682 11.016 1.00 59.44 324 GLY A N 1
ATOM 2611 C CA . GLY A 1 324 ? -12.787 17.579 11.677 1.00 59.44 324 GLY A CA 1
ATOM 2612 C C . GLY A 1 324 ? -12.986 17.336 13.175 1.00 59.44 324 GLY A C 1
ATOM 2613 O O . GLY A 1 324 ? -13.984 17.791 13.734 1.00 59.44 324 GLY A O 1
ATOM 2614 N N . ASN A 1 325 ? -12.075 16.618 13.840 1.00 67.00 325 ASN A N 1
ATOM 2615 C CA . ASN A 1 325 ? -12.144 16.416 15.284 1.00 67.00 325 ASN A CA 1
ATOM 2616 C C . ASN A 1 325 ? -11.506 17.594 16.050 1.00 67.00 325 ASN A C 1
ATOM 2618 O O . ASN A 1 325 ? -10.299 17.623 16.288 1.00 67.00 325 ASN A O 1
ATOM 2622 N N . GLU A 1 326 ? -12.329 18.549 16.488 1.00 70.75 326 GLU A N 1
ATOM 2623 C CA . GLU A 1 326 ? -11.915 19.678 17.346 1.00 70.75 326 GLU A CA 1
ATOM 2624 C C . GLU A 1 326 ? -11.342 19.214 18.707 1.00 70.75 326 GLU A C 1
ATOM 2626 O O . GLU A 1 326 ? -10.483 19.882 19.289 1.00 70.75 326 GLU A O 1
ATOM 2631 N N . ASP A 1 327 ? -11.740 18.034 19.203 1.00 63.84 327 ASP A N 1
ATOM 2632 C CA . ASP A 1 327 ? -11.137 17.443 20.403 1.00 63.84 327 ASP A CA 1
ATOM 2633 C C . ASP A 1 327 ? -9.743 16.857 20.114 1.00 63.84 327 ASP A C 1
ATOM 2635 O O . ASP A 1 327 ? -8.959 16.717 21.044 1.00 63.84 327 ASP A O 1
ATOM 2639 N N . ALA A 1 328 ? -9.360 16.597 18.854 1.00 66.62 328 ALA A N 1
ATOM 2640 C CA . ALA A 1 328 ? -7.970 16.276 18.499 1.00 66.62 328 ALA A CA 1
ATOM 2641 C C . ALA A 1 328 ? -7.069 17.523 18.546 1.00 66.62 328 ALA A C 1
ATOM 2643 O O . ALA A 1 328 ? -5.952 17.448 19.051 1.00 66.62 328 ALA A O 1
ATOM 2644 N N . LEU A 1 329 ? -7.585 18.693 18.141 1.00 62.81 329 LEU A N 1
ATOM 2645 C CA . LEU A 1 329 ? -6.936 19.989 18.407 1.00 62.81 329 LEU A CA 1
ATOM 2646 C C . LEU A 1 329 ? -6.891 20.317 19.910 1.00 62.81 329 LEU A C 1
ATOM 2648 O O . LEU A 1 329 ? -6.011 21.048 20.357 1.00 62.81 329 LEU A O 1
ATOM 2652 N N . THR A 1 330 ? -7.822 19.771 20.697 1.00 68.00 330 THR A N 1
ATOM 2653 C CA . THR A 1 330 ? -7.858 19.920 22.164 1.00 68.00 330 THR A CA 1
ATOM 2654 C C . THR A 1 330 ? -7.168 18.760 22.894 1.00 68.00 330 THR A C 1
ATOM 2656 O O . THR A 1 330 ? -7.020 18.787 24.114 1.00 68.00 330 THR A O 1
ATOM 2659 N N . LEU A 1 331 ? -6.596 17.796 22.171 1.00 58.34 331 LEU A N 1
ATOM 2660 C CA . LEU A 1 331 ? -5.601 16.878 22.709 1.00 58.34 331 LEU A CA 1
ATOM 2661 C C . LEU A 1 331 ? -4.215 17.546 22.633 1.00 58.34 331 LEU A C 1
ATOM 2663 O O . LEU A 1 331 ? -3.270 16.990 22.076 1.00 58.34 331 LEU A O 1
ATOM 2667 N N . LEU A 1 332 ? -4.112 18.737 23.263 1.00 61.78 332 LEU A N 1
ATOM 2668 C CA . LEU A 1 332 ? -2.898 19.563 23.314 1.00 61.78 332 LEU A CA 1
ATOM 2669 C C . LEU A 1 332 ? -2.383 20.080 24.689 1.00 61.78 332 LEU A C 1
ATOM 2671 O O . LEU A 1 332 ? -1.165 20.083 24.850 1.00 61.78 332 LEU A O 1
ATOM 2675 N N . GLU A 1 333 ? -3.060 20.600 25.730 1.00 52.50 333 GLU A N 1
ATOM 2676 C CA . GLU A 1 333 ? -4.453 20.809 26.203 1.00 52.50 333 GLU A CA 1
ATOM 2677 C C . GLU A 1 333 ? -5.134 19.834 27.205 1.00 52.50 333 GLU A C 1
ATOM 2679 O O . GLU A 1 333 ? -6.351 19.736 27.313 1.00 52.50 333 GLU A O 1
ATOM 2684 N N . GLN A 1 334 ? -4.326 19.247 28.097 1.00 49.47 334 GLN A N 1
ATOM 2685 C CA . GLN A 1 334 ? -4.706 18.562 29.347 1.00 49.47 334 GLN A CA 1
ATOM 2686 C C . GLN A 1 334 ? -3.834 17.314 29.663 1.00 49.47 334 GLN A C 1
ATOM 2688 O O . GLN A 1 334 ? -3.323 17.146 30.773 1.00 49.47 334 GLN A O 1
ATOM 2693 N N . GLU A 1 335 ? -3.637 16.447 28.665 1.00 39.78 335 GLU A N 1
ATOM 2694 C CA . GLU A 1 335 ? -3.264 15.028 28.817 1.00 39.78 335 GLU A CA 1
ATOM 2695 C C . GLU A 1 335 ? -1.955 14.525 28.134 1.00 39.78 335 GLU A C 1
ATOM 2697 O O . GLU A 1 335 ? -1.790 13.321 28.032 1.00 39.78 335 GLU A O 1
ATOM 2702 N N . LEU A 1 336 ? -0.886 15.184 27.655 1.00 35.84 336 LEU A N 1
ATOM 2703 C CA . LEU A 1 336 ? -0.456 16.517 27.190 1.00 35.84 336 LEU A CA 1
ATOM 2704 C C . LEU A 1 336 ? -0.971 17.829 27.829 1.00 35.84 336 LEU A C 1
ATOM 2706 O O . LEU A 1 336 ? -1.947 18.357 27.352 1.00 35.84 336 LEU A O 1
ATOM 2710 N N . ASP A 1 337 ? -0.381 18.563 28.787 1.00 40.28 337 ASP A N 1
ATOM 2711 C CA . ASP A 1 337 ? 0.780 18.436 29.690 1.00 40.28 337 ASP A CA 1
ATOM 2712 C C . ASP A 1 337 ? 1.722 17.279 29.364 1.00 40.28 337 ASP A C 1
ATOM 2714 O O . ASP A 1 337 ? 2.727 17.467 28.684 1.00 40.28 337 ASP A O 1
ATOM 2718 N N . ASN A 1 338 ? 1.348 16.092 29.836 1.00 39.34 338 ASN A N 1
ATOM 2719 C CA . ASN A 1 338 ? 1.886 14.763 29.558 1.00 39.34 338 ASN A CA 1
ATOM 2720 C C . ASN A 1 338 ? 1.141 13.820 30.533 1.00 39.34 338 ASN A C 1
ATOM 2722 O O . ASN A 1 338 ? 1.469 13.773 31.721 1.00 39.34 338 ASN A O 1
ATOM 2726 N N . TYR A 1 339 ? 0.093 13.155 30.042 1.00 36.22 339 TYR A N 1
ATOM 2727 C CA . TYR A 1 339 ? -0.705 12.042 30.593 1.00 36.22 339 TYR A CA 1
ATOM 2728 C C . TYR A 1 339 ? -1.049 12.063 32.112 1.00 36.22 339 TYR A C 1
ATOM 2730 O O . TYR A 1 339 ? -0.261 11.594 32.941 1.00 36.22 339 TYR A O 1
ATOM 2738 N N . LYS A 1 340 ? -2.236 12.552 32.521 1.00 40.56 340 LYS A N 1
ATOM 2739 C CA . LYS A 1 340 ? -2.710 12.747 33.914 1.00 40.56 340 LYS A CA 1
ATOM 2740 C C . LYS A 1 340 ? -4.083 12.092 34.232 1.00 40.56 340 LYS A C 1
ATOM 2742 O O . LYS A 1 340 ? -5.128 12.731 34.247 1.00 40.56 340 LYS A O 1
ATOM 2747 N N . TYR A 1 341 ? -4.066 10.859 34.758 1.00 38.22 341 TYR A N 1
ATOM 2748 C CA . TYR A 1 341 ? -5.276 10.046 35.045 1.00 38.22 341 TYR A CA 1
ATOM 2749 C C . TYR A 1 341 ? -5.664 9.840 36.542 1.00 38.22 341 TYR A C 1
ATOM 2751 O O . TYR A 1 341 ? -6.291 8.843 36.917 1.00 38.22 341 TYR A O 1
ATOM 2759 N N . ALA A 1 342 ? -5.289 10.746 37.455 1.00 42.53 342 ALA A N 1
ATOM 2760 C CA . ALA A 1 342 ? -5.301 10.490 38.912 1.00 42.53 342 ALA A CA 1
ATOM 2761 C C . ALA A 1 342 ? -6.678 10.196 39.573 1.00 42.53 342 ALA A C 1
ATOM 2763 O O . ALA A 1 342 ? -6.726 9.660 40.686 1.00 42.53 342 ALA A O 1
ATOM 2764 N N . SER A 1 343 ? -7.798 10.527 38.925 1.00 41.69 343 SER A N 1
ATOM 2765 C CA . SER A 1 343 ? -9.168 10.364 39.446 1.00 4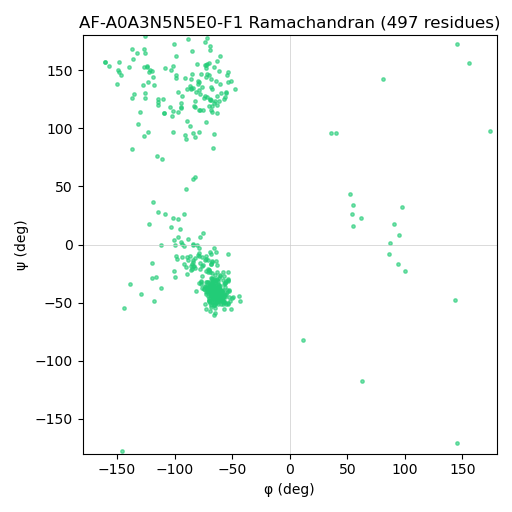1.69 343 SER A CA 1
ATOM 2766 C C . SER A 1 343 ? -9.589 8.907 39.667 1.00 41.69 343 SER A C 1
ATOM 2768 O O . SER A 1 343 ? -10.267 8.591 40.650 1.00 41.69 343 SER A O 1
ATOM 2770 N N . ASN A 1 344 ? -9.186 8.000 38.777 1.00 40.09 344 ASN A N 1
ATOM 2771 C CA . ASN A 1 344 ? -9.809 6.677 38.655 1.00 40.09 344 ASN A CA 1
ATOM 2772 C C . ASN A 1 344 ? -9.494 5.783 39.871 1.00 40.09 344 ASN A C 1
ATOM 2774 O O . ASN A 1 344 ? -10.357 5.060 40.375 1.00 40.09 344 ASN A O 1
ATOM 2778 N N . LEU A 1 345 ? -8.278 5.901 40.415 1.00 42.03 345 LEU A N 1
ATOM 2779 C CA . LEU A 1 345 ? -7.838 5.170 41.607 1.00 42.03 345 LEU A CA 1
ATOM 2780 C C . LEU A 1 345 ? -8.571 5.618 42.888 1.00 42.03 345 LEU A C 1
ATOM 2782 O O . LEU A 1 345 ? -8.755 4.818 43.811 1.00 42.03 345 LEU A O 1
ATOM 2786 N N . ALA A 1 346 ? -9.021 6.876 42.955 1.00 50.28 346 ALA A N 1
ATOM 2787 C CA . ALA A 1 346 ? -9.745 7.398 44.113 1.00 50.28 346 ALA A CA 1
ATOM 2788 C C . ALA A 1 346 ? -11.142 6.763 44.254 1.00 50.28 346 ALA A C 1
ATOM 2790 O O . ALA A 1 346 ? -11.535 6.396 45.365 1.00 50.28 346 ALA A O 1
ATOM 2791 N N . GLY A 1 347 ? -11.854 6.560 43.138 1.00 49.19 347 GLY A N 1
ATOM 2792 C CA . GLY A 1 347 ? -13.181 5.933 43.121 1.00 49.19 347 GLY A CA 1
ATOM 2793 C C . GLY A 1 347 ? -13.170 4.488 43.633 1.00 49.19 347 GLY A C 1
ATOM 2794 O O . GLY A 1 347 ? -13.952 4.130 44.515 1.00 49.19 347 GLY A O 1
ATOM 2795 N N . LEU A 1 348 ? -12.220 3.671 43.166 1.00 45.91 348 LEU A N 1
ATOM 2796 C CA . LEU A 1 348 ? -12.075 2.276 43.611 1.00 45.91 348 LEU A CA 1
ATOM 2797 C C . LEU A 1 348 ? -11.771 2.173 45.116 1.00 45.91 348 LEU A C 1
ATOM 2799 O O . LEU A 1 348 ? -12.307 1.307 45.812 1.00 45.91 348 LEU A O 1
ATOM 2803 N N . ARG A 1 349 ? -10.954 3.094 45.647 1.00 52.38 349 ARG A N 1
ATOM 2804 C CA . ARG A 1 349 ? -10.634 3.160 47.082 1.00 52.38 349 ARG A CA 1
ATOM 2805 C C . ARG A 1 349 ? -11.838 3.556 47.944 1.00 52.38 349 ARG A C 1
ATOM 2807 O O . ARG A 1 349 ? -11.883 3.157 49.107 1.00 52.38 349 ARG A O 1
ATOM 2814 N N . TYR A 1 350 ? -12.793 4.319 47.416 1.00 65.50 350 TYR A N 1
ATOM 2815 C CA . TYR A 1 350 ? -14.028 4.652 48.131 1.00 65.50 350 TYR A CA 1
ATOM 2816 C C . TYR A 1 350 ? -14.910 3.404 48.309 1.00 65.50 350 TYR A C 1
ATOM 2818 O O . TYR A 1 350 ? -15.197 3.020 49.443 1.00 65.50 350 TYR A O 1
ATOM 2826 N N . LEU A 1 351 ? -15.221 2.705 47.210 1.00 57.62 351 LEU A N 1
ATOM 2827 C CA . LEU A 1 351 ? -16.064 1.499 47.201 1.00 57.62 351 LEU A CA 1
ATOM 2828 C C . LEU A 1 351 ? -15.534 0.383 48.122 1.00 57.62 351 LEU A C 1
ATOM 2830 O O . LEU A 1 351 ? -16.276 -0.205 48.903 1.00 57.62 351 LEU A O 1
ATOM 2834 N N . VAL A 1 352 ? -14.223 0.123 48.097 1.00 64.56 352 VAL A N 1
ATOM 2835 C CA . VAL A 1 352 ? -13.584 -0.927 48.919 1.00 64.56 352 VAL A CA 1
ATOM 2836 C C . VAL A 1 352 ? -13.585 -0.599 50.428 1.00 64.56 352 VAL A C 1
ATOM 2838 O O . VAL A 1 352 ? -13.215 -1.442 51.250 1.00 64.56 352 VAL A O 1
ATOM 2841 N N . ASN A 1 353 ? -14.016 0.603 50.822 1.00 74.12 353 ASN A N 1
ATOM 2842 C CA . ASN A 1 353 ? -14.173 1.019 52.219 1.00 74.12 353 ASN A CA 1
ATOM 2843 C C . ASN A 1 353 ? -15.632 1.223 52.659 1.00 74.12 353 ASN A C 1
ATOM 2845 O O . ASN A 1 353 ? -15.846 1.521 53.830 1.00 74.12 353 ASN A O 1
ATOM 2849 N N . SER A 1 354 ? -16.620 1.027 51.777 1.00 77.50 354 SER A N 1
ATOM 2850 C CA . SER A 1 354 ? -18.047 1.036 52.140 1.00 77.50 354 SER A CA 1
ATOM 2851 C C . SER A 1 354 ? -18.623 -0.351 52.465 1.00 77.50 354 SER A C 1
ATOM 2853 O O . SER A 1 354 ? -19.809 -0.445 52.759 1.00 77.50 354 SER A O 1
ATOM 2855 N N . TYR A 1 355 ? -17.815 -1.418 52.414 1.00 77.38 355 TYR A N 1
ATOM 2856 C CA . TYR A 1 355 ? -18.213 -2.764 52.853 1.00 77.38 355 TYR A CA 1
ATOM 2857 C C . TYR A 1 355 ? -18.153 -2.908 54.381 1.00 77.38 355 TYR A C 1
ATOM 2859 O O . TYR A 1 355 ? -17.146 -2.552 55.001 1.00 77.38 355 TYR A O 1
ATOM 2867 N N . ASP A 1 356 ? -19.217 -3.468 54.949 1.00 85.38 356 ASP A N 1
ATOM 2868 C CA . ASP A 1 356 ? -19.487 -3.648 56.379 1.00 85.38 356 ASP A CA 1
ATOM 2869 C C . ASP A 1 356 ? -18.923 -4.960 56.960 1.00 85.38 356 ASP A C 1
ATOM 2871 O O . ASP A 1 356 ? -18.318 -5.772 56.259 1.00 85.38 356 ASP A O 1
ATOM 2875 N N . GLU A 1 357 ? -19.073 -5.150 58.276 1.00 83.38 357 GLU A N 1
ATOM 2876 C CA . GLU A 1 357 ? -18.572 -6.335 58.989 1.00 83.38 357 GLU A CA 1
ATOM 2877 C C . GLU A 1 357 ? -19.226 -7.631 58.477 1.00 83.38 357 GLU A C 1
ATOM 2879 O O . GLU A 1 357 ? -18.508 -8.606 58.257 1.00 83.38 357 GLU A O 1
ATOM 2884 N N . ASP A 1 358 ? -20.526 -7.614 58.153 1.00 85.56 358 ASP A N 1
ATOM 2885 C CA . ASP A 1 358 ? -21.247 -8.746 57.550 1.00 85.56 358 ASP A CA 1
ATOM 2886 C C . ASP A 1 358 ? -20.562 -9.250 56.264 1.00 85.56 358 ASP A C 1
ATOM 2888 O O . ASP A 1 358 ? -20.428 -10.461 56.067 1.00 85.56 358 ASP A O 1
ATOM 2892 N N . PHE A 1 359 ? -20.063 -8.353 55.401 1.00 74.12 359 PHE A N 1
ATOM 2893 C CA . PHE A 1 359 ? -19.285 -8.734 54.216 1.00 74.12 359 PHE A CA 1
ATOM 2894 C C . PHE A 1 359 ? -17.919 -9.356 54.563 1.00 74.12 359 PHE A C 1
ATOM 2896 O O . PHE A 1 359 ? -17.507 -10.334 53.926 1.00 74.12 359 PHE A O 1
ATOM 2903 N N . TRP A 1 360 ? -17.200 -8.817 55.553 1.00 82.38 360 TRP A N 1
ATOM 2904 C CA . TRP A 1 360 ? -15.871 -9.319 55.937 1.00 82.38 360 TRP A CA 1
ATOM 2905 C C . TRP A 1 360 ? -15.934 -10.629 56.745 1.00 82.38 360 TRP A C 1
ATOM 2907 O O . TRP A 1 360 ? -15.016 -11.444 56.645 1.00 82.38 360 TRP A O 1
ATOM 2917 N N . GLU A 1 361 ? -17.018 -10.894 57.476 1.00 84.69 361 GLU A N 1
ATOM 2918 C CA . GLU A 1 361 ? -17.245 -12.162 58.192 1.00 84.69 361 GLU A CA 1
ATOM 2919 C C . GLU A 1 361 ? -17.958 -13.236 57.341 1.00 84.69 361 GLU A C 1
ATOM 2921 O O . GLU A 1 361 ? -17.961 -14.412 57.702 1.00 84.69 361 GLU A O 1
ATOM 2926 N N . GLN A 1 362 ? -18.488 -12.874 56.162 1.00 72.62 362 GLN A N 1
ATOM 2927 C CA . GLN A 1 362 ? -19.273 -13.752 55.276 1.00 72.62 362 GLN A CA 1
ATOM 2928 C C . GLN A 1 362 ? -18.599 -15.089 54.903 1.00 72.62 362 GLN A C 1
ATOM 2930 O O . GLN A 1 362 ? -19.279 -16.075 54.610 1.00 72.62 362 GLN A O 1
ATOM 2935 N N . SER A 1 363 ? -17.266 -15.134 54.839 1.00 74.81 363 SER A N 1
ATOM 2936 C CA . SER A 1 363 ? -16.516 -16.346 54.497 1.00 74.81 363 SER A CA 1
ATOM 2937 C C . SER A 1 363 ? -15.085 -16.295 55.022 1.00 74.81 363 SER A C 1
ATOM 2939 O O . SER A 1 363 ? -14.493 -15.223 55.095 1.00 74.81 363 SER A O 1
ATOM 2941 N N . LEU A 1 364 ? -14.475 -17.460 55.271 1.00 76.69 364 LEU A N 1
ATOM 2942 C CA . LEU A 1 364 ? -13.072 -17.565 55.705 1.00 76.69 364 LEU A CA 1
ATOM 2943 C C . LEU A 1 364 ? -12.092 -16.824 54.772 1.00 76.69 364 LEU A C 1
ATOM 2945 O O . LEU A 1 364 ? -11.076 -16.312 55.235 1.00 76.69 364 LEU A O 1
ATOM 2949 N N . TYR A 1 365 ? -12.408 -16.731 53.476 1.00 79.19 365 TYR A N 1
ATOM 2950 C CA . TYR A 1 365 ? -11.630 -15.972 52.494 1.00 79.19 365 TYR A CA 1
ATOM 2951 C C . TYR A 1 365 ? -11.749 -14.455 52.725 1.00 79.19 365 TYR A C 1
ATOM 2953 O O . TYR A 1 365 ? -10.733 -13.764 52.828 1.00 79.19 365 TYR A O 1
ATOM 2961 N N . ASN A 1 366 ? -12.973 -13.936 52.886 1.00 74.19 366 ASN A N 1
ATOM 2962 C CA . ASN A 1 366 ? -13.204 -12.524 53.208 1.00 74.19 366 ASN A CA 1
ATOM 2963 C C . ASN A 1 366 ? -12.638 -12.159 54.587 1.00 74.19 366 ASN A C 1
ATOM 2965 O O . ASN A 1 366 ? -12.041 -11.095 54.730 1.00 74.19 366 ASN A O 1
ATOM 2969 N N . THR A 1 367 ? -12.740 -13.050 55.576 1.00 82.81 367 THR A N 1
ATOM 2970 C CA . THR A 1 367 ? -12.232 -12.818 56.936 1.00 82.81 367 THR A CA 1
ATOM 2971 C C . THR A 1 367 ? -10.707 -12.805 56.968 1.00 82.81 367 THR A C 1
ATOM 2973 O O . THR A 1 367 ? -10.117 -11.975 57.657 1.00 82.81 367 THR A O 1
ATOM 2976 N N . TRP A 1 368 ? -10.041 -13.640 56.160 1.00 79.31 368 TRP A N 1
ATOM 2977 C CA . TRP A 1 368 ? -8.591 -13.555 55.964 1.00 79.31 368 TRP A CA 1
ATOM 2978 C C . TRP A 1 368 ? -8.215 -12.226 55.283 1.00 79.31 368 TRP A C 1
ATOM 2980 O O . TRP A 1 368 ? -7.331 -11.528 55.776 1.00 79.31 368 TRP A O 1
ATOM 2990 N N . LEU A 1 369 ? -8.925 -11.788 54.232 1.00 75.81 369 LEU A N 1
ATOM 2991 C CA . LEU A 1 369 ? -8.706 -10.455 53.642 1.00 75.81 369 LEU A CA 1
ATOM 2992 C C . LEU A 1 369 ? -8.949 -9.309 54.646 1.00 75.81 369 LEU A C 1
ATOM 2994 O O . LEU A 1 369 ? -8.170 -8.355 54.679 1.00 75.81 369 LEU A O 1
ATOM 2998 N N . GLY A 1 370 ? -9.969 -9.412 55.500 1.00 78.81 370 GLY A N 1
ATOM 2999 C CA . GLY A 1 370 ? -10.239 -8.485 56.603 1.00 78.81 370 GLY A CA 1
ATOM 3000 C C . GLY A 1 370 ? -9.098 -8.444 57.624 1.00 78.81 370 GLY A C 1
ATOM 3001 O O . GLY A 1 370 ? -8.624 -7.366 57.990 1.00 78.81 370 GLY A O 1
ATOM 3002 N N . ALA A 1 371 ? -8.560 -9.606 57.999 1.00 84.56 371 ALA A N 1
ATOM 3003 C CA . ALA A 1 371 ? -7.376 -9.702 58.846 1.00 84.56 371 ALA A CA 1
ATOM 3004 C C . ALA A 1 371 ? -6.144 -9.054 58.184 1.00 84.56 371 ALA A C 1
ATOM 3006 O O . ALA A 1 371 ? -5.410 -8.328 58.855 1.00 84.56 371 ALA A O 1
ATOM 3007 N N . LEU A 1 372 ? -5.943 -9.207 56.868 1.00 82.75 372 LEU A N 1
ATOM 3008 C CA . LEU A 1 372 ? -4.869 -8.499 56.156 1.00 82.75 372 LEU A CA 1
ATOM 3009 C C . LEU A 1 372 ? -5.093 -6.980 56.118 1.00 82.75 372 LEU A C 1
ATOM 3011 O O . LEU A 1 372 ? -4.123 -6.235 56.255 1.00 82.75 372 LEU A O 1
ATOM 3015 N N . ARG A 1 373 ? -6.340 -6.491 56.022 1.00 84.62 373 ARG A N 1
ATOM 3016 C CA . ARG A 1 373 ? -6.656 -5.051 56.154 1.00 84.62 373 ARG A CA 1
ATOM 3017 C C . ARG A 1 373 ? -6.276 -4.489 57.532 1.00 84.62 373 ARG A C 1
ATOM 3019 O O . ARG A 1 373 ? -5.923 -3.315 57.613 1.00 84.62 373 ARG A O 1
ATOM 3026 N N . SER A 1 374 ? -6.286 -5.302 58.593 1.00 85.75 374 SER A N 1
ATOM 3027 C CA . SER A 1 374 ? -5.871 -4.864 59.941 1.00 85.75 374 SER A CA 1
ATOM 3028 C C . SER A 1 374 ? -4.369 -4.555 60.070 1.00 85.75 374 SER A C 1
ATOM 3030 O O . SER A 1 374 ? -3.969 -3.852 60.994 1.00 85.75 374 SER A O 1
ATOM 3032 N N . LEU A 1 375 ? -3.541 -5.024 59.125 1.00 85.06 375 LEU A N 1
ATOM 3033 C CA . LEU A 1 375 ? -2.100 -4.741 59.068 1.00 85.06 375 LEU A CA 1
ATOM 3034 C C . LEU A 1 375 ? -1.759 -3.401 58.386 1.00 85.06 375 LEU A C 1
ATOM 3036 O O . LEU A 1 375 ? -0.582 -3.051 58.288 1.00 85.06 375 LEU A O 1
ATOM 3040 N N . ASN A 1 376 ? -2.764 -2.652 57.919 1.00 82.56 376 ASN A N 1
ATOM 3041 C CA . ASN A 1 376 ? -2.571 -1.308 57.375 1.00 82.56 376 ASN A CA 1
ATOM 3042 C C . ASN A 1 376 ? -1.995 -0.351 58.444 1.00 82.56 376 ASN A C 1
ATOM 3044 O O . ASN A 1 376 ? -2.315 -0.498 59.626 1.00 82.56 376 ASN A O 1
ATOM 3048 N N . PRO A 1 377 ? -1.195 0.667 58.061 1.00 77.75 377 PRO A N 1
ATOM 3049 C CA . PRO A 1 377 ? -0.659 1.640 59.012 1.00 77.75 377 PRO A CA 1
ATOM 3050 C C . PRO A 1 377 ? -1.767 2.322 59.838 1.00 77.75 377 PRO A C 1
ATOM 3052 O O . PRO A 1 377 ? -2.744 2.807 59.258 1.00 77.75 377 PRO A O 1
ATOM 3055 N N . PRO A 1 378 ? -1.639 2.388 61.177 1.00 79.44 378 PRO A N 1
ATOM 3056 C CA . PRO A 1 378 ? -2.645 3.008 62.031 1.00 79.44 378 PRO A CA 1
ATOM 3057 C C . PRO A 1 378 ? -2.665 4.531 61.852 1.00 79.44 378 PRO A C 1
ATOM 3059 O O . PRO A 1 378 ? -1.654 5.153 61.528 1.00 79.44 378 PRO A O 1
ATOM 3062 N N . SER A 1 379 ? -3.803 5.159 62.159 1.00 78.69 379 SER A N 1
ATOM 3063 C CA . SER A 1 379 ? -3.962 6.625 62.132 1.00 78.69 379 SER A CA 1
ATOM 3064 C C . SER A 1 379 ? -3.081 7.369 63.148 1.00 78.69 379 SER A C 1
ATOM 3066 O O . SER A 1 379 ? -2.914 8.583 63.047 1.00 78.69 379 SER A O 1
ATOM 3068 N N . SER A 1 380 ? -2.497 6.656 64.115 1.00 81.56 380 SER A N 1
ATOM 3069 C CA . SER A 1 380 ? -1.439 7.144 64.997 1.00 81.56 380 SER A CA 1
ATOM 3070 C C . SER A 1 380 ? -0.534 5.990 65.429 1.00 81.56 380 SER A C 1
ATOM 3072 O O . SER A 1 380 ? -1.020 4.920 65.789 1.00 81.56 380 SER A O 1
ATOM 3074 N N . ALA A 1 381 ? 0.779 6.227 65.446 1.00 77.94 381 ALA A N 1
ATOM 3075 C CA . ALA A 1 381 ? 1.776 5.300 65.990 1.00 77.94 381 ALA A CA 1
ATOM 3076 C C . ALA A 1 381 ? 2.185 5.636 67.444 1.00 77.94 381 ALA A C 1
ATOM 3078 O O . ALA A 1 381 ? 3.111 5.034 67.995 1.00 77.94 381 ALA A O 1
ATOM 3079 N N . ALA A 1 382 ? 1.524 6.612 68.079 1.00 82.56 382 ALA A N 1
ATOM 3080 C CA . ALA A 1 382 ? 1.850 7.050 69.433 1.00 82.56 382 ALA A CA 1
ATOM 3081 C C . ALA A 1 382 ? 1.637 5.922 70.460 1.00 82.56 382 ALA A C 1
ATOM 3083 O O . ALA A 1 382 ? 0.571 5.318 70.527 1.00 82.56 382 ALA A O 1
ATOM 3084 N N . GLY A 1 383 ? 2.660 5.650 71.274 1.00 81.88 383 GLY A N 1
ATOM 3085 C CA . GLY A 1 383 ? 2.646 4.571 72.271 1.00 81.88 383 GLY A CA 1
ATOM 3086 C C . GLY A 1 383 ? 3.066 3.191 71.746 1.00 81.88 383 GLY A C 1
ATOM 3087 O O . GLY A 1 383 ? 3.278 2.292 72.556 1.00 81.88 383 GLY A O 1
ATOM 3088 N N . LEU A 1 384 ? 3.256 3.015 70.432 1.00 87.50 384 LEU A N 1
ATOM 3089 C CA . LEU A 1 384 ? 3.831 1.784 69.880 1.00 87.50 384 LEU A CA 1
ATOM 3090 C C . LEU A 1 384 ? 5.351 1.699 70.143 1.00 87.50 384 LEU A C 1
ATOM 3092 O O . LEU A 1 384 ? 6.010 2.738 70.255 1.00 87.50 384 LEU A O 1
ATOM 3096 N N . PRO A 1 385 ? 5.944 0.489 70.189 1.00 89.56 385 PRO A N 1
ATOM 3097 C CA . PRO A 1 385 ? 7.396 0.303 70.205 1.00 89.56 385 PRO A CA 1
ATOM 3098 C C . PRO A 1 385 ? 8.099 1.068 69.076 1.00 89.56 385 PRO A C 1
ATOM 3100 O O . PRO A 1 385 ? 7.616 1.089 67.948 1.00 89.56 385 PRO A O 1
ATOM 3103 N N . TYR A 1 386 ? 9.269 1.653 69.355 1.00 83.75 386 TYR A N 1
ATOM 3104 C CA . TYR A 1 386 ? 9.952 2.587 68.445 1.00 83.75 386 TYR A CA 1
ATOM 3105 C C . TYR A 1 386 ? 10.150 2.053 67.014 1.00 83.75 386 TYR A C 1
ATOM 3107 O O . TYR A 1 386 ? 9.922 2.781 66.053 1.00 83.75 386 TYR A O 1
ATOM 3115 N N . PHE A 1 387 ? 10.493 0.769 66.850 1.00 82.00 387 PHE A N 1
ATOM 3116 C CA . PHE A 1 387 ? 10.651 0.163 65.521 1.00 82.00 387 PHE A CA 1
ATOM 3117 C C . PHE A 1 387 ? 9.347 0.166 64.704 1.00 82.00 387 PHE A C 1
ATOM 3119 O O . PHE A 1 387 ? 9.390 0.373 63.492 1.00 82.00 387 PHE A O 1
ATOM 3126 N N . MET A 1 388 ? 8.189 0.022 65.361 1.00 84.25 388 MET A N 1
ATOM 3127 C CA . MET A 1 388 ? 6.870 0.026 64.719 1.00 84.25 388 MET A CA 1
ATOM 3128 C C . MET A 1 388 ? 6.426 1.417 64.254 1.00 84.25 388 MET A C 1
ATOM 3130 O O . MET A 1 388 ? 5.489 1.520 63.474 1.00 84.25 388 MET A O 1
ATOM 3134 N N . GLN A 1 389 ? 7.103 2.479 64.703 1.00 83.94 389 GLN A N 1
ATOM 3135 C CA . GLN A 1 389 ? 6.858 3.858 64.267 1.00 83.94 389 GLN A CA 1
ATOM 3136 C C . GLN A 1 389 ? 7.603 4.203 62.959 1.00 83.94 389 GLN A C 1
ATOM 3138 O O . GLN A 1 389 ? 7.542 5.340 62.496 1.00 83.94 38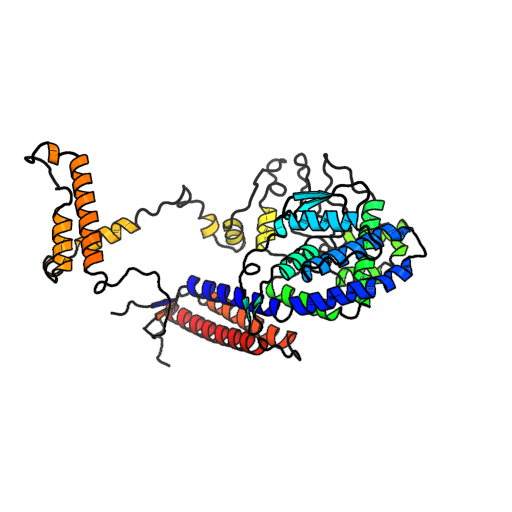9 GLN A O 1
ATOM 3143 N N . THR A 1 390 ? 8.346 3.254 62.372 1.00 84.62 390 THR A N 1
ATOM 3144 C CA . THR A 1 390 ? 9.204 3.491 61.200 1.00 84.62 390 THR A CA 1
ATOM 3145 C C . THR A 1 390 ? 8.548 3.070 59.884 1.00 84.62 390 THR A C 1
ATOM 3147 O O . THR A 1 390 ? 7.882 2.039 59.797 1.00 84.62 390 THR A O 1
ATOM 3150 N N . THR A 1 391 ? 8.834 3.806 58.807 1.00 84.00 391 THR A N 1
ATOM 3151 C CA . THR A 1 391 ? 8.418 3.449 57.437 1.00 84.00 391 THR A CA 1
ATOM 3152 C C . THR A 1 391 ? 8.907 2.057 57.021 1.00 84.00 391 THR A C 1
ATOM 3154 O O . THR A 1 391 ? 8.198 1.335 56.327 1.00 84.00 391 THR A O 1
ATOM 3157 N N . ALA A 1 392 ? 10.087 1.638 57.497 1.00 81.50 392 ALA A N 1
ATOM 3158 C CA . ALA A 1 392 ? 10.629 0.304 57.244 1.00 81.50 392 ALA A CA 1
ATOM 3159 C C . ALA A 1 392 ? 9.730 -0.813 57.809 1.00 81.50 392 ALA A C 1
ATOM 3161 O O . ALA A 1 392 ? 9.512 -1.818 57.136 1.00 81.50 392 ALA A O 1
ATOM 3162 N N . TRP A 1 393 ? 9.149 -0.619 58.999 1.00 87.00 393 TRP A N 1
ATOM 3163 C CA . TRP A 1 393 ? 8.178 -1.558 59.569 1.00 87.00 393 TRP A CA 1
ATOM 3164 C C . TRP A 1 393 ? 6.862 -1.585 58.782 1.00 87.00 393 TRP A C 1
ATOM 3166 O O . TRP A 1 393 ? 6.324 -2.661 58.529 1.00 87.00 393 TRP A O 1
ATOM 3176 N N . HIS A 1 394 ? 6.371 -0.430 58.320 1.00 83.19 394 HIS A N 1
ATOM 3177 C CA . HIS A 1 394 ? 5.191 -0.380 57.447 1.00 83.19 394 HIS A CA 1
ATOM 3178 C C . HIS A 1 394 ? 5.420 -1.131 56.122 1.00 83.19 394 HIS A C 1
ATOM 3180 O O . HIS A 1 394 ? 4.547 -1.877 55.687 1.00 83.19 394 HIS A O 1
ATOM 3186 N N . HIS A 1 395 ? 6.603 -1.007 55.510 1.00 82.75 395 HIS A N 1
ATOM 3187 C CA . HIS A 1 395 ? 6.955 -1.759 54.299 1.00 82.75 395 HIS A CA 1
ATOM 3188 C C . HIS A 1 395 ? 7.098 -3.269 54.566 1.00 82.75 395 HIS A C 1
ATOM 3190 O O . HIS A 1 395 ? 6.697 -4.085 53.739 1.00 82.75 395 HIS A O 1
ATOM 3196 N N . GLU A 1 396 ? 7.609 -3.669 55.733 1.00 90.38 396 GLU A N 1
ATOM 3197 C CA . GLU A 1 396 ? 7.673 -5.081 56.133 1.00 90.38 396 GLU A CA 1
ATOM 3198 C C . GLU A 1 396 ? 6.268 -5.664 56.391 1.00 90.38 396 GLU A C 1
ATOM 3200 O O . GLU A 1 396 ? 5.977 -6.789 55.973 1.00 90.38 396 GLU A O 1
ATOM 3205 N N . LYS A 1 397 ? 5.335 -4.880 56.957 1.00 88.69 397 LYS A N 1
ATOM 3206 C CA . LYS A 1 397 ? 3.918 -5.280 57.041 1.00 88.69 397 LYS A CA 1
ATOM 3207 C C . LYS A 1 397 ? 3.250 -5.356 55.667 1.00 88.69 397 LYS A C 1
ATOM 3209 O O . LYS A 1 397 ? 2.526 -6.320 55.439 1.00 88.69 397 LYS A O 1
ATOM 3214 N N . LEU A 1 398 ? 3.561 -4.460 54.728 1.00 73.19 398 LEU A N 1
ATOM 3215 C CA . LEU A 1 398 ? 3.072 -4.562 53.347 1.00 73.19 398 LEU A CA 1
ATOM 3216 C C . LEU A 1 398 ? 3.569 -5.843 52.653 1.00 73.19 398 LEU A C 1
ATOM 3218 O O . LEU A 1 398 ? 2.776 -6.561 52.046 1.00 73.19 398 LEU A O 1
ATOM 3222 N N . ASN A 1 399 ? 4.846 -6.201 52.820 1.00 75.44 399 ASN A N 1
ATOM 3223 C CA . ASN A 1 399 ? 5.372 -7.486 52.345 1.00 75.44 399 ASN A CA 1
ATOM 3224 C C . ASN A 1 399 ? 4.673 -8.682 53.020 1.00 75.44 399 ASN A C 1
ATOM 3226 O O . ASN A 1 399 ? 4.401 -9.684 52.357 1.00 75.44 399 ASN A O 1
ATOM 3230 N N . THR A 1 400 ? 4.318 -8.575 54.308 1.00 81.00 400 THR A N 1
ATOM 3231 C CA . THR A 1 400 ? 3.500 -9.588 55.007 1.00 81.00 400 THR A CA 1
ATOM 3232 C C . THR A 1 400 ? 2.112 -9.723 54.364 1.00 81.00 400 THR A C 1
ATOM 3234 O O . THR A 1 400 ? 1.681 -10.838 54.066 1.00 81.00 400 THR A O 1
ATOM 3237 N N . GLN A 1 401 ? 1.428 -8.597 54.113 1.00 81.56 401 GLN A N 1
ATOM 3238 C CA . GLN A 1 401 ? 0.105 -8.553 53.481 1.00 81.56 401 GLN A CA 1
ATOM 3239 C C . GLN A 1 401 ? 0.129 -9.186 52.085 1.00 81.56 401 GLN A C 1
ATOM 3241 O O . GLN A 1 401 ? -0.665 -10.083 51.814 1.00 81.56 401 GLN A O 1
ATOM 3246 N N . LEU A 1 402 ? 1.066 -8.772 51.225 1.00 58.28 402 LEU A N 1
ATOM 3247 C CA . LEU A 1 402 ? 1.207 -9.286 49.858 1.00 58.28 402 LEU A CA 1
ATOM 3248 C C . LEU A 1 402 ? 1.546 -10.785 49.829 1.00 58.28 402 LEU A C 1
ATOM 3250 O O . LEU A 1 402 ? 0.937 -11.529 49.063 1.00 58.28 402 LEU A O 1
ATOM 3254 N N . THR A 1 403 ? 2.459 -11.246 50.693 1.00 74.81 403 THR A N 1
ATOM 3255 C CA . THR A 1 403 ? 2.833 -12.672 50.772 1.00 74.81 403 THR A CA 1
ATOM 3256 C C . THR A 1 403 ? 1.640 -13.535 51.182 1.00 74.81 403 THR A C 1
ATOM 3258 O O . THR A 1 403 ? 1.355 -14.547 50.543 1.00 74.81 403 THR A O 1
ATOM 3261 N N . SER A 1 404 ? 0.903 -13.118 52.217 1.00 74.44 404 SER A N 1
ATOM 3262 C CA . SER A 1 404 ? -0.253 -13.873 52.711 1.00 74.44 404 SER A CA 1
ATOM 3263 C C . SER A 1 404 ? -1.454 -13.801 51.760 1.00 74.44 404 SER A C 1
ATOM 3265 O O . SER A 1 404 ? -2.171 -14.785 51.607 1.00 74.44 404 SER A O 1
ATOM 3267 N N . TRP A 1 405 ? -1.638 -12.685 51.048 1.00 82.94 405 TRP A N 1
ATOM 3268 C CA . TRP A 1 405 ? -2.624 -12.561 49.970 1.00 82.94 405 TRP A CA 1
ATOM 3269 C C . TRP A 1 405 ? -2.313 -13.494 48.788 1.00 82.94 405 TRP A C 1
ATOM 3271 O O . TRP A 1 405 ? -3.218 -14.145 48.266 1.00 82.94 405 TRP A O 1
ATOM 3281 N N . ALA A 1 406 ? -1.040 -13.609 48.393 1.00 59.84 406 ALA A N 1
ATOM 3282 C CA . ALA A 1 406 ? -0.620 -14.520 47.330 1.00 59.84 406 ALA A CA 1
ATOM 3283 C C . ALA A 1 406 ? -0.831 -15.993 47.729 1.00 59.84 406 ALA A C 1
ATOM 3285 O O . ALA A 1 406 ? -1.334 -16.776 46.925 1.00 59.84 406 ALA A O 1
ATOM 3286 N N . GLN A 1 407 ? -0.533 -16.351 48.984 1.00 69.12 407 GLN A N 1
ATOM 3287 C CA . GLN A 1 407 ? -0.852 -17.667 49.556 1.00 69.12 407 GLN A CA 1
ATOM 3288 C C . GLN A 1 407 ? -2.365 -17.931 49.557 1.00 69.12 407 GLN A C 1
ATOM 3290 O O . GLN A 1 407 ? -2.808 -18.945 49.031 1.00 69.12 407 GLN A O 1
ATOM 3295 N N . LEU A 1 408 ? -3.178 -16.979 50.026 1.00 64.56 408 LEU A N 1
ATOM 3296 C CA . LEU A 1 408 ? -4.640 -17.081 50.013 1.00 64.56 408 LEU A CA 1
ATOM 3297 C C . LEU A 1 408 ? -5.204 -17.288 48.590 1.00 64.56 408 LEU A C 1
ATOM 3299 O O . LEU A 1 408 ? -6.124 -18.089 48.406 1.00 64.56 408 LEU A O 1
ATOM 3303 N N . ARG A 1 409 ? -4.643 -16.613 47.574 1.00 62.22 409 ARG A N 1
ATOM 3304 C CA . ARG A 1 409 ? -4.989 -16.812 46.151 1.00 62.22 409 ARG A CA 1
ATOM 3305 C C . ARG A 1 409 ? -4.520 -18.162 45.599 1.00 62.22 409 ARG A C 1
ATOM 3307 O O . ARG A 1 409 ? -5.227 -18.729 44.769 1.00 62.22 409 ARG A O 1
ATOM 3314 N N . HIS A 1 410 ? -3.369 -18.666 46.041 1.00 66.94 410 HIS A N 1
ATOM 3315 C CA . HIS A 1 410 ? -2.828 -19.973 45.659 1.00 66.94 410 HIS A CA 1
ATOM 3316 C C . HIS A 1 410 ? -3.642 -21.128 46.262 1.00 66.94 410 HIS A C 1
ATOM 3318 O O . HIS A 1 410 ? -4.074 -22.029 45.549 1.00 66.94 410 HIS A O 1
ATOM 3324 N N . ASP A 1 411 ? -3.933 -21.081 47.557 1.00 65.94 411 ASP A N 1
ATOM 3325 C CA . ASP A 1 411 ? -4.627 -22.169 48.255 1.00 65.94 411 ASP A CA 1
ATOM 3326 C C . ASP A 1 411 ? -6.104 -22.271 47.828 1.00 65.94 411 ASP A C 1
ATOM 3328 O O . ASP A 1 411 ? -6.718 -23.335 47.902 1.00 65.94 411 ASP A O 1
ATOM 3332 N N . ASN A 1 412 ? -6.656 -21.176 47.293 1.00 57.62 412 ASN A N 1
ATOM 3333 C CA . ASN A 1 412 ? -7.982 -21.119 46.680 1.00 57.62 412 ASN A CA 1
ATOM 3334 C C . ASN A 1 412 ? -7.939 -21.104 45.138 1.00 57.62 412 ASN A C 1
ATOM 3336 O O . ASN A 1 412 ? -8.958 -20.796 44.525 1.00 57.62 412 ASN A O 1
ATOM 3340 N N . ILE A 1 413 ? -6.819 -21.447 44.484 1.00 48.06 413 ILE A N 1
ATOM 3341 C CA . ILE A 1 413 ? -6.637 -21.309 43.018 1.00 48.06 413 ILE A CA 1
ATOM 3342 C C . ILE A 1 413 ? -7.693 -22.055 42.177 1.00 48.06 413 ILE A C 1
ATOM 3344 O O . ILE A 1 413 ? -7.994 -21.639 41.059 1.00 48.06 413 ILE A O 1
ATOM 3348 N N . LEU A 1 414 ? -8.271 -23.127 42.732 1.00 37.53 414 LEU A N 1
ATOM 3349 C CA . LEU A 1 414 ? -9.325 -23.951 42.126 1.00 37.53 414 LEU A CA 1
ATOM 3350 C C . LEU A 1 414 ? -10.753 -23.415 42.367 1.00 37.53 414 LEU A C 1
ATOM 3352 O O . LEU A 1 414 ? -11.668 -23.762 41.625 1.00 37.53 414 LEU A O 1
ATOM 3356 N N . TYR A 1 415 ? -10.957 -22.595 43.404 1.00 49.00 415 TYR A N 1
ATOM 3357 C CA . TYR A 1 415 ? -12.284 -22.179 43.887 1.00 49.00 415 TYR A CA 1
ATOM 3358 C C . TYR A 1 415 ? -12.544 -20.671 43.747 1.00 49.00 415 TYR A C 1
ATOM 3360 O O . TYR A 1 415 ? -13.688 -20.249 43.583 1.00 49.00 415 TYR A O 1
ATOM 3368 N N . GLY A 1 416 ? -11.494 -19.848 43.782 1.00 42.06 416 GLY A N 1
ATOM 3369 C CA . GLY A 1 416 ? -11.554 -18.432 43.445 1.00 42.06 416 GLY A CA 1
ATOM 3370 C C . GLY A 1 416 ? -11.502 -18.236 41.931 1.00 42.06 416 GLY A C 1
ATOM 3371 O O . GLY A 1 416 ? -10.630 -18.786 41.259 1.00 42.06 416 GLY A O 1
ATOM 3372 N N . LYS A 1 417 ? -12.412 -17.423 41.379 1.00 38.12 417 LYS A N 1
ATOM 3373 C CA . LYS A 1 417 ? -12.362 -17.055 39.957 1.00 38.12 417 LYS A CA 1
ATOM 3374 C C . LYS A 1 417 ? -11.044 -16.347 39.640 1.00 38.12 417 LYS A C 1
ATOM 3376 O O . LYS A 1 417 ? -10.669 -15.391 40.320 1.00 38.12 417 LYS A O 1
ATOM 3381 N N . GLN A 1 418 ? -10.367 -16.803 38.589 1.00 38.72 418 GLN A N 1
ATOM 3382 C CA . GLN A 1 418 ? -9.158 -16.149 38.104 1.00 38.72 418 GLN A CA 1
ATOM 3383 C C . GLN A 1 418 ? -9.475 -14.828 37.403 1.00 38.72 418 GLN A C 1
ATOM 3385 O O . GLN A 1 418 ? -10.575 -14.606 36.898 1.00 38.72 418 GLN A O 1
ATOM 3390 N N . SER A 1 419 ? -8.484 -13.941 37.406 1.00 37.62 419 SER A N 1
ATOM 3391 C CA . SER A 1 419 ? -8.565 -12.614 36.805 1.00 37.62 419 SER A CA 1
ATOM 3392 C C . SER A 1 419 ? -8.080 -12.709 35.357 1.00 37.62 419 SER A C 1
ATOM 3394 O O . SER A 1 419 ? -6.879 -12.661 35.114 1.00 37.62 419 SER A O 1
ATOM 3396 N N . TYR A 1 420 ? -9.012 -12.894 34.423 1.00 32.47 420 TYR A N 1
ATOM 3397 C CA . TYR A 1 420 ? -8.754 -12.929 32.980 1.00 32.47 420 TYR A CA 1
ATOM 3398 C C . TYR A 1 420 ? -9.182 -11.617 32.309 1.00 32.47 420 TYR A C 1
ATOM 3400 O O . TYR A 1 420 ? -10.172 -11.010 32.719 1.00 32.47 420 TYR A O 1
ATOM 3408 N N . THR A 1 421 ? -8.505 -11.243 31.223 1.00 30.23 421 THR A N 1
ATOM 3409 C CA . THR A 1 421 ? -9.127 -10.501 30.115 1.00 30.23 421 THR A CA 1
ATOM 3410 C C . THR A 1 421 ? -9.897 -11.500 29.235 1.00 30.23 421 THR A C 1
ATOM 3412 O O . THR A 1 421 ? -9.487 -12.652 29.092 1.00 30.23 421 THR A O 1
ATOM 3415 N N . GLY A 1 422 ? -11.081 -11.122 28.746 1.00 33.50 422 GLY A N 1
ATOM 3416 C CA . GLY A 1 422 ? -12.082 -12.087 28.267 1.00 33.50 422 GLY A CA 1
ATOM 3417 C C . GLY A 1 422 ? -11.951 -12.515 26.801 1.00 33.50 422 GLY A C 1
ATOM 3418 O O . GLY A 1 422 ? -11.814 -11.673 25.922 1.00 33.50 422 GLY A O 1
ATOM 3419 N N . GLY A 1 423 ? -12.105 -13.820 26.547 1.00 37.06 423 GLY A N 1
ATOM 3420 C CA . GLY A 1 423 ? -12.554 -14.377 25.260 1.00 37.06 423 GLY A CA 1
ATOM 3421 C C . GLY A 1 423 ? -14.056 -14.708 25.298 1.00 37.06 423 GLY A C 1
ATOM 3422 O O . GLY A 1 423 ? -14.641 -14.791 26.381 1.00 37.06 423 GLY A O 1
ATOM 3423 N N . THR A 1 424 ? -14.702 -14.871 24.139 1.00 41.28 424 THR A N 1
ATOM 3424 C CA . THR A 1 424 ? -16.173 -14.801 24.014 1.00 41.28 424 THR A CA 1
ATOM 3425 C C . THR A 1 424 ? -16.889 -16.158 23.913 1.00 41.28 424 THR A C 1
ATOM 3427 O O . THR A 1 424 ? -16.343 -17.157 23.451 1.00 41.28 424 THR A O 1
ATOM 3430 N N . SER A 1 425 ? -18.157 -16.189 24.343 1.00 36.03 425 SER A N 1
ATOM 3431 C CA . SER A 1 425 ? -19.188 -17.163 23.933 1.00 36.03 425 SER A CA 1
ATOM 3432 C C . SER A 1 425 ? -20.583 -16.588 24.240 1.00 36.03 425 SER A C 1
ATOM 3434 O O . SER A 1 425 ? -20.704 -15.666 25.049 1.00 36.03 425 SER A O 1
ATOM 3436 N N . CYS A 1 426 ? -21.629 -17.059 23.555 1.00 43.81 426 CYS A N 1
ATOM 3437 C CA . CYS A 1 426 ? -22.886 -16.310 23.436 1.00 43.81 426 CYS A CA 1
ATOM 3438 C C . CYS A 1 426 ? -23.878 -16.466 24.604 1.00 43.81 426 CYS A C 1
ATOM 3440 O O . CYS A 1 426 ? -24.239 -17.568 25.014 1.00 43.81 426 CYS A O 1
ATOM 3442 N N . SER A 1 427 ? -24.420 -15.324 25.025 1.00 37.84 427 SER A N 1
ATOM 3443 C CA . SER A 1 427 ? -25.714 -15.134 25.690 1.00 37.84 427 SER A CA 1
ATOM 3444 C C . SER A 1 427 ? -26.230 -13.749 25.270 1.00 37.84 427 SER A C 1
ATOM 3446 O O . SER A 1 427 ? -25.414 -12.899 24.915 1.00 37.84 427 SER A O 1
ATOM 3448 N N . PHE A 1 428 ? -27.541 -13.494 25.327 1.00 51.66 428 PHE A N 1
ATOM 3449 C CA . PHE A 1 428 ? -28.136 -12.206 24.931 1.00 51.66 428 PHE A CA 1
ATOM 3450 C C . PHE A 1 428 ? -28.787 -11.455 26.118 1.00 51.66 428 PHE A C 1
ATOM 3452 O O . PHE A 1 428 ? -30.011 -11.459 26.254 1.00 51.66 428 PHE A O 1
ATOM 3459 N N . PRO A 1 429 ? -27.997 -10.820 27.008 1.00 50.78 429 PRO A N 1
ATOM 3460 C CA . PRO A 1 429 ? -28.491 -9.806 27.940 1.00 50.78 429 PRO A CA 1
ATOM 3461 C C . PRO A 1 429 ? -29.108 -8.584 27.246 1.00 50.78 429 PRO A C 1
ATOM 3463 O O . PRO A 1 429 ? -28.791 -8.266 26.099 1.00 50.78 429 PRO A O 1
ATOM 3466 N N . VAL A 1 430 ? -29.899 -7.821 28.008 1.00 60.16 430 VAL A N 1
ATOM 3467 C CA . VAL A 1 430 ? -30.238 -6.436 27.650 1.00 60.16 430 VAL A CA 1
ATOM 3468 C C . VAL A 1 430 ? -28.935 -5.649 27.486 1.00 60.16 430 VAL A C 1
ATOM 3470 O O . VAL A 1 430 ? -28.081 -5.651 28.377 1.00 60.16 430 VAL A O 1
ATOM 3473 N N . THR A 1 431 ? -28.785 -5.021 26.325 1.00 68.19 431 THR A N 1
ATOM 3474 C CA . THR A 1 431 ? -27.543 -4.405 25.853 1.00 68.19 431 THR A CA 1
ATOM 3475 C C . THR A 1 431 ? -27.818 -2.954 25.481 1.00 68.19 431 THR A C 1
ATOM 3477 O O . THR A 1 431 ? -28.770 -2.693 24.751 1.00 68.19 431 THR A O 1
ATOM 3480 N N . TYR A 1 432 ? -26.997 -2.036 25.985 1.00 79.19 432 TYR A N 1
ATOM 3481 C CA . TYR A 1 432 ? -26.986 -0.629 25.592 1.00 79.19 432 TYR A CA 1
ATOM 3482 C C . TYR A 1 432 ? -26.028 -0.446 24.410 1.00 79.19 432 TYR A C 1
ATOM 3484 O O . TYR A 1 432 ? -24.910 -0.978 24.432 1.00 79.19 432 TYR A O 1
ATOM 3492 N N . VAL A 1 433 ? -26.459 0.279 23.382 1.00 84.00 433 VAL A N 1
ATOM 3493 C CA . VAL A 1 433 ? -25.642 0.592 22.204 1.00 84.00 433 VAL A CA 1
ATOM 3494 C C . VAL A 1 433 ? -25.079 2.000 22.375 1.00 84.00 433 VAL A C 1
ATOM 3496 O O . VAL A 1 433 ? -25.733 2.877 22.935 1.00 84.00 433 VAL A O 1
ATOM 3499 N N . GLU A 1 434 ? -23.844 2.242 21.940 1.00 85.44 434 GLU A N 1
ATOM 3500 C CA . GLU A 1 434 ? -23.314 3.602 21.977 1.00 85.44 434 GLU A CA 1
ATOM 3501 C C . GLU A 1 434 ? -24.051 4.485 20.952 1.00 85.44 434 GLU A C 1
ATOM 3503 O O . GLU A 1 434 ? -24.115 4.125 19.777 1.00 85.44 434 GLU A O 1
ATOM 3508 N N . PRO A 1 435 ? -24.659 5.619 21.351 1.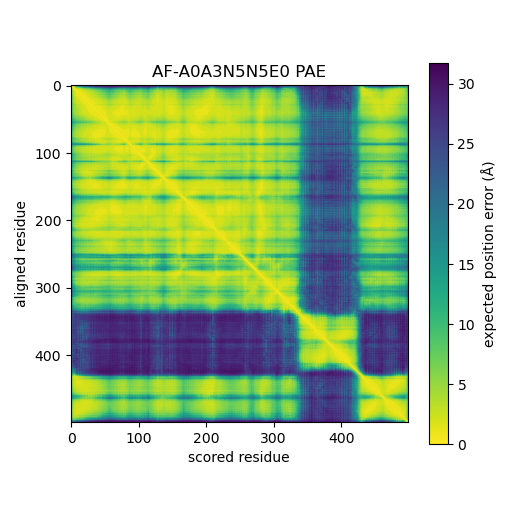00 86.94 435 PRO A N 1
ATOM 3509 C CA . PRO A 1 435 ? -25.711 6.251 20.556 1.00 86.94 435 PRO A CA 1
ATOM 3510 C C . PRO A 1 435 ? -25.185 7.142 19.408 1.00 86.94 435 PRO A C 1
ATOM 3512 O O . PRO A 1 435 ? -25.511 8.325 19.323 1.00 86.94 435 PRO A O 1
ATOM 3515 N N . TYR A 1 436 ? -24.401 6.561 18.494 1.00 88.75 436 TYR A N 1
ATOM 3516 C CA . TYR A 1 436 ? -23.858 7.193 17.285 1.00 88.75 436 TYR A CA 1
ATOM 3517 C C . TYR A 1 436 ? -24.506 6.610 16.008 1.00 88.75 436 TYR A C 1
ATOM 3519 O O . TYR A 1 436 ? -23.860 5.853 15.279 1.00 88.75 436 TYR A O 1
ATOM 3527 N N . PRO A 1 437 ? -25.777 6.938 15.690 1.00 88.69 437 PRO A N 1
ATOM 3528 C CA . PRO A 1 437 ? -26.468 6.357 14.536 1.00 88.69 437 PRO A CA 1
ATOM 3529 C C . PRO A 1 437 ? -25.770 6.666 13.202 1.00 88.69 437 PRO A C 1
ATOM 3531 O O . PRO A 1 437 ? -25.686 5.784 12.353 1.00 88.69 437 PRO A O 1
ATOM 3534 N N . ASP A 1 438 ? -25.188 7.859 13.047 1.00 90.25 438 ASP A N 1
ATOM 3535 C CA . ASP A 1 438 ? -24.454 8.264 11.838 1.00 90.25 438 ASP A CA 1
ATOM 3536 C C . ASP A 1 438 ? -23.200 7.407 11.581 1.00 90.25 438 ASP A C 1
ATOM 3538 O O . ASP A 1 438 ? -22.814 7.211 10.427 1.00 90.25 438 ASP A O 1
ATOM 3542 N N . LEU A 1 439 ? -22.570 6.870 12.636 1.00 88.88 439 LEU A N 1
ATOM 3543 C CA . LEU A 1 439 ? -21.457 5.927 12.506 1.00 88.88 439 LEU A CA 1
ATOM 3544 C C . LEU A 1 439 ? -21.967 4.600 11.939 1.00 88.88 439 LEU A C 1
ATOM 3546 O O . LEU A 1 439 ? -21.460 4.133 10.921 1.00 88.88 439 LEU A O 1
ATOM 3550 N N . TYR A 1 440 ? -23.005 4.023 12.547 1.00 91.38 440 TYR A N 1
ATOM 3551 C CA . TYR A 1 440 ? -23.588 2.764 12.079 1.00 91.38 440 TYR A CA 1
ATOM 3552 C C . TYR A 1 440 ? -24.159 2.891 10.659 1.00 91.38 440 TYR A C 1
ATOM 3554 O O . TYR A 1 440 ? -23.936 2.008 9.836 1.00 91.38 440 TYR A O 1
ATOM 3562 N N . HIS A 1 441 ? -24.770 4.026 10.314 1.00 93.81 441 HIS A N 1
ATOM 3563 C CA . HIS A 1 441 ? -25.200 4.324 8.947 1.00 93.81 441 HIS A CA 1
ATOM 3564 C C . HIS A 1 441 ? -24.031 4.297 7.945 1.00 93.81 441 HIS A C 1
ATOM 3566 O O . HIS A 1 441 ? -24.125 3.675 6.887 1.00 93.81 441 HIS A O 1
ATOM 3572 N N . ARG A 1 442 ? -22.892 4.925 8.272 1.00 91.69 442 ARG A N 1
ATOM 3573 C CA . ARG A 1 442 ? -21.692 4.903 7.413 1.00 91.69 442 ARG A CA 1
ATOM 3574 C C . ARG A 1 442 ? -21.095 3.501 7.288 1.00 91.69 442 ARG A C 1
ATOM 3576 O O . ARG A 1 442 ? -20.702 3.112 6.193 1.00 91.69 442 ARG A O 1
ATOM 3583 N N . LEU A 1 443 ? -21.078 2.730 8.374 1.00 89.31 443 LEU A N 1
ATOM 3584 C CA . LEU A 1 443 ? -20.582 1.350 8.397 1.00 89.31 443 LEU A CA 1
ATOM 3585 C C . LEU A 1 443 ? -21.497 0.378 7.626 1.00 89.31 443 LEU A C 1
ATOM 3587 O O . LEU A 1 443 ? -21.012 -0.546 6.975 1.00 89.31 443 LEU A O 1
ATOM 3591 N N . LYS A 1 444 ? -22.812 0.625 7.620 1.00 94.75 444 LYS A N 1
ATOM 3592 C CA . LYS A 1 444 ? -23.787 -0.043 6.746 1.00 94.75 444 LYS A CA 1
ATOM 3593 C C . LYS A 1 444 ? -23.517 0.262 5.273 1.00 94.75 444 LYS A C 1
ATOM 3595 O O . LYS A 1 444 ? -23.424 -0.668 4.481 1.00 94.75 444 LYS A O 1
ATOM 3600 N N . VAL A 1 445 ? -23.349 1.539 4.911 1.00 93.50 445 VAL A N 1
ATOM 3601 C CA . VAL A 1 445 ? -23.039 1.954 3.527 1.00 93.50 445 VAL A CA 1
ATOM 3602 C C . VAL A 1 445 ? -21.706 1.365 3.056 1.00 93.50 445 VAL A C 1
ATOM 3604 O O . VAL A 1 445 ? -21.635 0.849 1.946 1.00 93.50 445 VAL A O 1
ATOM 3607 N N . PHE A 1 446 ? -20.676 1.360 3.909 1.00 92.25 446 PHE A N 1
ATOM 3608 C CA . PHE A 1 446 ? -19.398 0.692 3.637 1.00 92.25 446 PHE A CA 1
ATOM 3609 C C . PHE A 1 446 ? -19.598 -0.786 3.263 1.00 92.25 446 PHE A C 1
ATOM 3611 O O . PHE A 1 446 ? -19.114 -1.231 2.224 1.00 92.25 446 PHE A O 1
ATOM 3618 N N . ALA A 1 447 ? -20.361 -1.534 4.064 1.00 93.38 447 ALA A N 1
ATOM 3619 C CA . ALA A 1 447 ? -20.588 -2.955 3.820 1.00 93.38 447 ALA A CA 1
ATOM 3620 C C . ALA A 1 447 ? -21.500 -3.225 2.609 1.00 93.38 447 ALA A C 1
ATOM 3622 O O . ALA A 1 447 ? -21.245 -4.161 1.857 1.00 93.38 447 ALA A O 1
ATOM 3623 N N . GLN A 1 448 ? -22.505 -2.381 2.356 1.00 93.19 448 GLN A N 1
ATOM 3624 C CA . GLN A 1 448 ? -23.336 -2.465 1.147 1.00 93.19 448 GLN A CA 1
ATOM 3625 C C . GLN A 1 448 ? -22.518 -2.212 -0.129 1.00 93.19 448 GLN A C 1
ATOM 3627 O O . GLN A 1 448 ? -22.679 -2.937 -1.111 1.00 93.19 448 GLN A O 1
ATOM 3632 N N . ASN A 1 449 ? -21.600 -1.239 -0.100 1.00 91.06 449 ASN A N 1
ATOM 3633 C CA . ASN A 1 449 ? -20.667 -0.995 -1.199 1.00 91.06 449 ASN A CA 1
ATOM 3634 C C . ASN A 1 449 ? -19.724 -2.193 -1.399 1.00 91.06 449 ASN A C 1
ATOM 3636 O O . ASN A 1 449 ? -19.560 -2.649 -2.527 1.00 91.06 449 ASN A O 1
ATOM 3640 N N . ALA A 1 450 ? -19.139 -2.723 -0.318 1.00 90.25 450 ALA A N 1
ATOM 3641 C CA . ALA A 1 450 ? -18.220 -3.860 -0.377 1.00 90.25 450 ALA A CA 1
ATOM 3642 C C . ALA A 1 450 ? -18.898 -5.137 -0.903 1.00 90.25 450 ALA A C 1
ATOM 3644 O O . ALA A 1 450 ? -18.366 -5.780 -1.801 1.00 90.25 450 ALA A O 1
ATOM 3645 N N . SER A 1 451 ? -20.095 -5.471 -0.410 1.00 92.56 451 SER A N 1
ATOM 3646 C CA . SER A 1 451 ? -20.889 -6.606 -0.901 1.00 92.56 451 SER A CA 1
ATOM 3647 C C . SER A 1 451 ? -21.190 -6.484 -2.402 1.00 92.56 451 SER A C 1
ATOM 3649 O O . SER A 1 451 ? -20.865 -7.383 -3.180 1.00 92.56 451 SER A O 1
ATOM 3651 N N . GLY A 1 452 ? -21.718 -5.330 -2.835 1.00 92.38 452 GLY A N 1
ATOM 3652 C CA . GLY A 1 452 ? -22.041 -5.081 -4.243 1.00 92.38 452 GLY A CA 1
ATOM 3653 C C . GLY A 1 452 ? -20.820 -5.103 -5.169 1.00 92.38 452 GLY A C 1
ATOM 3654 O O . GLY A 1 452 ? -20.910 -5.613 -6.286 1.00 92.38 452 GLY A O 1
ATOM 3655 N N . PHE A 1 453 ? -19.672 -4.604 -4.702 1.00 93.62 453 PHE A N 1
ATOM 3656 C CA . PHE A 1 453 ? -18.411 -4.684 -5.437 1.00 93.62 453 PHE A CA 1
ATOM 3657 C C . PHE A 1 453 ? -17.898 -6.124 -5.542 1.00 93.62 453 PHE A C 1
ATOM 3659 O O . PHE A 1 453 ? -17.615 -6.586 -6.645 1.00 93.62 453 PHE A O 1
ATOM 3666 N N . PHE A 1 454 ? -17.838 -6.868 -4.431 1.00 93.00 454 PHE A N 1
ATOM 3667 C CA . PHE A 1 454 ? -17.322 -8.239 -4.433 1.00 93.00 454 PHE A CA 1
ATOM 3668 C C . PHE A 1 454 ? -18.243 -9.245 -5.141 1.00 93.00 454 PHE A C 1
ATOM 3670 O O . PHE A 1 454 ? -17.744 -10.257 -5.637 1.00 93.00 454 PHE A O 1
ATOM 3677 N N . ASP A 1 455 ? -19.547 -8.979 -5.291 1.00 92.06 455 ASP A N 1
ATOM 3678 C CA . ASP A 1 455 ? -20.359 -9.745 -6.247 1.00 92.06 455 ASP A CA 1
ATOM 3679 C C . ASP A 1 455 ? -20.010 -9.412 -7.709 1.00 92.06 455 ASP A C 1
ATOM 3681 O O . ASP A 1 455 ? -19.898 -10.322 -8.536 1.00 92.06 455 ASP A O 1
ATOM 3685 N N . GLY A 1 456 ? -19.773 -8.132 -8.011 1.00 92.19 456 GLY A N 1
ATOM 3686 C CA . GLY A 1 456 ? -19.413 -7.637 -9.341 1.00 92.19 456 GLY A CA 1
ATOM 3687 C C . GLY A 1 456 ? -18.048 -8.116 -9.845 1.00 92.19 456 GLY A C 1
ATOM 3688 O O . GLY A 1 456 ? -17.989 -8.802 -10.865 1.00 92.19 456 GLY A O 1
ATOM 3689 N N . VAL A 1 457 ? -16.959 -7.789 -9.140 1.00 91.69 457 VAL A N 1
ATOM 3690 C CA . VAL A 1 457 ? -15.578 -8.052 -9.600 1.00 91.69 457 VAL A CA 1
ATOM 3691 C C . VAL A 1 457 ? -15.255 -9.550 -9.668 1.00 91.69 457 VAL A C 1
ATOM 3693 O O . VAL A 1 457 ? -14.565 -10.007 -10.574 1.00 91.69 457 VAL A O 1
ATOM 3696 N N . PHE A 1 458 ? -15.841 -10.355 -8.776 1.00 91.94 458 PHE A N 1
ATOM 3697 C CA . PHE A 1 458 ? -15.746 -11.818 -8.815 1.00 91.94 458 PHE A CA 1
ATOM 3698 C C . PHE A 1 458 ? -16.908 -12.463 -9.603 1.00 91.94 458 PHE A C 1
ATOM 3700 O O . PHE A 1 458 ? -17.324 -13.593 -9.322 1.00 91.94 458 PHE A O 1
ATOM 3707 N N . SER A 1 459 ? -17.525 -11.757 -10.555 1.00 88.31 459 SER A N 1
ATOM 3708 C CA . SER A 1 459 ? -18.596 -12.313 -11.392 1.00 88.31 459 SER A CA 1
ATOM 3709 C C . SER A 1 459 ? -18.028 -13.260 -12.455 1.00 88.31 459 SER A C 1
ATOM 3711 O O . SER A 1 459 ? -17.271 -12.861 -13.332 1.00 88.31 459 SER A O 1
ATOM 3713 N N . GLY A 1 460 ? -18.397 -14.541 -12.367 1.00 84.06 460 GLY A N 1
ATOM 3714 C CA . GLY A 1 460 ? -17.849 -15.618 -13.202 1.00 84.06 460 GLY A CA 1
ATOM 3715 C C . GLY A 1 460 ? -16.669 -16.370 -12.574 1.00 84.06 460 GLY A C 1
ATOM 3716 O O . GLY A 1 460 ? -16.404 -17.501 -12.978 1.00 84.06 460 GLY A O 1
ATOM 3717 N N . GLU A 1 461 ? -16.027 -15.805 -11.548 1.00 84.88 461 GLU A N 1
ATOM 3718 C CA . GLU A 1 461 ? -14.896 -16.427 -10.853 1.00 84.88 461 GLU A CA 1
ATOM 3719 C C . GLU A 1 461 ? -15.339 -17.547 -9.897 1.00 84.88 461 GLU A C 1
ATOM 3721 O O . GLU A 1 461 ? -16.280 -17.396 -9.114 1.00 84.88 461 GLU A O 1
ATOM 3726 N N . MET A 1 462 ? -14.631 -18.683 -9.910 1.00 81.25 462 MET A N 1
ATOM 3727 C CA . MET A 1 462 ? -14.923 -19.838 -9.042 1.00 81.25 462 MET A CA 1
ATOM 3728 C C . MET A 1 462 ? -14.169 -19.782 -7.701 1.00 81.25 462 MET A C 1
ATOM 3730 O O . MET A 1 462 ? -13.572 -20.768 -7.268 1.00 81.25 462 MET A O 1
ATOM 3734 N N . LEU A 1 463 ? -14.205 -18.628 -7.033 1.00 81.44 463 LEU A N 1
ATOM 3735 C CA . LEU A 1 463 ? -13.521 -18.390 -5.759 1.00 81.44 463 LEU A CA 1
ATOM 3736 C C . LEU A 1 463 ? -14.338 -18.921 -4.562 1.00 81.44 463 LEU A C 1
ATOM 3738 O O . LEU A 1 463 ? -15.420 -18.392 -4.294 1.00 81.44 463 LEU A O 1
ATOM 3742 N N . PRO A 1 464 ? -13.835 -19.898 -3.775 1.00 77.25 464 PRO A N 1
ATOM 3743 C CA . PRO A 1 464 ? -14.552 -20.429 -2.610 1.00 77.25 464 PRO A CA 1
ATOM 3744 C C . PRO A 1 464 ? -14.851 -19.377 -1.535 1.00 77.25 464 PRO A C 1
ATOM 3746 O O . PRO A 1 464 ? -15.825 -19.512 -0.797 1.00 77.25 464 PRO A O 1
ATOM 3749 N N . VAL A 1 465 ? -14.023 -18.331 -1.447 1.00 81.62 465 VAL A N 1
ATOM 3750 C CA . VAL A 1 465 ? -14.201 -17.230 -0.495 1.00 81.62 465 VAL A CA 1
ATOM 3751 C C . VAL A 1 465 ? -15.282 -16.220 -0.919 1.00 81.62 465 VAL A C 1
ATOM 3753 O O . VAL A 1 465 ? -15.838 -15.559 -0.044 1.00 81.62 465 VAL A O 1
ATOM 3756 N N . LYS A 1 466 ? -15.657 -16.130 -2.211 1.00 88.44 466 LYS A N 1
ATOM 3757 C CA . LYS A 1 466 ? -16.591 -15.100 -2.723 1.00 88.44 466 LYS A CA 1
ATOM 3758 C C . LYS A 1 466 ? -17.881 -15.034 -1.902 1.00 88.44 466 LYS A C 1
ATOM 3760 O O . LYS A 1 466 ? -18.231 -13.982 -1.376 1.00 88.44 466 LYS A O 1
ATOM 3765 N N . THR A 1 467 ? -18.571 -16.167 -1.763 1.00 89.06 467 THR A N 1
ATOM 3766 C CA . THR A 1 467 ? -19.835 -16.240 -1.016 1.00 89.06 467 THR A CA 1
ATOM 3767 C C . THR A 1 467 ? -19.644 -15.881 0.455 1.00 89.06 467 THR A C 1
ATOM 3769 O O . THR A 1 467 ? -20.469 -15.170 1.005 1.00 89.06 467 THR A O 1
ATOM 3772 N N . ALA A 1 468 ? -18.534 -16.285 1.082 1.00 89.56 468 ALA A N 1
ATOM 3773 C CA . ALA A 1 468 ? -18.264 -15.961 2.484 1.00 89.56 468 ALA A CA 1
ATOM 3774 C C . ALA A 1 468 ? -18.004 -14.460 2.720 1.00 89.56 468 ALA A C 1
ATOM 3776 O O . ALA A 1 468 ? -18.374 -13.945 3.772 1.00 89.56 468 ALA A O 1
ATOM 3777 N N . ILE A 1 469 ? -17.401 -13.757 1.753 1.00 92.12 469 ILE A N 1
ATOM 3778 C CA . ILE A 1 469 ? -17.193 -12.299 1.796 1.00 92.12 469 ILE A CA 1
ATOM 3779 C C . ILE A 1 469 ? -18.524 -11.554 1.642 1.00 92.12 469 ILE A C 1
ATOM 3781 O O . ILE A 1 469 ? -18.809 -10.644 2.418 1.00 92.12 469 ILE A O 1
ATOM 3785 N N . ILE A 1 470 ? -19.354 -11.961 0.678 1.00 92.94 470 ILE A N 1
ATOM 3786 C CA . ILE A 1 470 ? -20.668 -11.351 0.422 1.00 92.94 470 ILE A CA 1
ATOM 3787 C C . ILE A 1 470 ? -21.610 -11.597 1.608 1.00 92.94 470 ILE A C 1
ATOM 3789 O O . ILE A 1 470 ? -22.108 -10.637 2.191 1.00 92.94 470 ILE A O 1
ATOM 3793 N N . ASP A 1 471 ? -21.757 -12.855 2.046 1.00 91.94 471 ASP A N 1
ATOM 3794 C CA . ASP A 1 471 ? -22.557 -13.230 3.222 1.00 91.94 471 ASP A CA 1
ATOM 3795 C C . ASP A 1 471 ? -22.094 -12.473 4.483 1.00 91.94 471 ASP A C 1
ATOM 3797 O O . ASP A 1 471 ? -22.920 -12.087 5.313 1.00 91.94 471 ASP A O 1
ATOM 3801 N N . TYR A 1 472 ? -20.781 -12.240 4.640 1.00 93.19 472 TYR A N 1
ATOM 3802 C CA . TYR A 1 472 ? -20.244 -11.431 5.735 1.00 93.19 472 TYR A CA 1
ATOM 3803 C C . TYR A 1 472 ? -20.676 -9.964 5.629 1.00 93.19 472 TYR A C 1
ATOM 3805 O O . TYR A 1 472 ? -21.180 -9.417 6.612 1.00 93.19 472 TYR A O 1
ATOM 3813 N N . TYR A 1 473 ? -20.481 -9.315 4.477 1.00 94.44 473 TYR A N 1
ATOM 3814 C CA . TYR A 1 473 ? -20.765 -7.887 4.331 1.00 94.44 473 TYR A CA 1
ATOM 3815 C C . TYR A 1 473 ? -22.264 -7.583 4.351 1.00 94.44 473 TYR A C 1
ATOM 3817 O O . TYR A 1 473 ? -22.668 -6.644 5.039 1.00 94.44 473 TYR A O 1
ATOM 3825 N N . ASP A 1 474 ? -23.100 -8.407 3.717 1.00 94.25 474 ASP A N 1
ATOM 3826 C CA . ASP A 1 474 ? -24.558 -8.304 3.833 1.00 94.25 474 ASP A CA 1
ATOM 3827 C C . ASP A 1 474 ? -24.984 -8.419 5.302 1.00 94.25 474 ASP A C 1
ATOM 3829 O O . ASP A 1 474 ? -25.688 -7.550 5.828 1.00 94.25 474 ASP A O 1
ATOM 3833 N N . ARG A 1 475 ? -24.482 -9.437 6.017 1.00 93.38 475 ARG A N 1
ATOM 3834 C CA . ARG A 1 475 ? -24.821 -9.646 7.429 1.00 93.38 475 ARG A CA 1
ATOM 3835 C C . ARG A 1 475 ? -24.283 -8.543 8.343 1.00 93.38 475 ARG A C 1
ATOM 3837 O O . ARG A 1 475 ? -24.943 -8.187 9.320 1.00 93.38 475 ARG A O 1
ATOM 3844 N N . TYR A 1 476 ? -23.110 -7.986 8.052 1.00 92.81 476 TYR A N 1
ATOM 3845 C CA . TYR A 1 476 ? -22.578 -6.825 8.766 1.00 92.81 476 TYR A CA 1
ATOM 3846 C C . TYR A 1 476 ? -23.460 -5.592 8.516 1.00 92.81 476 TYR A C 1
ATOM 3848 O O . TYR A 1 476 ? -23.810 -4.898 9.470 1.00 92.81 476 TYR A O 1
ATOM 3856 N N . GLY A 1 477 ? -23.904 -5.369 7.274 1.00 93.69 477 GLY A N 1
ATOM 3857 C CA . GLY A 1 477 ? -24.848 -4.313 6.902 1.00 93.69 477 GLY A CA 1
ATOM 3858 C C . GLY A 1 477 ? -26.187 -4.409 7.643 1.00 93.69 477 GLY A C 1
ATOM 3859 O O . GLY A 1 477 ? -26.637 -3.409 8.205 1.00 93.69 477 GLY A O 1
ATOM 3860 N N . GLU A 1 478 ? -26.778 -5.607 7.736 1.00 94.50 478 GLU A N 1
ATOM 3861 C CA . GLU A 1 478 ? -27.985 -5.863 8.547 1.00 94.50 478 GLU A CA 1
ATOM 3862 C C . GLU A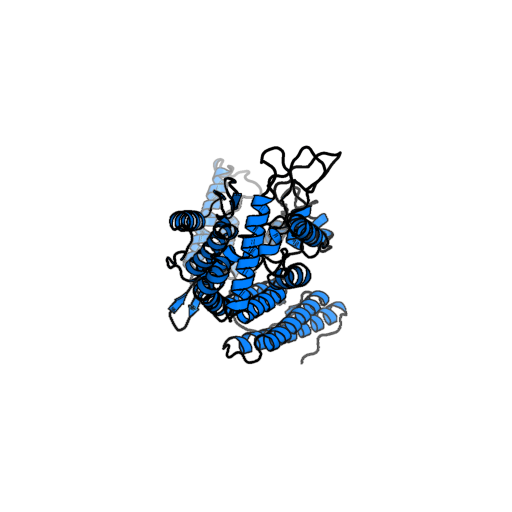 1 478 ? -27.777 -5.507 10.030 1.00 94.50 478 GLU A C 1
ATOM 3864 O O . GLU A 1 478 ? -28.644 -4.905 10.668 1.00 94.50 478 GLU A O 1
ATOM 3869 N N . ILE A 1 479 ? -26.625 -5.878 10.603 1.00 92.56 479 ILE A N 1
ATOM 3870 C CA . ILE A 1 479 ? -26.303 -5.586 12.006 1.00 92.56 479 ILE A CA 1
ATOM 3871 C C . ILE A 1 479 ? -26.096 -4.078 12.199 1.00 92.56 479 ILE A C 1
ATOM 3873 O O . ILE A 1 479 ? -26.587 -3.526 13.182 1.00 92.56 479 ILE A O 1
ATOM 3877 N N . MET A 1 480 ? -25.433 -3.392 11.266 1.00 95.50 480 MET A N 1
ATOM 3878 C CA . MET A 1 480 ? -25.263 -1.939 11.324 1.00 95.50 480 MET A CA 1
ATOM 3879 C C . MET A 1 480 ? -26.599 -1.196 11.200 1.00 95.50 480 MET A C 1
ATOM 3881 O O . MET A 1 480 ? -26.836 -0.273 11.972 1.00 95.50 480 MET A O 1
ATOM 3885 N N . GLU A 1 481 ? -27.514 -1.625 10.325 1.00 93.75 481 GLU A N 1
ATOM 3886 C CA . GLU A 1 481 ? -28.874 -1.066 10.241 1.00 93.75 481 GLU A CA 1
ATOM 3887 C C . GLU A 1 481 ? -29.674 -1.271 11.541 1.00 93.75 481 GLU A C 1
ATOM 3889 O O . GLU A 1 481 ? -30.399 -0.380 11.993 1.00 93.75 481 GLU A O 1
ATOM 3894 N N . MET A 1 482 ? -29.506 -2.424 12.195 1.00 91.75 482 MET A N 1
ATOM 3895 C CA . MET A 1 482 ? -30.100 -2.678 13.507 1.00 91.75 482 MET A CA 1
ATOM 3896 C C . MET A 1 482 ? -29.529 -1.735 14.584 1.00 91.75 482 MET A C 1
ATOM 3898 O O . MET A 1 482 ? -30.300 -1.185 15.372 1.00 91.75 482 MET A O 1
ATOM 3902 N N . LEU A 1 483 ? -28.209 -1.511 14.616 1.00 91.12 483 LEU A N 1
ATOM 3903 C CA . LEU A 1 483 ? -27.568 -0.595 15.572 1.00 91.12 483 LEU A CA 1
ATOM 3904 C C . LEU A 1 483 ? -27.915 0.879 15.291 1.00 91.12 483 LEU A C 1
ATOM 3906 O O . LEU A 1 483 ? -28.238 1.606 16.229 1.00 91.12 483 LEU A O 1
ATOM 3910 N N . GLU A 1 484 ? -27.955 1.299 14.021 1.00 91.88 484 GLU A N 1
ATOM 3911 C CA . GLU A 1 484 ? -28.474 2.597 13.550 1.00 91.88 484 GLU A CA 1
ATOM 3912 C C . GLU A 1 484 ? -29.893 2.839 14.100 1.00 91.88 484 GLU A C 1
ATOM 3914 O O . GLU A 1 484 ? -30.181 3.887 14.691 1.00 91.88 484 GLU A O 1
ATOM 3919 N N . GLY A 1 485 ? -30.767 1.834 13.975 1.00 90.31 485 GLY A N 1
ATOM 3920 C CA . GLY A 1 485 ? -32.144 1.868 14.464 1.00 90.31 485 GLY A CA 1
ATOM 3921 C C . GLY A 1 485 ? -32.285 1.871 15.992 1.00 90.31 485 GLY A C 1
ATOM 3922 O O . GLY A 1 485 ? -33.207 2.513 16.503 1.00 90.31 485 GLY A O 1
ATOM 3923 N N . ILE A 1 486 ? -31.396 1.192 16.726 1.00 88.44 486 ILE A N 1
ATOM 3924 C CA . ILE A 1 486 ? -31.374 1.191 18.200 1.00 88.44 486 ILE A CA 1
ATOM 3925 C C . ILE A 1 486 ? -30.870 2.541 18.722 1.00 88.44 486 ILE A C 1
ATOM 3927 O O . ILE A 1 486 ? -31.616 3.225 19.424 1.00 88.44 486 ILE A O 1
ATOM 3931 N N . ALA A 1 487 ? -29.680 2.975 18.299 1.00 88.62 487 ALA A N 1
ATOM 3932 C CA . ALA A 1 487 ? -29.065 4.239 18.708 1.00 88.62 487 ALA A CA 1
ATOM 3933 C C . ALA A 1 487 ? -29.988 5.442 18.444 1.00 88.62 487 ALA A C 1
ATOM 3935 O O . ALA A 1 487 ? -30.179 6.301 19.308 1.00 88.62 487 ALA A O 1
ATOM 3936 N N . SER A 1 488 ? -30.647 5.466 17.278 1.00 88.56 488 SER A N 1
ATOM 3937 C CA . SER A 1 488 ? -31.642 6.492 16.938 1.00 88.56 488 SER A CA 1
ATOM 3938 C C . SER A 1 488 ? -32.816 6.533 17.923 1.00 88.56 488 SER A C 1
ATOM 3940 O O . SER A 1 488 ? -33.279 7.615 18.287 1.00 88.56 488 SER A O 1
ATOM 3942 N N . ARG A 1 489 ? -33.313 5.372 18.368 1.00 86.00 489 ARG A N 1
ATOM 3943 C CA . ARG A 1 489 ? -34.435 5.275 19.318 1.00 86.00 489 ARG A CA 1
ATOM 3944 C C . ARG A 1 489 ? -34.019 5.646 20.735 1.00 86.00 489 ARG A C 1
ATOM 3946 O O . ARG A 1 489 ? -34.785 6.331 21.410 1.00 86.00 489 ARG A O 1
ATOM 3953 N N . GLU A 1 490 ? -32.820 5.255 21.158 1.00 84.75 490 GLU A N 1
ATOM 3954 C CA . GLU A 1 490 ? -32.267 5.601 22.471 1.00 84.75 490 GLU A CA 1
ATOM 3955 C C . GLU A 1 490 ? -32.077 7.122 22.610 1.00 84.75 490 GLU A C 1
ATOM 3957 O O . GLU A 1 490 ? -32.573 7.704 23.579 1.00 84.75 490 GLU A O 1
ATOM 3962 N N . LEU A 1 491 ? -31.511 7.796 21.597 1.00 84.75 491 LEU A N 1
ATOM 3963 C CA . LEU A 1 491 ? -31.444 9.269 21.537 1.00 84.75 491 LEU A CA 1
ATOM 3964 C C . LEU A 1 491 ? -32.828 9.935 21.581 1.00 84.75 491 LEU A C 1
ATOM 3966 O O . LEU A 1 491 ? -33.012 10.961 22.235 1.00 84.75 491 LEU A O 1
ATOM 3970 N N . GLN A 1 492 ? -33.814 9.352 20.894 1.00 87.38 492 GLN A N 1
ATOM 3971 C CA . GLN A 1 492 ? -35.190 9.861 20.842 1.00 87.38 492 GLN A CA 1
ATOM 3972 C C . GLN A 1 492 ? -36.034 9.476 22.074 1.00 87.38 492 GLN A C 1
ATOM 3974 O O . GLN A 1 492 ? -37.207 9.844 22.143 1.00 87.38 492 GLN A O 1
ATOM 3979 N N . GLN A 1 493 ? -35.467 8.737 23.038 1.00 83.19 493 GLN A N 1
ATOM 3980 C CA . GLN A 1 493 ? -36.165 8.164 24.200 1.00 83.19 493 GLN A CA 1
ATOM 3981 C C . GLN A 1 493 ? -37.386 7.295 23.826 1.00 83.19 493 GLN A C 1
ATOM 3983 O O . GLN A 1 493 ? -38.329 7.136 24.607 1.00 83.19 493 GLN A O 1
ATOM 3988 N N . VAL A 1 494 ? -37.371 6.712 22.625 1.00 83.88 494 VAL A N 1
ATOM 3989 C CA . VAL A 1 494 ? -38.405 5.802 22.122 1.00 83.88 494 VAL A CA 1
ATOM 3990 C C . VAL A 1 494 ? -38.126 4.400 22.671 1.00 83.88 494 VAL A C 1
ATOM 3992 O O . VAL A 1 494 ? -37.049 3.865 22.410 1.00 83.88 494 VAL A O 1
ATOM 3995 N N . PRO A 1 495 ? -39.072 3.758 23.384 1.00 77.62 495 PRO A N 1
ATOM 3996 C CA . PRO A 1 495 ? -38.876 2.400 23.873 1.00 77.62 495 PRO A CA 1
ATOM 3997 C C . PRO A 1 495 ? -38.529 1.423 22.744 1.00 77.62 495 PRO A C 1
ATOM 3999 O O . PRO A 1 495 ? -39.225 1.353 21.725 1.00 77.62 495 PRO A O 1
ATOM 4002 N N . LEU A 1 496 ? -37.472 0.639 22.954 1.00 73.50 496 LEU A N 1
ATOM 4003 C CA . LEU A 1 496 ? -37.168 -0.521 22.125 1.00 73.50 496 LEU A CA 1
ATOM 4004 C C . LEU A 1 496 ? -38.266 -1.566 22.365 1.00 73.50 496 LEU A C 1
ATOM 4006 O O . LEU A 1 496 ? -38.430 -2.072 23.474 1.00 73.50 496 LEU A O 1
ATOM 4010 N N . THR A 1 497 ? -39.065 -1.839 21.338 1.00 64.25 497 THR A N 1
ATOM 4011 C CA . THR A 1 497 ? -40.075 -2.901 21.356 1.00 64.25 497 THR A CA 1
ATOM 4012 C C . THR A 1 497 ? -39.407 -4.250 21.124 1.00 64.25 497 THR A C 1
ATOM 4014 O O . THR A 1 497 ? -38.549 -4.346 20.250 1.00 64.25 497 THR A O 1
ATOM 4017 N N . GLU A 1 498 ? -39.838 -5.284 21.850 1.00 49.53 498 GLU A N 1
ATOM 4018 C CA . GLU A 1 498 ? -39.479 -6.675 21.543 1.00 49.53 498 GLU A CA 1
ATOM 4019 C C . GLU A 1 498 ? -39.846 -7.021 20.085 1.00 49.53 498 GLU A C 1
ATOM 4021 O O . GLU A 1 498 ? -40.838 -6.505 19.554 1.00 49.53 498 GLU A O 1
ATOM 4026 N N . ALA A 1 499 ? -39.029 -7.872 19.458 1.00 38.47 499 ALA A N 1
ATOM 4027 C CA . ALA A 1 499 ? -39.151 -8.336 18.074 1.00 38.47 499 ALA A CA 1
ATOM 4028 C C . ALA A 1 499 ? -39.321 -9.863 18.032 1.00 38.47 499 ALA A C 1
ATOM 4030 O O . ALA A 1 499 ? -38.624 -10.539 18.823 1.00 38.47 499 ALA A O 1
#

Solvent-accessible surface area (backbone atoms only — not comparable to full-atom values): 28206 Å² total; per-residue (Å²): 136,79,74,76,43,73,48,48,65,66,59,53,54,51,52,47,50,58,50,48,55,52,49,53,54,48,47,34,74,73,42,48,44,57,36,48,50,55,32,40,52,33,31,60,69,37,36,67,61,58,53,59,70,49,70,85,44,78,89,42,52,66,24,52,25,42,35,35,36,52,46,21,51,34,41,17,34,49,68,75,44,95,49,72,41,92,79,26,60,65,66,58,49,51,52,51,52,52,42,50,75,61,40,37,80,43,76,41,63,71,73,48,86,93,46,66,43,64,43,68,23,46,72,44,59,64,49,93,67,30,69,41,85,42,86,52,98,90,45,77,46,62,41,44,32,49,50,34,18,48,44,42,36,31,65,58,61,30,41,60,43,63,61,44,75,34,96,85,59,83,80,80,50,72,67,47,34,48,39,17,42,45,21,47,50,54,44,46,50,30,45,65,70,33,72,43,43,66,41,52,50,53,46,50,55,51,50,33,73,75,69,27,53,64,38,36,28,40,59,68,56,53,46,54,55,40,67,75,73,43,97,48,74,78,45,59,78,37,71,70,52,34,50,50,51,52,50,56,59,75,68,40,79,81,34,34,30,83,54,87,85,64,78,74,65,67,46,68,90,46,73,67,61,60,64,59,31,32,31,37,30,80,52,53,54,52,46,46,74,52,58,39,51,38,54,60,57,17,28,73,55,35,70,54,99,70,39,51,44,89,35,94,63,65,54,80,48,58,42,41,35,75,74,67,33,66,66,40,68,44,68,57,72,66,58,29,88,69,66,75,75,76,65,64,66,55,56,57,58,51,60,76,66,72,67,54,68,69,63,30,65,69,37,76,68,39,36,50,52,46,58,47,59,69,61,51,85,66,100,66,57,83,91,54,60,74,68,71,62,34,72,68,42,52,51,51,38,48,52,49,42,54,53,52,50,50,48,57,51,56,80,31,56,91,77,50,84,78,94,72,86,86,82,90,80,94,78,88,71,73,64,48,62,53,70,50,29,72,57,26,49,51,54,18,52,52,21,50,52,50,23,57,45,55,54,55,79,48,59,92,58,92,54,85,59,52,62,58,53,34,57,46,22,50,52,50,20,56,51,21,52,50,48,20,55,47,15,49,26,59,76,67,70,45,82,86,72,92,131

Nearest PDB structures (foldseek):
  8jax-assembly1_A  TM=3.464E-01  e=4.603E+00  Streptomyces coelicolor
  5d8s-assembly1_K-2  TM=2.420E-01  e=4.185E+00  Pseudomonas aeruginosa PAO1
  6nlg-assembly1_C  TM=2.381E-01  e=5.566E+00  Pseudomonas aeruginosa PAO1
  5d8r-assembly1_E-2  TM=2.379E-01  e=7.060E+00  Pseudomonas aeruginosa PAO1
  3e2c-assembly1_B  TM=2.506E-01  e=7.403E+00  Escherichia coli K-12

Secondary structure (DSSP, 8-state):
-PPPEEE-HHHHHHHHHHHHHHHHHHHIIIIIHHHHHHHHHHHHHHHHHHHHHHTT-GGGHHHHHHHHHHHHHHHHHHHTS----SSS-HHHHHHHHHHHHHTSEEEE-SSSSS--EEEEGGGGS--TTTTSPEE-SS-EE-SHHHHHHHHHHHH--EESSPPPP-TTSP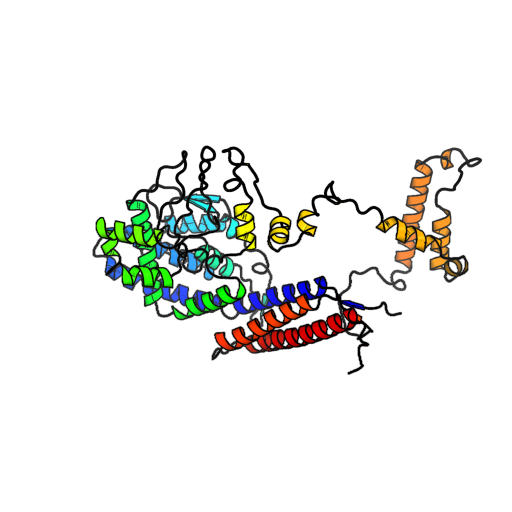PPPHHHHHHHHHHHHHHHHHHHHSS-HHHHHHHHHHHHHHT--BSSB-HHHHHHHHHHH-SSGGGGGSHHHHHHHHHHHTT-TTSS-SS--S-----TTSS---PPP-EE-SSPPBP-HHHHHHHHTSTTT-EETTEE----S--HHHHHHHTT-HHHHTSSSSSTTT---THHHHHHHHHTTS--HHHHHSSHHHHHHHHHHTTSPPS--TTS-GGGGSHHHHHHHHHHHHHHHHHHHHHTTTTSPP-PPPPP------EEEPS-HHHHHHHHHHHHHHHHHHHHHTSS---HHHHHHHHHHHHHHHHHHHHHHHHHHHHTT------

pLDDT: mean 83.57, std 15.27, range [30.23, 98.69]

Sequence (499 aa):
SDLPLFLSSDFILNSLHISYDAILQTIEWQFLEPNLLELLHAMYDHFPVVAAQYRSDSRFDDAAGDVDLYISVALSLAEDEKILPRYGSVEKYDEVMNAAAAEQMVEMELFTSGRNRKIDFSQFTPRGHYNKEIYTTGGTITLEKYFRAMMWLGRIDFLLTAPPENPWEPDWTPEELLRMQLGALLLNEVLYDCGELDNLRKHEEIITFMVGPDDNLTPEELKDLSDHTLSGAGNLFDETTFGLFMEKLNASDDYGQKIMSNFFYVDPMTDDPGNLPVSFKMLGQKFLVDSYVFSEVVFDRIIYQGEKIWRPMPDPLDAMAALGNEDALTLLEQELDNYKYASNLAGLRYLVNSYDEDFWEQSLYNTWLGALRSLNPPSSAAGLPYFMQTTAWHHEKLNTQLTSWAQLRHDNILYGKQSYTGGTSCSFPVTYVEPYPDLYHRLKVFAQNASGFFDGVFSGEMLPVKTAIIDYYDRYGEIMEMLEGIASRELQQVPLTEA

Foldseek 3Di:
DDDFAEADPVNLVVVVVVVLLVLVVQCCVQALLVLQLVLLVLLQVLLVVLVVVCVVPCLCLLLSLLLLLLSQLLNCLSVVHRRARPRHDPVVSVVVVVLLVVLAFDFDDHLFDPGTFTAGSVQLPDDDQQPPWDQDPVGTDGNSSVSNSLCSQARDWQFLDWFFDAPPDDGDDLSSNLSSLSNLQSNLVSSVPSPSVVSLVLSQLVCCLSANAFLAQESVNSVVLCVVQHPGSVLCVDPVSVVVSVVVCVVDPVQFGLACSGDDDAYQQFLDLTGGTRIYGHRHDHDDVLSSLFRCPAFSNDDDPGGTDHDPGDDSLSSVVVVPPVVSVCVCPPCPVPHDDPPPVVVVVVVVPPDDPCQCPVDPLSVLLVVLVVLAQDPDCPPPDPVCVDPVVNVVSVVVSVVVVVVSCVVCVPPDDDDDDDDDDDDDDNHDYDLDLVSLVVLLVVLVSQLVSLCVSCPVPPRPCSCVSNVVSVVSSVVSVVSSVRSVCVVVVNDDDDD

Mean predicted aligned error: 11.63 Å